Protein AF-A0AAD3RIW8-F1 (afdb_monomer_lite)

Sequence (424 aa):
MLYPNLSSLFLALKTMGEKVKLTCTDSLPAYLTTVVTMCFMIAVTFAIVFGVILYRISIKAALHMSDYPAARSNIRATVKTTAAIINLIIIIILDEIYAAIARWLTTLEVPKTDKSFEERLIFKTFILKFVNAFTPIVYLAFFRGRLVGRPGNYLYVVGSYRMEECAHAGCLMELCIQLCITMLGKQLIQNNLFEIGIPKLKKLLRRRKSEMDTKQEEELNKTLQRHEKDHFLGPFVGLSPEYMEMIIQFGMVTLFVASFPLAPLFALLNNIIEIRLDAKKFVMELRRPIAAKAKDIANTVKDYQVSNPWYWYNLLRGLSKVAVIVNAFVISFTSDFIPRLVYQYMYSPDGTMHGFINHTLSYFNVSDFQPGTEPLQPMHLGYHVEICRYKDYREPPWSSTPYELSKEFWAILAARLAFVIVFQ

Foldseek 3Di:
DDDDDDVVVVVVVVVDDDPPDDDPVNLVVLVVVLVVVLVVLLVVLVVVLVVLQVVLQVQLVVLCVDPDVVSVVCVVVVSLVVSLVVLLVVLVVQLVVQLVVLLVSLVSSVDPDPLVSVLSSLVSSLVSNLSNLCVNLCCLQFVAQPQQADFLDGDDDVVPTGGHHADPVASLVSSQVSLCCNLVVVLVCCLVCVLVNVVVVVVVVVCVVVVDDPVNVVVVVVPDDPVRVLVVADEDPDCSVVLSSLLSLVLSCLQCCLSPVCSVVVNVVSVVVVVVSVVCCQVPHYRPDDDDDAPDLADRDDDDDDHNNVSVVVSSVVSNVVSLLSSLCSCLRRDCVLLQVCCLPPPDPVSDSPCSVVQQKEKDALVSHDPPPHDPDPDPPVDDDGIDIDGAQADHCPDPDHGHHDPSNVVSVVSSVVSSVVSD

InterPro domains:
  IPR007632 Anoctamin [PTHR12308] (20-424)
  IPR049452 Anoctamin, transmembrane domain [PF04547] (23-424)

Organism: Lates japonicus (NCBI:txid270547)

pLDDT: mean 79.55, std 14.83, range [27.73, 96.31]

Secondary structure (DSSP, 8-state):
----SSHHHHHHGGGS-------HHHHHHHHHHHHHHHHHHHHHHHHHHHHHHHHHHHHHHHHHS-S-HHHHHHHHHHHHHHHHHHHHHHHHHHHHHHHHHHHHHHHHT--SSHHHHHHHHHHHHHHHHHHHHHHHHHIIIIITTTS-EETTEE-EETTTEEPPPPPTT-SHHHHHHHHHHHHHHHHHHIIIIIIIIHHHHHHHHHHHHHT--HHHHHHHHHHS-HHHHHHHSBPP--SHHHHHHHHHHHHHHHHSTTT-TTHHHHHHHHHHHHHHHHHHHHHHTBPPPP----S-SS-PPSSS----HHHHHHHHHHHHHHHHHHHHHIIIIISSHHHHHHIIIII-SSSS-TTHHHHHPEEEEGGGSPTT-S-SS----SS---EEEESS-B--TTSSSTTSBPHHHHHHHHHHHHHHHHH-

Radius of gyration: 28.29 Å; chains: 1; bounding box: 80×51×90 Å

Structure (mmCIF, N/CA/C/O backbone):
data_AF-A0AAD3RIW8-F1
#
_entry.id   AF-A0AAD3RIW8-F1
#
loop_
_atom_site.group_PDB
_atom_site.id
_atom_site.type_symbol
_atom_site.label_atom_id
_atom_site.label_alt_id
_atom_site.label_comp_id
_atom_site.label_asym_id
_atom_site.label_entity_id
_atom_site.label_seq_id
_atom_site.pdbx_PDB_ins_code
_atom_site.Cartn_x
_atom_site.Cartn_y
_atom_site.Cartn_z
_atom_site.occupancy
_atom_site.B_iso_or_equiv
_atom_site.auth_seq_id
_atom_site.auth_comp_id
_atom_site.auth_asym_id
_atom_site.auth_atom_id
_atom_site.pdbx_PDB_model_num
ATOM 1 N N . MET A 1 1 ? -18.757 27.825 25.669 1.00 29.56 1 MET A N 1
ATOM 2 C CA . MET A 1 1 ? -19.805 28.682 25.083 1.00 29.56 1 MET A CA 1
ATOM 3 C C . MET A 1 1 ? -20.106 28.174 23.683 1.00 29.56 1 MET A C 1
ATOM 5 O O . MET A 1 1 ? -19.165 27.888 22.960 1.00 29.56 1 MET A O 1
ATOM 9 N N . LEU A 1 2 ? -21.402 28.027 23.391 1.00 29.41 2 LEU A N 1
ATOM 10 C CA . LEU A 1 2 ? -22.052 27.714 22.108 1.00 29.41 2 LEU A CA 1
ATOM 11 C C . LEU A 1 2 ? -21.705 26.397 21.381 1.00 29.41 2 LEU A C 1
ATOM 13 O O . LEU A 1 2 ? -21.050 26.387 20.351 1.00 29.41 2 LEU A O 1
ATOM 17 N N . TYR A 1 3 ? -22.292 25.304 21.875 1.00 27.73 3 TYR A N 1
ATOM 18 C CA . TYR A 1 3 ? -22.972 24.301 21.039 1.00 27.73 3 TYR A CA 1
ATOM 19 C C . TYR A 1 3 ? -24.218 23.820 21.804 1.00 27.73 3 TYR A C 1
ATOM 21 O O . TYR A 1 3 ? -24.141 22.829 22.531 1.00 27.73 3 TYR A O 1
ATOM 29 N N . PRO A 1 4 ? -25.357 24.532 21.751 1.00 39.00 4 PRO A N 1
ATOM 30 C CA . PRO A 1 4 ? -26.610 24.000 22.253 1.00 39.00 4 PRO A CA 1
ATOM 31 C C . PRO A 1 4 ? -27.395 23.334 21.107 1.00 39.00 4 PRO A C 1
ATOM 33 O O . PRO A 1 4 ? -27.406 23.817 19.980 1.00 39.00 4 PRO A O 1
ATOM 36 N N . ASN A 1 5 ? -28.108 22.256 21.437 1.00 39.62 5 ASN A N 1
ATOM 37 C CA . ASN A 1 5 ? -29.337 21.821 20.758 1.00 39.62 5 ASN A CA 1
ATOM 38 C C . ASN A 1 5 ? -29.279 20.999 19.455 1.00 39.62 5 ASN A C 1
ATOM 40 O O . ASN A 1 5 ? -30.091 21.228 18.566 1.00 39.62 5 ASN A O 1
ATOM 44 N N . LEU A 1 6 ? -28.459 19.942 19.382 1.00 39.22 6 LEU A N 1
ATOM 45 C CA . LEU A 1 6 ? -28.809 18.784 18.526 1.00 39.22 6 LEU A CA 1
ATOM 46 C C . LEU A 1 6 ? -29.179 17.526 19.328 1.00 39.22 6 LEU A C 1
ATOM 48 O O . LEU A 1 6 ? -30.090 16.799 18.940 1.00 39.22 6 LEU A O 1
ATOM 52 N N . SER A 1 7 ? -28.546 17.285 20.483 1.00 42.25 7 SER A N 1
ATOM 53 C CA . SER A 1 7 ? -28.861 16.105 21.307 1.00 42.25 7 SER A CA 1
ATOM 54 C C . SER A 1 7 ? -30.190 16.232 22.062 1.00 42.25 7 SER A C 1
ATOM 56 O O . SER A 1 7 ? -30.888 15.236 22.233 1.00 42.25 7 SER A O 1
ATOM 58 N N . SER A 1 8 ? -30.578 17.445 22.467 1.00 38.44 8 SER A N 1
ATOM 59 C CA . SER A 1 8 ? -31.849 17.720 23.155 1.00 38.44 8 SER A CA 1
ATOM 60 C C . SER A 1 8 ? -33.056 17.641 22.216 1.00 38.44 8 SER A C 1
ATOM 62 O O . SER A 1 8 ? -34.109 17.163 22.632 1.00 38.44 8 SER A O 1
ATOM 64 N N . LEU A 1 9 ? -32.895 18.012 20.939 1.00 39.28 9 LEU A N 1
ATOM 65 C CA . LEU A 1 9 ? -33.943 17.878 19.921 1.00 39.28 9 LEU A CA 1
ATOM 66 C C . LEU A 1 9 ? -34.222 16.397 19.596 1.00 39.28 9 LEU A C 1
ATOM 68 O O . LEU A 1 9 ? -35.372 15.996 19.441 1.00 39.28 9 LEU A O 1
ATOM 72 N N . PHE A 1 10 ? -33.177 15.562 19.579 1.00 42.62 10 PHE A N 1
ATOM 73 C C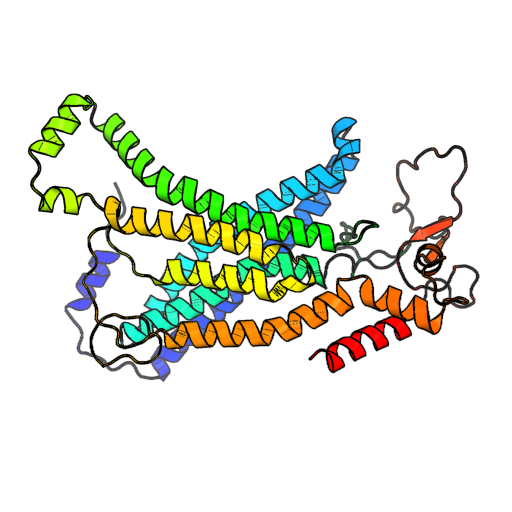A . PHE A 1 10 ? -33.307 14.114 19.382 1.00 42.62 10 PHE A CA 1
ATOM 74 C C . PHE A 1 10 ? -33.900 13.397 20.605 1.00 42.62 10 PHE A C 1
ATOM 76 O O . PHE A 1 10 ? -34.616 12.408 20.455 1.00 42.62 10 PHE A O 1
ATOM 83 N N . LEU A 1 11 ? -33.638 13.901 21.819 1.00 41.12 11 LEU A N 1
ATOM 84 C CA . LEU A 1 11 ? -34.252 13.371 23.040 1.00 41.12 11 LEU A CA 1
ATOM 85 C C . LEU A 1 11 ? -35.746 13.722 23.135 1.00 41.12 11 LEU A C 1
ATOM 87 O O . LEU A 1 11 ? -36.526 12.891 23.594 1.00 41.12 11 LEU A O 1
ATOM 91 N N . ALA A 1 12 ? -36.151 14.905 22.659 1.00 33.88 12 ALA A N 1
ATOM 92 C CA . ALA A 1 12 ? -37.552 15.336 22.623 1.00 33.88 12 ALA A CA 1
ATOM 93 C C . ALA A 1 12 ? -38.393 14.597 21.560 1.00 33.88 12 ALA A C 1
ATOM 95 O O . ALA A 1 12 ? -39.587 14.401 21.751 1.00 33.88 12 ALA A O 1
ATOM 96 N N . LEU A 1 13 ? -37.776 14.112 20.476 1.00 39.38 13 LEU A N 1
ATOM 97 C CA . LEU A 1 13 ? -38.435 13.245 19.485 1.00 39.38 13 LEU A CA 1
ATOM 98 C C . LEU A 1 13 ? -38.626 11.795 19.964 1.00 39.38 13 LEU A C 1
ATOM 100 O O . LEU A 1 13 ? -39.377 11.039 19.356 1.00 39.38 13 LEU A O 1
ATOM 104 N N . LYS A 1 14 ? -37.976 11.389 21.062 1.00 42.06 14 LYS A N 1
ATOM 105 C CA . LYS A 1 14 ? -38.078 10.024 21.603 1.00 42.06 14 LYS A CA 1
ATOM 106 C C . LYS A 1 14 ? -39.318 9.810 22.482 1.00 42.06 14 LYS A C 1
ATOM 108 O O . LYS A 1 14 ? -39.644 8.666 22.788 1.00 42.06 14 LYS A O 1
ATOM 113 N N . THR A 1 15 ? -40.005 10.878 22.895 1.00 38.34 15 THR A N 1
ATOM 114 C CA . THR A 1 15 ? -41.161 10.810 23.808 1.00 38.34 15 THR A CA 1
ATOM 115 C C . THR A 1 15 ? -42.523 10.806 23.109 1.00 38.34 15 THR A C 1
ATOM 117 O O . THR A 1 15 ? -43.535 10.656 23.785 1.00 38.34 15 THR A O 1
ATOM 120 N N . MET A 1 16 ? -42.575 10.896 21.778 1.00 40.75 16 MET A N 1
ATOM 121 C CA . MET A 1 16 ? -43.811 10.831 20.988 1.00 40.75 16 MET A CA 1
ATOM 122 C C . MET A 1 16 ? -43.561 9.984 19.735 1.00 40.75 16 MET A C 1
ATOM 124 O O . MET A 1 16 ? -43.042 10.479 18.740 1.00 40.75 16 MET A O 1
ATOM 128 N N . GLY A 1 17 ? -43.898 8.698 19.772 1.00 38.03 17 GLY A N 1
ATOM 129 C CA . GLY A 1 17 ? -43.815 7.863 18.578 1.00 38.03 17 GLY A CA 1
ATOM 130 C C . GLY A 1 17 ? -44.083 6.403 18.880 1.00 38.03 17 GLY A C 1
ATOM 131 O O . GLY A 1 17 ? -43.265 5.723 19.500 1.00 38.03 17 GLY A O 1
ATOM 132 N N . GLU A 1 18 ? -45.235 5.916 18.428 1.00 41.84 18 GLU A N 1
ATOM 133 C CA . GLU A 1 18 ? -45.495 4.490 18.270 1.00 41.84 18 GLU A CA 1
ATOM 134 C C . GLU A 1 18 ? -44.290 3.802 17.611 1.00 41.84 18 GLU A C 1
ATOM 136 O O . GLU A 1 18 ? -43.609 4.379 16.762 1.00 41.84 18 GLU A O 1
ATOM 141 N N . LYS A 1 19 ? -44.006 2.552 17.994 1.00 41.44 19 LYS A N 1
ATOM 142 C CA . LYS A 1 19 ? -42.962 1.738 17.356 1.00 41.44 19 LYS A CA 1
ATOM 143 C C . LYS A 1 19 ? -43.376 1.415 15.915 1.00 41.44 19 LYS A C 1
ATOM 145 O O . LYS A 1 19 ? -43.857 0.317 15.640 1.00 41.44 19 LYS A O 1
ATOM 150 N N . VAL A 1 20 ? -43.187 2.358 14.996 1.00 54.47 20 VAL A N 1
ATOM 151 C CA . VAL A 1 20 ? -43.376 2.147 13.561 1.00 54.47 20 VAL A CA 1
ATOM 152 C C . VAL A 1 20 ? -42.331 1.126 13.111 1.00 54.47 20 VAL A C 1
ATOM 154 O O . VAL A 1 20 ? -41.123 1.354 13.202 1.00 54.47 20 VAL A O 1
ATOM 157 N N . LYS A 1 21 ? -42.784 -0.052 12.671 1.00 49.56 21 LYS A N 1
ATOM 158 C CA . LYS A 1 21 ? -41.912 -1.038 12.024 1.00 49.56 21 LYS A CA 1
ATOM 159 C C . LYS A 1 21 ? -41.446 -0.435 10.699 1.00 49.56 21 LYS A C 1
ATOM 161 O O . LYS A 1 21 ? -42.236 -0.383 9.767 1.00 49.56 21 LYS A O 1
ATOM 166 N N . LEU A 1 22 ? -40.184 -0.005 10.613 1.00 57.56 22 LEU A N 1
ATOM 167 C CA . LEU A 1 22 ? -39.609 0.436 9.340 1.00 57.56 22 LEU A CA 1
ATOM 168 C C . LEU A 1 22 ? -39.690 -0.695 8.307 1.00 57.56 22 LEU A C 1
ATOM 170 O O . LEU A 1 22 ? -39.214 -1.813 8.544 1.00 57.56 22 LEU A O 1
ATOM 174 N N . THR A 1 23 ? -40.302 -0.390 7.168 1.00 57.78 23 THR A N 1
ATOM 175 C CA . THR A 1 23 ? -40.430 -1.283 6.018 1.00 57.78 23 THR A CA 1
ATOM 176 C C . THR A 1 23 ? -39.116 -1.321 5.227 1.00 57.78 23 THR A C 1
ATOM 178 O O . THR A 1 23 ? -38.299 -0.401 5.288 1.00 57.78 23 THR A O 1
ATOM 181 N N . CYS A 1 24 ? -38.869 -2.401 4.475 1.00 58.50 24 CYS A N 1
ATOM 182 C CA . CYS A 1 24 ? -37.627 -2.568 3.700 1.00 58.50 24 CYS A CA 1
ATOM 183 C C . CYS A 1 24 ? -37.440 -1.460 2.640 1.00 58.50 24 CYS A C 1
ATOM 185 O O . CYS A 1 24 ? -36.312 -1.049 2.372 1.00 58.50 24 CYS A O 1
ATOM 187 N N . THR A 1 25 ? -38.544 -0.916 2.122 1.00 62.88 25 THR A N 1
ATOM 188 C CA . THR A 1 25 ? -38.598 0.229 1.202 1.00 62.88 25 THR A CA 1
ATOM 189 C C . THR A 1 25 ? -38.131 1.542 1.833 1.00 62.88 25 THR A C 1
ATOM 191 O O . THR A 1 25 ? -37.489 2.328 1.149 1.00 62.88 25 THR A O 1
ATOM 194 N N . ASP A 1 26 ? -38.352 1.747 3.136 1.00 64.12 26 ASP A N 1
ATOM 195 C CA . ASP A 1 26 ? -37.941 2.968 3.851 1.00 64.12 26 ASP A CA 1
ATOM 196 C C . ASP A 1 26 ? -36.459 2.935 4.248 1.00 64.12 26 ASP A C 1
ATOM 198 O O . ASP A 1 26 ? -35.826 3.968 4.443 1.00 64.12 26 ASP A O 1
ATOM 202 N N . SER A 1 27 ? -35.884 1.732 4.353 1.00 66.81 27 SER A N 1
ATOM 203 C CA . SER A 1 27 ? -34.461 1.535 4.665 1.00 66.81 27 SER A CA 1
ATOM 204 C C . SER A 1 27 ? -33.570 1.537 3.416 1.00 66.81 27 SER A C 1
ATOM 206 O O . SER A 1 27 ? -32.366 1.768 3.520 1.00 66.81 27 SER A O 1
ATOM 208 N N . LEU A 1 28 ? -34.139 1.288 2.230 1.00 74.81 28 LEU A N 1
ATOM 209 C CA . LEU A 1 28 ? -33.417 1.239 0.953 1.00 74.81 28 LEU A CA 1
ATOM 210 C C . LEU A 1 28 ? -32.628 2.531 0.636 1.00 74.81 28 LEU A C 1
ATOM 212 O O . LEU A 1 28 ? -31.463 2.417 0.248 1.00 74.81 28 LEU A O 1
ATOM 216 N N . PRO A 1 29 ? -33.176 3.748 0.853 1.00 78.06 29 PRO A N 1
ATOM 217 C CA . PRO A 1 29 ? -32.438 4.992 0.646 1.00 78.06 29 PRO A CA 1
ATOM 218 C C . PRO A 1 29 ? -31.235 5.106 1.584 1.00 78.06 29 PRO A C 1
ATOM 220 O O . PRO A 1 29 ? -30.177 5.551 1.156 1.00 78.06 29 PRO A O 1
ATOM 223 N N . ALA A 1 30 ? -31.365 4.656 2.838 1.00 77.06 30 ALA A N 1
ATOM 224 C CA . ALA A 1 30 ? -30.282 4.687 3.822 1.00 77.06 30 ALA A CA 1
ATOM 225 C C . ALA A 1 30 ? -29.148 3.702 3.478 1.00 77.06 30 ALA A C 1
ATOM 227 O O . ALA A 1 30 ? -27.968 4.013 3.648 1.00 77.06 30 ALA A O 1
ATOM 228 N N . TYR A 1 31 ? -29.474 2.524 2.936 1.00 82.38 31 TYR A N 1
ATOM 229 C CA . TYR A 1 31 ? -28.456 1.608 2.414 1.00 82.38 31 TYR A CA 1
ATOM 230 C C . TYR A 1 31 ? -27.775 2.167 1.162 1.00 82.38 31 TYR A C 1
ATOM 232 O O . TYR A 1 31 ? -26.558 2.052 1.024 1.00 82.38 31 TYR A O 1
ATOM 240 N N . LEU A 1 32 ? -28.528 2.815 0.272 1.00 84.94 32 LEU A N 1
ATOM 241 C CA . LEU A 1 32 ? -27.969 3.428 -0.928 1.00 84.94 32 LEU A CA 1
ATOM 242 C C . LEU A 1 32 ? -27.029 4.590 -0.585 1.00 84.94 32 LEU A C 1
ATOM 244 O O . LEU A 1 32 ? -25.906 4.622 -1.083 1.00 84.94 32 LEU A O 1
ATOM 248 N N . THR A 1 33 ? -27.431 5.502 0.307 1.00 81.94 33 THR A N 1
ATOM 249 C CA . THR A 1 33 ? -26.553 6.585 0.779 1.00 81.94 33 THR A CA 1
ATOM 250 C C . THR A 1 33 ? -25.312 6.032 1.466 1.00 81.94 33 THR A C 1
ATOM 252 O O . THR A 1 33 ? -24.225 6.576 1.280 1.00 81.94 33 THR A O 1
ATOM 255 N N . THR A 1 34 ? -25.430 4.910 2.177 1.00 84.94 34 THR A N 1
ATOM 256 C CA . THR A 1 34 ? -24.285 4.218 2.771 1.00 84.94 34 THR A CA 1
ATOM 257 C C . THR A 1 34 ? -23.302 3.733 1.717 1.00 84.94 34 THR A C 1
ATOM 259 O O . THR A 1 34 ? -22.112 4.035 1.805 1.00 84.94 34 THR A O 1
ATOM 262 N N . VAL A 1 35 ? -23.779 3.003 0.710 1.00 87.62 35 VAL A N 1
ATOM 263 C CA . VAL A 1 35 ? -22.919 2.477 -0.354 1.00 87.62 35 VAL A CA 1
ATOM 264 C C . VAL A 1 35 ? -22.271 3.619 -1.133 1.00 87.62 35 VAL A C 1
ATOM 266 O O . VAL A 1 35 ? -21.057 3.612 -1.316 1.00 87.62 35 VAL A O 1
ATOM 269 N N . VAL A 1 36 ? -23.045 4.640 -1.512 1.00 88.62 36 VAL A N 1
ATOM 270 C CA . VAL A 1 36 ? -22.535 5.817 -2.232 1.00 88.62 36 VAL A CA 1
ATOM 271 C C . VAL A 1 36 ? -21.469 6.542 -1.413 1.00 88.62 36 VAL A C 1
ATOM 273 O O . VAL A 1 36 ? -20.396 6.839 -1.936 1.00 88.62 36 VAL A O 1
ATOM 276 N N . THR A 1 37 ? -21.717 6.771 -0.121 1.00 85.88 37 THR A N 1
ATOM 277 C CA . THR A 1 37 ? -20.739 7.416 0.764 1.00 85.88 37 THR A CA 1
ATOM 278 C C . THR A 1 37 ? -19.479 6.561 0.893 1.00 85.88 37 THR A C 1
ATOM 280 O O . THR A 1 37 ? -18.382 7.083 0.752 1.00 85.88 37 THR A O 1
ATOM 283 N N . MET A 1 38 ? -19.595 5.242 1.076 1.00 90.25 38 MET A N 1
ATOM 284 C CA . MET A 1 38 ? -18.434 4.342 1.142 1.00 90.25 38 MET A CA 1
ATOM 285 C C . MET A 1 38 ? -17.607 4.372 -0.151 1.00 90.25 38 MET A C 1
ATOM 287 O O . MET A 1 38 ? -16.383 4.484 -0.090 1.00 90.25 38 MET A O 1
ATOM 291 N N . CYS A 1 39 ? -18.255 4.326 -1.317 1.00 91.00 39 CYS A N 1
ATOM 292 C CA . CYS A 1 39 ? -17.584 4.444 -2.612 1.00 91.00 39 CYS A CA 1
ATOM 293 C C . CYS A 1 39 ? -16.888 5.800 -2.775 1.00 91.00 39 CYS A C 1
ATOM 295 O O . CYS A 1 39 ? -15.748 5.849 -3.233 1.00 91.00 39 CYS A O 1
ATOM 297 N N . PHE A 1 40 ? -17.536 6.889 -2.358 1.00 91.31 40 PHE A N 1
ATOM 298 C CA . PHE A 1 40 ? -16.938 8.221 -2.360 1.00 91.31 40 PHE A CA 1
ATOM 299 C C . PHE A 1 40 ? -15.690 8.282 -1.470 1.00 91.31 40 PHE A C 1
ATOM 301 O O . PHE A 1 40 ? -14.644 8.743 -1.917 1.00 91.31 40 PHE A O 1
ATOM 308 N N . MET A 1 41 ? -15.752 7.748 -0.247 1.00 88.88 41 MET A N 1
ATOM 309 C CA . MET A 1 41 ? -14.604 7.722 0.667 1.00 88.88 41 MET A CA 1
ATOM 310 C C . MET A 1 41 ? -13.439 6.896 0.110 1.00 88.88 41 MET A C 1
ATOM 312 O O . MET A 1 41 ? -12.281 7.292 0.231 1.00 88.88 41 MET A O 1
ATOM 316 N N . ILE A 1 42 ? -13.736 5.781 -0.560 1.00 91.31 42 ILE A N 1
ATOM 317 C CA . ILE A 1 42 ? -12.732 4.999 -1.285 1.00 91.31 42 ILE A CA 1
ATOM 318 C C . ILE A 1 42 ? -12.116 5.842 -2.411 1.00 91.31 42 ILE A C 1
ATOM 320 O O . ILE A 1 42 ? -10.896 5.920 -2.509 1.00 91.31 42 ILE A O 1
ATOM 324 N N . ALA A 1 43 ? -12.911 6.550 -3.214 1.00 92.62 43 ALA A N 1
ATOM 325 C CA . ALA A 1 43 ? -12.376 7.431 -4.255 1.00 92.62 43 ALA A CA 1
ATOM 326 C C . ALA A 1 43 ? -11.483 8.549 -3.677 1.00 92.62 43 ALA A C 1
ATOM 328 O O . ALA A 1 43 ? -10.434 8.855 -4.245 1.00 92.62 43 ALA A O 1
ATOM 329 N N . VAL A 1 44 ? -11.840 9.095 -2.508 1.00 91.62 44 VAL A N 1
ATOM 330 C CA . VAL A 1 44 ? -11.022 10.076 -1.779 1.00 91.62 44 VAL A CA 1
ATOM 331 C C . VAL A 1 44 ? -9.653 9.496 -1.413 1.00 91.62 44 VAL A C 1
ATOM 333 O O . VAL A 1 44 ? -8.651 10.181 -1.612 1.00 91.62 44 VAL A O 1
ATOM 336 N N . THR A 1 45 ? -9.561 8.242 -0.948 1.00 90.12 45 THR A N 1
ATOM 337 C CA . THR A 1 45 ? -8.244 7.623 -0.675 1.00 90.12 45 THR A CA 1
ATOM 338 C C . THR A 1 45 ? -7.361 7.581 -1.922 1.00 90.12 45 THR A C 1
ATOM 340 O O . THR A 1 45 ? -6.195 7.971 -1.863 1.00 90.12 45 THR A O 1
ATOM 343 N N . PHE A 1 46 ? -7.914 7.183 -3.073 1.00 90.56 46 PHE A N 1
ATOM 344 C CA . PHE A 1 46 ? -7.174 7.148 -4.334 1.00 90.56 46 PHE A CA 1
ATOM 345 C C . PHE A 1 46 ? -6.729 8.546 -4.770 1.00 90.56 46 PHE A C 1
ATOM 347 O O . PHE A 1 46 ? -5.581 8.719 -5.182 1.00 90.56 46 PHE A O 1
ATOM 354 N N . ALA A 1 47 ? -7.595 9.553 -4.623 1.00 91.31 47 ALA A N 1
ATOM 355 C CA . ALA A 1 47 ? -7.261 10.944 -4.921 1.00 91.31 47 ALA A CA 1
ATOM 356 C C . ALA A 1 47 ? -6.128 11.472 -4.026 1.00 91.31 47 ALA A C 1
ATOM 358 O O . ALA A 1 47 ? -5.233 12.165 -4.505 1.00 91.31 47 ALA A O 1
ATOM 359 N N . ILE A 1 48 ? -6.120 11.110 -2.742 1.00 90.38 48 ILE A N 1
ATOM 360 C CA . ILE A 1 48 ? -5.067 11.507 -1.803 1.00 90.38 48 ILE A CA 1
ATOM 361 C C . ILE A 1 48 ? -3.737 10.833 -2.146 1.00 90.38 48 ILE A C 1
ATOM 363 O O . ILE A 1 48 ? -2.708 11.507 -2.181 1.00 90.38 48 ILE A O 1
ATOM 367 N N . VAL A 1 49 ? -3.742 9.536 -2.468 1.00 87.88 49 VAL A N 1
ATOM 368 C CA . VAL A 1 49 ? -2.529 8.835 -2.923 1.00 87.88 49 VAL A CA 1
ATOM 369 C C . VAL A 1 49 ? -1.989 9.464 -4.205 1.00 87.88 49 VAL A C 1
ATOM 371 O O . VAL A 1 49 ? -0.790 9.726 -4.302 1.00 87.88 49 VAL A O 1
ATOM 374 N N . PHE A 1 50 ? -2.868 9.797 -5.150 1.00 87.69 50 PHE A N 1
ATOM 375 C CA . PHE A 1 50 ? -2.510 10.555 -6.345 1.00 87.69 50 PHE A CA 1
ATOM 376 C C . PHE A 1 50 ? -1.926 11.938 -6.013 1.00 87.69 50 PHE A C 1
ATOM 378 O O . PHE A 1 50 ? -0.902 12.324 -6.574 1.00 87.69 50 PHE A O 1
ATOM 385 N N . GLY A 1 51 ? -2.486 12.647 -5.033 1.00 89.00 51 GLY A N 1
ATOM 386 C CA . GLY A 1 51 ? -1.937 13.905 -4.523 1.00 89.00 51 GLY A CA 1
ATOM 387 C C . GLY A 1 51 ? -0.525 13.761 -3.941 1.00 89.00 51 GLY A C 1
ATOM 388 O O . GLY A 1 51 ? 0.350 14.572 -4.244 1.00 89.00 51 GLY A O 1
ATOM 389 N N . VAL A 1 52 ? -0.254 12.701 -3.170 1.00 87.00 52 VAL A N 1
ATOM 390 C CA . VAL A 1 52 ? 1.096 12.403 -2.648 1.00 87.00 52 VAL A CA 1
ATOM 391 C C . VAL A 1 52 ? 2.081 12.111 -3.786 1.00 87.00 52 VAL A C 1
ATOM 393 O O . VAL A 1 52 ? 3.249 12.494 -3.706 1.00 87.00 52 VAL A O 1
ATOM 396 N N . ILE A 1 53 ? 1.628 11.472 -4.866 1.00 84.94 53 ILE A N 1
ATOM 397 C CA . ILE A 1 53 ? 2.446 11.229 -6.063 1.00 84.94 53 ILE A CA 1
ATOM 398 C C . ILE A 1 53 ? 2.789 12.551 -6.755 1.00 84.94 53 ILE A C 1
ATOM 400 O O . ILE A 1 53 ? 3.959 12.800 -7.045 1.00 84.94 53 ILE A O 1
ATOM 404 N N . LEU A 1 54 ? 1.807 13.433 -6.960 1.00 85.75 54 LEU A N 1
ATOM 405 C CA . LEU A 1 54 ? 2.054 14.761 -7.527 1.00 85.75 54 LEU A CA 1
ATOM 406 C C . LEU A 1 54 ? 3.017 15.579 -6.658 1.00 85.75 54 LEU A C 1
ATOM 408 O O . LEU A 1 54 ? 3.924 16.214 -7.194 1.00 85.75 54 LEU A O 1
ATOM 412 N N . TYR A 1 55 ? 2.885 15.503 -5.328 1.00 88.44 55 TYR A N 1
ATOM 413 C CA . TYR A 1 55 ? 3.835 16.111 -4.394 1.00 88.44 55 TYR A CA 1
ATOM 414 C C . TYR A 1 55 ? 5.264 15.592 -4.605 1.00 88.44 55 TYR A C 1
ATOM 416 O O . TYR A 1 55 ? 6.202 16.385 -4.656 1.00 88.44 55 TYR A O 1
ATOM 424 N N . ARG A 1 56 ? 5.455 14.275 -4.763 1.00 84.75 56 ARG A N 1
ATOM 425 C CA . ARG A 1 56 ? 6.786 13.694 -5.016 1.00 84.75 56 ARG A CA 1
ATOM 426 C C . ARG A 1 56 ? 7.389 14.189 -6.326 1.00 84.75 56 ARG A C 1
ATOM 428 O O . ARG A 1 56 ? 8.584 14.481 -6.374 1.00 84.75 56 ARG A O 1
ATOM 435 N N . ILE A 1 57 ? 6.577 14.291 -7.376 1.00 82.25 57 ILE A N 1
ATOM 436 C CA . ILE A 1 57 ? 7.035 14.758 -8.686 1.00 82.25 57 ILE A CA 1
ATOM 437 C C . ILE A 1 57 ? 7.426 16.239 -8.613 1.00 82.25 57 ILE A C 1
ATOM 439 O O . ILE A 1 57 ? 8.513 16.604 -9.067 1.00 82.25 57 ILE A O 1
ATOM 443 N N . SER A 1 58 ? 6.597 17.077 -7.986 1.00 84.06 58 SER A N 1
ATOM 444 C CA . SER A 1 58 ? 6.857 18.514 -7.872 1.00 84.06 58 SER A CA 1
ATOM 445 C C . SER A 1 58 ? 8.081 18.818 -7.010 1.00 84.06 58 SER A C 1
ATOM 447 O O . SER A 1 58 ? 8.940 19.590 -7.431 1.00 84.06 58 SER A O 1
ATOM 449 N N . ILE A 1 59 ? 8.238 18.163 -5.853 1.00 84.50 59 ILE A N 1
ATOM 450 C CA . ILE A 1 59 ? 9.400 18.387 -4.983 1.00 84.50 59 ILE A CA 1
ATOM 451 C C . ILE A 1 59 ? 10.692 17.867 -5.623 1.00 84.50 59 ILE A C 1
ATOM 453 O O . ILE A 1 59 ? 11.742 18.489 -5.483 1.00 84.50 59 ILE A O 1
ATOM 457 N N . LYS A 1 60 ? 10.629 16.759 -6.377 1.00 80.38 60 LYS A N 1
ATOM 458 C CA . LYS A 1 60 ? 11.776 16.245 -7.134 1.00 80.38 60 LYS A CA 1
ATOM 459 C C . LYS A 1 60 ? 12.221 17.247 -8.199 1.00 80.38 60 LYS A C 1
ATOM 461 O O . LYS A 1 60 ? 13.421 17.466 -8.332 1.00 80.38 60 LYS A O 1
ATOM 466 N N . ALA A 1 61 ? 11.279 17.853 -8.921 1.00 79.44 61 ALA A N 1
ATOM 467 C CA . ALA A 1 61 ? 11.578 18.898 -9.897 1.00 79.44 61 ALA A CA 1
ATOM 468 C C . ALA A 1 61 ? 12.157 20.151 -9.217 1.00 79.44 61 ALA A C 1
ATOM 470 O O . ALA A 1 61 ? 13.221 20.621 -9.612 1.00 79.44 61 ALA A O 1
ATOM 471 N N . ALA A 1 62 ? 11.528 20.625 -8.138 1.00 81.62 62 ALA A N 1
ATOM 472 C CA . ALA A 1 62 ? 11.977 21.798 -7.389 1.00 81.62 62 ALA A CA 1
ATOM 473 C C . ALA A 1 62 ? 13.397 21.631 -6.823 1.00 81.62 62 ALA A C 1
ATOM 475 O O . ALA A 1 62 ? 14.223 22.532 -6.940 1.00 81.62 62 ALA A O 1
ATOM 476 N N . LEU A 1 63 ? 13.722 20.460 -6.265 1.00 80.56 63 LEU A N 1
ATOM 477 C CA . LEU A 1 63 ? 15.065 20.170 -5.754 1.00 80.56 63 LEU A CA 1
ATOM 478 C C . LEU A 1 63 ? 16.113 20.054 -6.866 1.00 80.56 63 LEU A C 1
ATOM 480 O O . LEU A 1 63 ? 17.286 20.318 -6.623 1.00 80.56 63 LEU A O 1
ATOM 484 N N . HIS A 1 64 ? 15.707 19.680 -8.081 1.00 74.62 64 HIS A N 1
ATOM 485 C CA . HIS A 1 64 ? 16.602 19.650 -9.237 1.00 74.62 64 HIS A CA 1
ATOM 486 C C . HIS A 1 64 ? 16.901 21.053 -9.790 1.00 74.62 64 HIS A C 1
ATOM 488 O O . HIS A 1 64 ? 17.921 21.242 -10.448 1.00 74.62 64 HIS A O 1
ATOM 494 N N . MET A 1 65 ? 16.019 22.018 -9.510 1.00 76.25 65 MET A N 1
ATOM 495 C CA . MET A 1 65 ? 16.184 23.441 -9.822 1.00 76.25 65 MET A CA 1
ATOM 496 C C . MET A 1 65 ? 16.810 24.241 -8.668 1.00 76.25 65 MET A C 1
ATOM 498 O O . MET A 1 65 ? 17.035 25.435 -8.814 1.00 76.25 65 MET A O 1
ATOM 502 N N . SER A 1 66 ? 17.059 23.619 -7.511 1.00 78.31 66 SER A N 1
ATOM 503 C CA . SER A 1 66 ? 17.613 24.308 -6.344 1.00 78.31 66 SER A CA 1
ATOM 504 C C . SER A 1 66 ? 19.114 24.558 -6.501 1.00 78.31 66 SER A C 1
ATOM 506 O O . SER A 1 66 ? 19.868 23.639 -6.823 1.00 78.31 66 SER A O 1
ATOM 508 N N . ASP A 1 67 ? 19.553 25.775 -6.175 1.00 74.25 67 ASP A N 1
ATOM 509 C CA . ASP A 1 67 ? 20.968 26.174 -6.196 1.00 74.25 67 ASP A CA 1
ATOM 510 C C . ASP A 1 67 ? 21.809 25.549 -5.066 1.00 74.25 67 ASP A C 1
ATOM 512 O O . ASP A 1 67 ? 23.035 25.650 -5.072 1.00 74.25 67 ASP A O 1
ATOM 516 N N . TYR A 1 68 ? 21.189 24.886 -4.080 1.00 79.25 68 TYR A N 1
ATOM 517 C CA . TYR A 1 68 ? 21.910 24.317 -2.941 1.00 79.25 68 TYR A CA 1
ATOM 518 C C . TYR A 1 68 ? 22.528 22.939 -3.282 1.00 79.25 68 TYR A C 1
ATOM 520 O O . TYR A 1 68 ? 21.802 21.951 -3.450 1.00 79.25 68 TYR A O 1
ATOM 528 N N . PRO A 1 69 ? 23.870 22.799 -3.326 1.00 75.25 69 PRO A N 1
ATOM 529 C CA . PRO A 1 69 ? 24.530 21.602 -3.860 1.00 75.25 69 PRO A CA 1
ATOM 530 C C . PRO A 1 69 ? 24.300 20.337 -3.018 1.00 75.25 69 PRO A C 1
ATOM 532 O O . PRO A 1 69 ? 24.182 19.242 -3.570 1.00 75.25 69 PRO A O 1
ATOM 535 N N . ALA A 1 70 ? 24.163 20.461 -1.692 1.00 71.88 70 ALA A N 1
ATOM 536 C CA . ALA A 1 70 ? 23.878 19.312 -0.827 1.00 71.88 70 ALA A CA 1
ATOM 537 C C . ALA A 1 70 ? 22.415 18.831 -0.912 1.00 71.88 70 ALA A C 1
ATOM 539 O O . ALA A 1 70 ? 22.136 17.660 -0.640 1.00 71.88 70 ALA A O 1
ATOM 540 N N . ALA A 1 71 ? 21.483 19.689 -1.348 1.00 69.62 71 ALA A N 1
ATOM 541 C CA . ALA A 1 71 ? 20.134 19.251 -1.705 1.00 69.62 71 ALA A CA 1
ATOM 542 C C . ALA A 1 71 ? 20.165 18.446 -3.009 1.00 69.62 71 ALA A C 1
ATOM 544 O O . ALA A 1 71 ? 19.481 17.427 -3.105 1.00 69.62 71 ALA A O 1
ATOM 545 N N . ARG A 1 72 ? 21.016 18.843 -3.967 1.00 72.25 72 ARG A N 1
ATOM 546 C CA . ARG A 1 72 ? 21.166 18.185 -5.272 1.00 72.25 72 ARG A CA 1
ATOM 547 C C . ARG A 1 72 ? 21.802 16.793 -5.194 1.00 72.25 72 ARG A C 1
ATOM 549 O O . ARG A 1 72 ? 21.403 15.899 -5.939 1.00 72.25 72 ARG A O 1
ATOM 556 N N . SER A 1 73 ? 22.742 16.571 -4.275 1.00 75.50 73 SER A N 1
ATOM 557 C CA . SER A 1 73 ? 23.366 15.251 -4.088 1.00 75.50 73 SER A CA 1
ATOM 558 C C . SER A 1 73 ? 22.433 14.233 -3.418 1.00 75.50 73 SER A C 1
ATOM 560 O O . SER A 1 73 ? 22.488 13.045 -3.733 1.00 75.50 73 SER A O 1
ATOM 562 N N . ASN A 1 74 ? 21.522 14.690 -2.550 1.00 78.50 74 ASN A N 1
ATOM 563 C CA . ASN A 1 74 ? 20.653 13.825 -1.745 1.00 78.50 74 ASN A CA 1
ATOM 564 C C . ASN A 1 74 ? 19.171 13.832 -2.161 1.00 78.50 74 ASN A C 1
ATOM 566 O O . ASN A 1 74 ? 18.349 13.259 -1.444 1.00 78.50 74 ASN A O 1
ATOM 570 N N . ILE A 1 75 ? 18.810 14.404 -3.322 1.00 79.94 75 ILE A N 1
ATOM 571 C CA . ILE A 1 75 ? 17.409 14.559 -3.783 1.00 79.94 75 ILE A CA 1
ATOM 572 C C . ILE A 1 75 ? 16.609 13.271 -3.586 1.00 79.94 75 ILE A C 1
ATOM 574 O O . ILE A 1 75 ? 15.533 13.274 -2.993 1.00 79.94 75 ILE A O 1
ATOM 578 N N . ARG A 1 76 ? 17.143 12.138 -4.059 1.00 78.38 76 ARG A N 1
ATOM 579 C CA . ARG A 1 76 ? 16.426 10.858 -4.026 1.00 78.38 76 ARG A CA 1
ATOM 580 C C . ARG A 1 76 ? 16.104 10.417 -2.598 1.00 78.38 76 ARG A C 1
ATOM 582 O O . ARG A 1 76 ? 15.014 9.899 -2.379 1.00 78.38 76 ARG A O 1
ATOM 589 N N . ALA A 1 77 ? 17.026 10.593 -1.656 1.00 81.25 77 ALA A N 1
ATOM 590 C CA . ALA A 1 77 ? 16.808 10.229 -0.260 1.00 81.25 77 ALA A CA 1
ATOM 591 C C . ALA A 1 77 ? 15.819 11.194 0.403 1.00 81.25 77 ALA A C 1
ATOM 593 O O . ALA A 1 77 ? 14.844 10.745 1.001 1.00 81.25 77 ALA A O 1
ATOM 594 N N . THR A 1 78 ? 16.006 12.503 0.213 1.00 84.25 78 THR A N 1
ATOM 595 C CA . THR A 1 78 ? 15.140 13.540 0.786 1.00 84.25 78 THR A CA 1
ATOM 596 C C . THR A 1 78 ? 13.692 13.369 0.342 1.00 84.25 78 THR A C 1
ATOM 598 O O . THR A 1 78 ? 12.822 13.240 1.194 1.00 84.25 78 THR A O 1
ATOM 601 N N . VAL A 1 79 ? 13.426 13.271 -0.968 1.00 85.00 79 VAL A N 1
ATOM 602 C CA . VAL A 1 79 ? 12.058 13.122 -1.501 1.00 85.00 79 VAL A CA 1
ATOM 603 C C . VAL A 1 79 ? 11.385 11.850 -0.992 1.00 85.00 79 VAL A C 1
ATOM 605 O O . VAL A 1 79 ? 10.205 11.867 -0.649 1.00 85.00 79 VAL A O 1
ATOM 608 N N . LYS A 1 80 ? 12.124 10.737 -0.924 1.00 82.88 80 LYS A N 1
ATOM 609 C CA . LYS A 1 80 ? 11.583 9.469 -0.417 1.00 82.88 80 LYS A CA 1
ATOM 610 C C . LYS A 1 80 ? 11.191 9.581 1.049 1.00 82.88 80 LYS A C 1
ATOM 612 O O . LYS A 1 80 ? 10.074 9.212 1.401 1.00 82.88 80 LYS A O 1
ATOM 617 N N . THR A 1 81 ? 12.089 10.098 1.883 1.00 82.81 81 THR A N 1
ATOM 618 C CA . THR A 1 81 ? 11.867 10.208 3.326 1.00 82.81 81 THR A CA 1
ATOM 619 C C . THR A 1 81 ? 10.754 11.202 3.641 1.00 82.81 81 THR A C 1
ATOM 621 O O . THR A 1 81 ? 9.840 10.864 4.390 1.00 82.81 81 THR A O 1
ATOM 624 N N . THR A 1 82 ? 10.759 12.395 3.032 1.00 87.44 82 THR A N 1
ATOM 625 C CA . THR A 1 82 ? 9.711 13.401 3.276 1.00 87.44 82 THR A CA 1
ATOM 626 C C . THR A 1 82 ? 8.347 12.906 2.818 1.00 87.44 82 THR A C 1
ATOM 628 O O . THR A 1 82 ? 7.372 13.027 3.557 1.00 87.44 82 THR A O 1
ATOM 631 N N . ALA A 1 83 ? 8.265 12.274 1.646 1.00 86.31 83 ALA A N 1
ATOM 632 C CA . ALA A 1 83 ? 7.000 11.757 1.153 1.00 86.31 83 ALA A CA 1
ATOM 633 C C . ALA A 1 83 ? 6.490 10.559 1.964 1.00 86.31 83 ALA A C 1
ATOM 635 O O . ALA A 1 83 ? 5.280 10.404 2.107 1.00 86.31 83 ALA A O 1
ATOM 636 N N . ALA A 1 84 ? 7.377 9.717 2.503 1.00 83.88 84 ALA A N 1
ATOM 637 C CA . ALA A 1 84 ? 6.977 8.638 3.402 1.00 83.88 84 ALA A CA 1
ATOM 638 C C . ALA A 1 84 ? 6.388 9.184 4.715 1.00 83.88 84 ALA A C 1
ATOM 640 O O . ALA A 1 84 ? 5.350 8.692 5.157 1.00 83.88 84 ALA A O 1
ATOM 641 N N . ILE A 1 85 ? 6.995 10.229 5.294 1.00 85.56 85 ILE A N 1
ATOM 642 C CA . ILE A 1 85 ? 6.502 10.895 6.513 1.00 85.56 85 ILE A CA 1
ATOM 643 C C . ILE A 1 85 ? 5.156 11.583 6.261 1.00 85.56 85 ILE A C 1
ATOM 645 O O . ILE A 1 85 ? 4.221 11.394 7.034 1.00 85.56 85 ILE A O 1
ATOM 649 N N . ILE A 1 86 ? 5.029 12.342 5.168 1.00 89.31 86 ILE A N 1
ATOM 650 C CA . ILE A 1 86 ? 3.767 13.004 4.802 1.00 89.31 86 ILE A CA 1
ATOM 651 C C . ILE A 1 86 ? 2.662 11.965 4.605 1.00 89.31 86 ILE A C 1
ATOM 653 O O . ILE A 1 86 ? 1.572 12.121 5.150 1.00 89.31 86 ILE A O 1
ATOM 657 N N . ASN A 1 87 ? 2.956 10.875 3.890 1.00 87.62 87 ASN A N 1
ATOM 658 C CA . ASN A 1 87 ? 1.996 9.794 3.695 1.00 87.62 87 ASN A CA 1
ATOM 659 C C . ASN A 1 87 ? 1.574 9.155 5.030 1.00 87.62 87 ASN A C 1
ATOM 661 O O . ASN A 1 87 ? 0.393 8.906 5.240 1.00 87.62 87 ASN A O 1
ATOM 665 N N . LEU A 1 88 ? 2.512 8.941 5.960 1.00 86.00 88 LEU A N 1
ATOM 666 C CA . LEU A 1 88 ? 2.205 8.418 7.294 1.00 86.00 88 LEU A CA 1
ATOM 667 C C . LEU A 1 88 ? 1.266 9.351 8.079 1.00 86.00 88 LEU A C 1
ATOM 669 O O . LEU A 1 88 ? 0.280 8.884 8.642 1.00 86.00 88 LEU A O 1
ATOM 673 N N . ILE A 1 89 ? 1.539 10.660 8.089 1.00 87.31 89 ILE A N 1
ATOM 674 C CA . ILE A 1 89 ? 0.693 11.655 8.770 1.00 87.31 89 ILE A CA 1
ATOM 675 C C . ILE A 1 89 ? -0.721 11.658 8.178 1.00 87.31 89 ILE A C 1
ATOM 677 O O . ILE A 1 89 ? -1.703 11.656 8.919 1.00 87.31 89 ILE A O 1
ATOM 681 N N . ILE A 1 90 ? -0.825 11.623 6.848 1.00 89.69 90 ILE A N 1
ATOM 682 C CA . ILE A 1 90 ? -2.106 11.564 6.138 1.00 89.69 90 ILE A CA 1
ATOM 683 C C . ILE A 1 90 ? -2.889 10.307 6.529 1.00 89.69 90 ILE A C 1
ATOM 685 O O . ILE A 1 90 ? -4.069 10.417 6.858 1.00 89.69 90 ILE A O 1
ATOM 689 N N . ILE A 1 91 ? -2.243 9.135 6.544 1.00 88.19 91 ILE A N 1
ATOM 690 C CA . ILE A 1 91 ? -2.884 7.872 6.940 1.00 88.19 91 ILE A CA 1
ATOM 691 C C . ILE A 1 91 ? -3.455 7.982 8.360 1.00 88.19 91 ILE A C 1
ATOM 693 O O . ILE A 1 91 ? -4.613 7.627 8.566 1.00 88.19 91 ILE A O 1
ATOM 697 N N . ILE A 1 92 ? -2.686 8.523 9.313 1.00 86.06 92 ILE A N 1
ATOM 698 C CA . ILE A 1 92 ? -3.121 8.691 10.710 1.00 86.06 92 ILE A CA 1
ATOM 699 C C . ILE A 1 92 ? -4.356 9.601 10.803 1.00 86.06 92 ILE A C 1
ATOM 701 O O . ILE A 1 92 ? -5.320 9.263 11.486 1.00 86.06 92 ILE A O 1
ATOM 705 N N . ILE A 1 93 ? -4.352 10.741 10.106 1.00 88.56 93 ILE A N 1
ATOM 706 C CA . ILE A 1 93 ? -5.478 11.690 10.129 1.00 88.56 93 ILE A CA 1
ATOM 707 C C . ILE A 1 93 ? -6.729 11.070 9.490 1.00 88.56 93 ILE A C 1
ATOM 709 O O . ILE A 1 93 ? -7.830 11.187 10.033 1.00 88.56 93 ILE A O 1
ATOM 713 N N . LEU A 1 94 ? -6.575 10.402 8.345 1.00 89.62 94 LEU A N 1
ATOM 714 C CA . LEU A 1 94 ? -7.692 9.778 7.638 1.00 89.62 94 LEU A CA 1
ATOM 715 C C . LEU A 1 94 ? -8.309 8.622 8.422 1.00 89.62 94 LEU A C 1
ATOM 717 O O . LEU A 1 94 ? -9.530 8.492 8.410 1.00 89.62 94 LEU A O 1
ATOM 721 N N . ASP A 1 95 ? -7.512 7.822 9.132 1.00 87.69 95 ASP A N 1
ATOM 722 C CA . ASP A 1 95 ? -8.021 6.707 9.936 1.00 87.69 95 ASP A CA 1
ATOM 723 C C . ASP A 1 95 ? -9.022 7.177 11.009 1.00 87.69 95 ASP A C 1
ATOM 725 O O . ASP A 1 95 ? -10.047 6.520 11.225 1.00 87.69 95 ASP A O 1
ATOM 729 N N . GLU A 1 96 ? -8.776 8.333 11.635 1.00 86.56 96 GLU A N 1
ATOM 730 C CA . GLU A 1 96 ? -9.690 8.941 12.614 1.00 86.56 96 GLU A CA 1
ATOM 731 C C . GLU A 1 96 ? -10.960 9.497 11.958 1.00 86.56 96 GLU A C 1
ATOM 733 O O . GLU A 1 96 ? -12.077 9.263 12.435 1.00 86.56 96 GLU A O 1
ATOM 738 N N . ILE A 1 97 ? -10.811 10.186 10.821 1.00 90.81 97 ILE A N 1
ATOM 739 C CA . ILE A 1 97 ? -11.946 10.701 10.042 1.00 90.81 97 ILE A CA 1
ATOM 740 C C . ILE A 1 97 ? -12.838 9.541 9.579 1.00 90.81 97 ILE A C 1
ATOM 742 O O . ILE A 1 97 ? -14.062 9.603 9.708 1.00 90.81 97 ILE A O 1
ATOM 746 N N . TYR A 1 98 ? -12.245 8.449 9.096 1.00 90.88 98 TYR A N 1
ATOM 747 C CA . TYR A 1 98 ? -12.971 7.272 8.622 1.00 90.88 98 TYR A CA 1
ATOM 748 C C . TYR A 1 98 ? -13.680 6.545 9.757 1.00 90.88 98 TYR A C 1
ATOM 750 O O . TYR A 1 98 ? -14.821 6.125 9.578 1.00 90.88 98 TYR A O 1
ATOM 758 N N . ALA A 1 99 ? -13.074 6.462 10.944 1.00 87.88 99 ALA A N 1
ATOM 759 C CA . ALA A 1 99 ? -13.746 5.921 12.122 1.00 87.88 99 ALA A CA 1
ATOM 760 C C . ALA A 1 99 ? -14.956 6.777 12.544 1.00 87.88 99 ALA A C 1
ATOM 762 O O . ALA A 1 99 ? -15.996 6.234 12.927 1.00 87.88 99 ALA A O 1
ATOM 763 N N . ALA A 1 100 ? -14.852 8.108 12.465 1.00 90.00 100 ALA A N 1
ATOM 764 C CA . ALA A 1 100 ? -15.960 9.010 12.774 1.00 90.00 100 ALA A CA 1
ATOM 765 C C . ALA A 1 100 ? -17.108 8.890 11.761 1.00 90.00 100 ALA A C 1
ATOM 767 O O . ALA A 1 100 ? -18.268 8.756 12.157 1.00 90.00 100 ALA A O 1
ATOM 768 N N . ILE A 1 101 ? -16.782 8.874 10.466 1.00 90.69 101 ILE A N 1
ATOM 769 C CA . ILE A 1 101 ? -17.764 8.736 9.385 1.00 90.69 101 ILE A CA 1
ATOM 770 C C . ILE A 1 101 ? -18.428 7.361 9.430 1.00 90.69 101 ILE A C 1
ATOM 772 O O . ILE A 1 101 ? -19.645 7.283 9.303 1.00 90.69 101 ILE A O 1
ATOM 776 N N . ALA A 1 102 ? -17.675 6.284 9.670 1.00 89.88 102 ALA A N 1
ATOM 777 C CA . ALA A 1 102 ? -18.240 4.942 9.780 1.00 89.88 102 ALA A CA 1
ATOM 778 C C . ALA A 1 102 ? -19.275 4.851 10.912 1.00 89.88 102 ALA A C 1
ATOM 780 O O . ALA A 1 102 ? -20.348 4.291 10.696 1.00 89.88 102 ALA A O 1
ATOM 781 N N . ARG A 1 103 ? -18.998 5.463 12.076 1.00 89.06 103 ARG A N 1
ATOM 782 C CA . ARG A 1 103 ? -19.955 5.563 13.195 1.00 89.06 103 ARG A CA 1
ATOM 783 C C . ARG A 1 103 ? -21.203 6.358 12.824 1.00 89.06 103 ARG A C 1
ATOM 785 O O . ARG A 1 103 ? -22.311 5.933 13.134 1.00 89.06 103 ARG A O 1
ATOM 792 N N . TRP A 1 104 ? -21.035 7.496 12.154 1.00 89.25 104 TRP A N 1
ATOM 793 C CA . TRP A 1 104 ? -22.169 8.295 11.686 1.00 89.25 104 TRP A CA 1
ATOM 794 C C . TRP A 1 104 ? -23.032 7.510 10.688 1.00 89.25 104 TRP A C 1
ATOM 796 O O . TRP A 1 104 ? -24.253 7.439 10.826 1.00 89.25 104 TRP A O 1
ATOM 806 N N . LEU A 1 105 ? -22.399 6.819 9.744 1.00 87.06 105 LEU A N 1
ATOM 807 C CA . LEU A 1 105 ? -23.087 6.033 8.730 1.00 87.06 105 LEU A CA 1
ATOM 808 C C . LEU A 1 105 ? -23.865 4.860 9.334 1.00 87.06 105 LEU A C 1
ATOM 810 O O . LEU A 1 105 ? -25.011 4.624 8.967 1.00 87.06 105 LEU A O 1
ATOM 814 N N . THR A 1 106 ? -23.296 4.154 10.315 1.00 86.75 106 THR A N 1
ATOM 815 C CA . THR A 1 106 ? -24.027 3.084 11.009 1.00 86.75 106 THR A CA 1
ATOM 816 C C . THR A 1 106 ? -25.176 3.598 11.860 1.00 86.75 106 THR A C 1
ATOM 818 O O . THR A 1 106 ? -26.173 2.891 11.992 1.00 86.75 106 THR A O 1
ATOM 821 N N . THR A 1 107 ? -25.088 4.814 12.413 1.00 87.50 107 THR A N 1
ATOM 822 C CA . THR A 1 107 ? -26.237 5.422 13.104 1.00 87.50 107 THR A CA 1
ATOM 823 C C . THR A 1 107 ? -27.375 5.772 12.147 1.00 87.50 107 THR A C 1
ATOM 825 O O . THR A 1 107 ? -28.534 5.622 12.527 1.00 87.50 107 THR A O 1
ATOM 828 N N . LEU A 1 108 ? -27.070 6.151 10.900 1.00 85.81 108 LEU A N 1
ATOM 829 C CA . LEU A 1 108 ? -28.083 6.411 9.871 1.00 85.81 108 LEU A CA 1
ATOM 830 C C . LEU A 1 108 ? -28.789 5.140 9.381 1.00 85.81 108 LEU A C 1
ATOM 832 O O . LEU A 1 108 ? -29.955 5.197 9.010 1.00 85.81 108 LEU A O 1
ATOM 836 N N . GLU A 1 109 ? -28.114 3.990 9.393 1.00 82.12 109 GLU A N 1
ATOM 837 C CA . GLU A 1 109 ? -28.705 2.710 8.976 1.00 82.12 109 GLU A CA 1
ATOM 838 C C . GLU A 1 109 ? -29.718 2.125 9.974 1.00 82.12 109 GLU A C 1
ATOM 840 O O . GLU A 1 109 ? -30.383 1.143 9.641 1.00 82.12 109 GLU A O 1
ATOM 845 N N . VAL A 1 110 ? -29.797 2.677 11.192 1.00 85.62 110 VAL A N 1
ATOM 846 C CA . VAL A 1 110 ? -30.695 2.257 12.286 1.00 85.62 110 VAL A CA 1
ATOM 847 C C . VAL A 1 110 ? -30.827 0.719 12.391 1.00 85.62 110 VAL A C 1
ATOM 849 O O . VAL A 1 110 ? -31.897 0.147 12.153 1.00 85.62 110 VAL A O 1
ATOM 852 N N . PRO A 1 111 ? -29.738 -0.007 12.707 1.00 81.81 111 PRO A N 1
ATOM 853 C CA . PRO A 1 111 ? -29.783 -1.461 12.829 1.00 81.81 111 PRO A CA 1
ATOM 854 C C . PRO A 1 111 ? -30.663 -1.908 14.006 1.00 81.81 111 PRO A C 1
ATOM 856 O O . PRO A 1 111 ? -30.743 -1.256 15.042 1.00 81.81 111 PRO A O 1
ATOM 859 N N . LYS A 1 112 ? -31.311 -3.071 13.853 1.00 79.25 112 LYS A N 1
ATOM 860 C CA . LYS A 1 112 ? -32.308 -3.588 14.812 1.00 79.25 112 LYS A CA 1
ATOM 861 C C . LYS A 1 112 ? -31.727 -4.036 16.158 1.00 79.25 112 LYS A C 1
ATOM 863 O O . LYS A 1 112 ? -32.470 -4.131 17.128 1.00 79.25 112 LYS A O 1
ATOM 868 N N . THR A 1 113 ? -30.447 -4.396 16.199 1.00 81.31 113 THR A N 1
ATOM 869 C CA . THR A 1 113 ? -29.773 -4.941 17.385 1.00 81.31 113 THR A CA 1
ATOM 870 C C . THR A 1 113 ? -28.381 -4.342 17.520 1.00 81.31 113 THR A C 1
ATOM 872 O O . THR A 1 113 ? -27.718 -4.105 16.509 1.00 81.31 113 THR A O 1
ATOM 875 N N . ASP A 1 114 ? -27.899 -4.185 18.754 1.00 77.50 114 ASP A N 1
ATOM 876 C CA . ASP A 1 114 ? -26.535 -3.703 19.028 1.00 77.50 114 ASP A CA 1
ATOM 877 C C . ASP A 1 114 ? -25.480 -4.622 18.403 1.00 77.50 114 ASP A C 1
ATOM 879 O O . ASP A 1 114 ? -24.482 -4.178 17.846 1.00 77.50 114 ASP A O 1
ATOM 883 N N . LYS A 1 115 ? -25.766 -5.927 18.372 1.00 75.50 115 LYS A N 1
ATOM 884 C CA . LYS A 1 115 ? -24.967 -6.920 17.651 1.00 75.50 115 LYS A CA 1
ATOM 885 C C . LYS A 1 115 ? -24.820 -6.571 16.164 1.00 75.50 115 LYS A C 1
ATOM 887 O O . LYS A 1 115 ? -23.712 -6.564 15.636 1.00 75.50 115 LYS A O 1
ATOM 892 N N . SER A 1 116 ? -25.933 -6.270 15.492 1.00 79.75 116 SER A N 1
ATOM 893 C CA . SER A 1 116 ? -25.914 -5.883 14.081 1.00 79.75 116 SER A CA 1
ATOM 894 C C . SER A 1 116 ? -25.295 -4.500 13.871 1.00 79.75 116 SER A C 1
ATOM 896 O O . SER A 1 116 ? -24.789 -4.250 12.779 1.00 79.75 116 SER A O 1
ATOM 898 N N . PHE A 1 117 ? -25.358 -3.604 14.859 1.00 84.69 117 PHE A N 1
ATOM 899 C CA . PHE A 1 117 ? -24.673 -2.314 14.811 1.00 84.69 117 PHE A CA 1
ATOM 900 C C . PHE A 1 117 ? -23.156 -2.509 14.794 1.00 84.69 117 PHE A C 1
ATOM 902 O O . PHE A 1 117 ? -22.493 -2.036 13.872 1.00 84.69 117 PHE A O 1
ATOM 909 N N . GLU A 1 118 ? -22.629 -3.281 15.746 1.00 82.06 118 GLU A N 1
ATOM 910 C CA . GLU A 1 118 ? -21.196 -3.562 15.857 1.00 82.06 118 GLU A CA 1
ATOM 911 C C . GLU A 1 118 ? -20.650 -4.284 14.620 1.00 82.06 118 GLU A C 1
ATOM 913 O O . GLU A 1 118 ? -19.647 -3.859 14.056 1.00 82.06 118 GLU A O 1
ATOM 918 N N . GLU A 1 119 ? -21.327 -5.325 14.123 1.00 82.31 119 GLU A N 1
ATOM 919 C CA . GLU A 1 119 ? -20.894 -6.046 12.913 1.00 82.31 119 GLU A CA 1
ATOM 920 C C . GLU A 1 119 ? -20.766 -5.115 11.694 1.00 82.31 119 GLU A C 1
ATOM 922 O O . GLU A 1 119 ? -19.764 -5.136 10.971 1.00 82.31 119 GLU A O 1
ATOM 927 N N . ARG A 1 120 ? -21.767 -4.255 11.477 1.00 84.88 120 ARG A N 1
ATOM 928 C CA . ARG A 1 120 ? -21.784 -3.307 10.356 1.00 84.88 120 ARG A CA 1
ATOM 929 C C . ARG A 1 120 ? -20.745 -2.205 10.521 1.00 84.88 120 ARG A C 1
ATOM 931 O O . ARG A 1 120 ? -20.156 -1.787 9.523 1.00 84.88 120 ARG A O 1
ATOM 938 N N . LEU A 1 121 ? -20.520 -1.740 11.750 1.00 86.81 121 LEU A N 1
ATOM 939 C CA . LEU A 1 121 ? -19.502 -0.740 12.061 1.00 86.81 121 LEU A CA 1
ATOM 940 C C . LEU A 1 121 ? -18.104 -1.299 11.819 1.00 86.81 121 LEU A C 1
ATOM 942 O O . LEU A 1 121 ? -17.283 -0.639 11.175 1.00 86.81 121 LEU A O 1
ATOM 946 N N . ILE A 1 122 ? -17.855 -2.530 12.272 1.00 86.06 122 ILE A N 1
ATOM 947 C CA . ILE A 1 122 ? -16.582 -3.217 12.073 1.00 86.06 122 ILE A CA 1
ATOM 948 C C . ILE A 1 122 ? -16.308 -3.386 10.580 1.00 86.06 122 ILE A C 1
ATOM 950 O O . ILE A 1 122 ? -15.223 -3.030 10.131 1.00 86.06 122 ILE A O 1
ATOM 954 N N . PHE A 1 123 ? -17.284 -3.851 9.794 1.00 85.81 123 PHE A N 1
ATOM 955 C CA . PHE A 1 123 ? -17.111 -4.020 8.348 1.00 85.81 123 PHE A CA 1
ATOM 956 C C . PHE A 1 123 ? -16.737 -2.723 7.630 1.00 85.81 123 PHE A C 1
ATOM 958 O O . PHE A 1 123 ? -15.769 -2.688 6.871 1.00 85.81 123 PHE A O 1
ATOM 965 N N . LYS A 1 124 ? -17.497 -1.650 7.878 1.00 89.44 124 LYS A N 1
ATOM 966 C CA . LYS A 1 124 ? -17.289 -0.358 7.217 1.00 89.44 124 LYS A CA 1
ATOM 967 C C . LYS A 1 124 ? -15.941 0.240 7.590 1.00 89.44 124 LYS A C 1
ATOM 969 O O . LYS A 1 124 ? -15.180 0.645 6.715 1.00 89.44 124 LYS A O 1
ATOM 974 N N . THR A 1 125 ? -15.630 0.240 8.884 1.00 89.50 125 THR A N 1
ATOM 975 C CA . THR A 1 125 ? -14.358 0.764 9.385 1.00 89.50 125 THR A CA 1
ATOM 976 C C . THR A 1 125 ? -13.188 -0.058 8.850 1.00 89.50 125 THR A C 1
ATOM 978 O O . THR A 1 125 ? -12.190 0.518 8.429 1.00 89.50 125 THR A O 1
ATOM 981 N N . PHE A 1 126 ? -13.323 -1.388 8.796 1.00 90.19 126 PHE A N 1
ATOM 982 C CA . PHE A 1 126 ? -12.306 -2.270 8.231 1.00 90.19 126 PHE A CA 1
ATOM 983 C C . PHE A 1 126 ? -12.041 -1.960 6.758 1.00 90.19 126 PHE A C 1
ATOM 985 O O . PHE A 1 126 ? -10.886 -1.759 6.408 1.00 90.19 126 PHE A O 1
ATOM 992 N N . ILE A 1 127 ? -13.071 -1.863 5.907 1.00 90.69 127 ILE A N 1
ATOM 993 C CA . ILE A 1 127 ? -12.881 -1.560 4.477 1.00 90.69 127 ILE A CA 1
ATOM 994 C C . ILE A 1 127 ? -12.169 -0.220 4.294 1.00 90.69 127 ILE A C 1
ATOM 996 O O . ILE A 1 127 ? -11.195 -0.146 3.549 1.00 90.69 127 ILE A O 1
ATOM 1000 N N . LEU A 1 128 ? -12.623 0.830 4.984 1.00 91.38 128 LEU A N 1
ATOM 1001 C CA . LEU A 1 128 ? -12.035 2.162 4.840 1.00 91.38 128 LEU A CA 1
ATOM 1002 C C . LEU A 1 128 ? -10.577 2.194 5.313 1.00 91.38 128 LEU A C 1
ATOM 1004 O O . LEU A 1 128 ? -9.716 2.697 4.593 1.00 91.38 128 LEU A O 1
ATOM 1008 N N . LYS A 1 129 ? -10.279 1.602 6.477 1.00 90.44 129 LYS A N 1
ATOM 1009 C CA . LYS A 1 129 ? -8.905 1.503 6.993 1.00 90.44 129 LYS A CA 1
ATOM 1010 C C . LYS A 1 129 ? -8.023 0.608 6.119 1.00 90.44 129 LYS A C 1
ATOM 1012 O O . LYS A 1 129 ? -6.861 0.933 5.904 1.00 90.44 129 LYS A O 1
ATOM 1017 N N . PHE A 1 130 ? -8.564 -0.487 5.584 1.00 90.75 130 PHE A N 1
ATOM 1018 C CA . PHE A 1 130 ? -7.855 -1.386 4.673 1.00 90.75 130 PHE A CA 1
ATOM 1019 C C . PHE A 1 130 ? -7.455 -0.644 3.396 1.00 90.75 130 PHE A C 1
ATOM 1021 O O . PHE A 1 130 ? -6.278 -0.601 3.047 1.00 90.75 130 PHE A O 1
ATOM 1028 N N . VAL A 1 131 ? -8.402 0.015 2.727 1.00 92.19 131 VAL A N 1
ATOM 1029 C CA . VAL A 1 131 ? -8.103 0.783 1.513 1.00 92.19 131 VAL A CA 1
ATOM 1030 C C . VAL A 1 131 ? -7.103 1.903 1.818 1.00 92.19 131 VAL A C 1
ATOM 1032 O O . VAL A 1 131 ? -6.122 2.037 1.091 1.00 92.19 131 VAL A O 1
ATOM 1035 N N . ASN A 1 132 ? -7.269 2.647 2.915 1.00 91.19 132 ASN A N 1
ATOM 1036 C CA . ASN A 1 132 ? -6.331 3.706 3.303 1.00 91.19 132 ASN A CA 1
ATOM 1037 C C . ASN A 1 132 ? -4.900 3.184 3.516 1.00 91.19 132 ASN A C 1
ATOM 1039 O O . ASN A 1 132 ? -3.937 3.738 2.990 1.00 91.19 132 ASN A O 1
ATOM 1043 N N . ALA A 1 133 ? -4.761 2.086 4.261 1.00 88.94 133 ALA A N 1
ATOM 1044 C CA . ALA A 1 133 ? -3.464 1.528 4.617 1.00 88.94 133 ALA A CA 1
ATOM 1045 C C . ALA A 1 133 ? -2.758 0.867 3.422 1.00 88.94 133 ALA A C 1
ATOM 1047 O O . ALA A 1 133 ? -1.547 1.018 3.259 1.00 88.94 133 ALA A O 1
ATOM 1048 N N . PHE A 1 134 ? -3.502 0.147 2.575 1.00 90.38 134 PHE A N 1
ATOM 1049 C CA . PHE A 1 134 ? -2.925 -0.665 1.504 1.00 90.38 134 PHE A CA 1
ATOM 1050 C C . PHE A 1 134 ? -2.817 0.054 0.157 1.00 90.38 134 PHE A C 1
ATOM 1052 O O . PHE A 1 134 ? -1.934 -0.300 -0.619 1.00 90.38 134 PHE A O 1
ATOM 1059 N N . THR A 1 135 ? -3.624 1.079 -0.136 1.00 91.12 135 THR A N 1
ATOM 1060 C CA . THR A 1 135 ? -3.577 1.773 -1.444 1.00 91.12 135 THR A CA 1
ATOM 1061 C C . THR A 1 135 ? -2.196 2.354 -1.778 1.00 91.12 135 THR A C 1
ATOM 1063 O O . THR A 1 135 ? -1.709 2.088 -2.881 1.00 91.12 135 THR A O 1
ATOM 1066 N N . PRO A 1 136 ? -1.496 3.069 -0.868 1.00 88.38 136 PRO A N 1
ATOM 1067 C CA . PRO A 1 136 ? -0.144 3.550 -1.153 1.00 88.38 136 PRO A CA 1
ATOM 1068 C C . PRO A 1 136 ? 0.833 2.406 -1.456 1.00 88.38 136 PRO A C 1
ATOM 1070 O O . PRO A 1 136 ? 1.684 2.526 -2.333 1.00 88.38 136 PRO A O 1
ATOM 1073 N N . ILE A 1 137 ? 0.703 1.279 -0.754 1.00 89.19 137 ILE A N 1
ATOM 1074 C CA . ILE A 1 137 ? 1.593 0.116 -0.875 1.00 89.19 137 ILE A CA 1
ATOM 1075 C C . ILE A 1 137 ? 1.335 -0.618 -2.197 1.00 89.19 137 ILE A C 1
ATOM 1077 O O . ILE A 1 137 ? 2.271 -0.900 -2.942 1.00 89.19 137 ILE A O 1
ATOM 1081 N N . VAL A 1 138 ? 0.066 -0.864 -2.530 1.00 90.50 138 VAL A N 1
ATOM 1082 C CA . VAL A 1 138 ? -0.372 -1.469 -3.798 1.00 90.50 138 VAL A CA 1
ATOM 1083 C C . VAL A 1 138 ? 0.078 -0.616 -4.985 1.00 90.50 138 VAL A C 1
ATOM 1085 O O . VAL A 1 138 ? 0.604 -1.154 -5.960 1.00 90.50 138 VAL A O 1
ATOM 1088 N N . TYR A 1 139 ? -0.044 0.712 -4.893 1.00 88.69 139 TYR A N 1
ATOM 1089 C CA . TYR A 1 139 ? 0.478 1.622 -5.914 1.00 88.69 139 TYR A CA 1
ATOM 1090 C C . TYR A 1 139 ? 1.989 1.443 -6.120 1.00 88.69 139 TYR A C 1
ATOM 1092 O O . TYR A 1 139 ? 2.450 1.261 -7.251 1.00 88.69 139 TYR A O 1
ATOM 1100 N N . LEU A 1 140 ? 2.757 1.454 -5.026 1.00 85.69 140 LEU A N 1
ATOM 1101 C CA . LEU A 1 140 ? 4.210 1.286 -5.069 1.00 85.69 140 LEU A CA 1
ATOM 1102 C C . LEU A 1 140 ? 4.638 -0.079 -5.623 1.00 85.69 140 LEU A C 1
ATOM 1104 O O . LEU A 1 140 ? 5.666 -0.150 -6.295 1.00 85.69 140 LEU A O 1
ATOM 1108 N N . ALA A 1 141 ? 3.873 -1.136 -5.350 1.00 87.94 141 ALA A N 1
ATOM 1109 C CA . ALA A 1 141 ? 4.183 -2.494 -5.782 1.00 87.94 141 ALA A CA 1
ATOM 1110 C C . ALA A 1 141 ? 3.863 -2.742 -7.266 1.00 87.94 141 ALA A C 1
ATOM 1112 O O . ALA A 1 141 ? 4.670 -3.360 -7.964 1.00 87.94 141 ALA A O 1
ATOM 1113 N N . PHE A 1 142 ? 2.706 -2.274 -7.751 1.00 87.44 142 PHE A N 1
ATOM 1114 C CA . PHE A 1 142 ? 2.174 -2.687 -9.058 1.00 87.44 142 PHE A CA 1
ATOM 1115 C C . PHE A 1 142 ? 2.156 -1.597 -10.125 1.00 87.44 142 PHE A C 1
ATOM 1117 O O . PHE A 1 142 ? 2.348 -1.899 -11.300 1.00 87.44 142 PHE A O 1
ATOM 1124 N N . PHE A 1 143 ? 1.931 -0.338 -9.750 1.00 86.81 143 PHE A N 1
ATOM 1125 C CA . PHE A 1 143 ? 1.709 0.741 -10.720 1.00 86.81 143 PHE A CA 1
ATOM 1126 C C . PHE A 1 143 ? 2.956 1.598 -10.947 1.00 86.81 143 PHE A C 1
ATOM 1128 O O . PHE A 1 143 ? 3.156 2.154 -12.031 1.00 86.81 143 PHE A O 1
ATOM 1135 N N . ARG A 1 144 ? 3.835 1.684 -9.945 1.00 84.12 144 ARG A N 1
ATOM 1136 C CA . ARG A 1 144 ? 5.038 2.509 -10.023 1.00 84.12 144 ARG A CA 1
ATOM 1137 C C . ARG A 1 144 ? 6.023 2.019 -11.087 1.00 84.12 144 ARG A C 1
ATOM 1139 O O . ARG A 1 144 ? 6.369 0.843 -11.133 1.00 84.12 144 ARG A O 1
ATOM 1146 N N . GLY A 1 145 ? 6.507 2.941 -11.924 1.00 78.50 145 GLY A N 1
ATOM 1147 C CA . GLY A 1 145 ? 7.511 2.660 -12.955 1.00 78.50 145 GLY A CA 1
ATOM 1148 C C . GLY A 1 145 ? 7.019 1.803 -14.127 1.00 78.50 145 GLY A C 1
ATOM 1149 O O . GLY A 1 145 ? 7.812 1.491 -15.008 1.00 78.50 145 GLY A O 1
ATOM 1150 N N . ARG A 1 146 ? 5.734 1.421 -14.159 1.00 82.31 146 ARG A N 1
ATOM 1151 C CA . ARG A 1 146 ? 5.145 0.589 -15.222 1.00 82.31 146 ARG A CA 1
ATOM 1152 C C . ARG A 1 146 ? 4.502 1.403 -16.344 1.00 82.31 146 ARG A C 1
ATOM 1154 O O . ARG A 1 146 ? 4.490 0.952 -17.481 1.00 82.31 146 ARG A O 1
ATOM 1161 N N . LEU A 1 147 ? 4.004 2.601 -16.035 1.00 78.44 147 LEU A N 1
ATOM 1162 C CA . LEU A 1 147 ? 3.249 3.462 -16.958 1.00 78.44 147 LEU A CA 1
ATOM 1163 C C . LEU A 1 147 ? 4.038 4.710 -17.399 1.00 78.44 147 LEU A C 1
ATOM 1165 O O . LEU A 1 147 ? 3.465 5.781 -17.559 1.00 78.44 147 LEU A O 1
ATOM 1169 N N . VAL A 1 148 ? 5.363 4.610 -17.547 1.00 77.94 148 VAL A N 1
ATOM 1170 C CA . VAL A 1 148 ? 6.221 5.780 -17.839 1.00 77.94 148 VAL A CA 1
ATOM 1171 C C . VAL A 1 148 ? 6.325 6.075 -19.344 1.00 77.94 148 VAL A C 1
ATOM 1173 O O . VAL A 1 148 ? 6.504 7.227 -19.740 1.00 77.94 148 VAL A O 1
ATOM 1176 N N . GLY A 1 149 ? 6.151 5.056 -20.190 1.00 82.62 149 GLY A N 1
ATOM 1177 C CA . GLY A 1 149 ? 6.394 5.153 -21.631 1.00 82.62 149 GLY A CA 1
ATOM 1178 C C . GLY A 1 149 ? 7.865 4.915 -21.975 1.00 82.62 149 GLY A C 1
ATOM 1179 O O . GLY A 1 149 ? 8.559 4.200 -21.254 1.00 82.62 149 GLY A O 1
ATOM 1180 N N . ARG A 1 150 ? 8.333 5.501 -23.082 1.00 85.12 150 ARG A N 1
ATOM 1181 C CA . ARG A 1 150 ? 9.727 5.398 -23.546 1.00 85.12 150 ARG A CA 1
ATOM 1182 C C . ARG A 1 150 ? 10.391 6.775 -23.613 1.00 85.12 150 ARG A C 1
ATOM 1184 O O . ARG A 1 150 ? 9.682 7.767 -23.801 1.00 85.12 150 ARG A O 1
ATOM 1191 N N . PRO A 1 151 ? 11.731 6.858 -23.538 1.00 83.19 151 PRO A N 1
ATOM 1192 C CA . PRO A 1 151 ? 12.433 8.068 -23.947 1.00 83.19 151 PRO A CA 1
ATOM 1193 C C . PRO A 1 151 ? 11.988 8.493 -25.359 1.00 83.19 151 PRO A C 1
ATOM 1195 O O . PRO A 1 151 ? 11.810 7.646 -26.234 1.00 83.19 151 PRO A O 1
ATOM 1198 N N . GLY A 1 152 ? 11.683 9.781 -25.539 1.00 79.56 152 GLY A N 1
ATOM 1199 C CA . GLY A 1 152 ? 11.104 10.336 -26.774 1.00 79.56 152 GLY A CA 1
ATOM 1200 C C . GLY A 1 152 ? 9.567 10.356 -26.833 1.00 79.56 152 GLY A C 1
ATOM 1201 O O . GLY A 1 152 ? 9.007 11.121 -27.607 1.00 79.56 152 GLY A O 1
ATOM 1202 N N . ASN A 1 153 ? 8.854 9.583 -26.006 1.00 82.12 153 ASN A N 1
ATOM 1203 C CA . ASN A 1 153 ? 7.403 9.725 -25.825 1.00 82.12 153 ASN A CA 1
ATOM 1204 C C . ASN A 1 153 ? 6.998 9.283 -24.409 1.00 82.12 153 ASN A C 1
ATOM 1206 O O . ASN A 1 153 ? 6.653 8.119 -24.169 1.00 82.12 153 ASN A O 1
ATOM 1210 N N . TYR A 1 154 ? 7.102 10.218 -23.464 1.00 81.62 154 TYR A N 1
ATOM 1211 C CA . TYR A 1 154 ? 6.739 9.991 -22.069 1.00 81.62 154 TYR A CA 1
ATOM 1212 C C . TYR A 1 154 ? 5.239 10.173 -21.855 1.00 81.62 154 TYR A C 1
ATOM 1214 O O . TYR A 1 154 ? 4.612 11.054 -22.442 1.00 81.62 154 TYR A O 1
ATOM 1222 N N . LEU A 1 155 ? 4.668 9.385 -20.943 1.00 80.56 155 LEU A N 1
ATOM 1223 C CA . LEU A 1 155 ? 3.309 9.633 -20.480 1.00 80.56 155 LEU A CA 1
ATOM 1224 C C . LEU A 1 155 ? 3.321 10.784 -19.465 1.00 80.56 155 LEU A C 1
ATOM 1226 O O . LEU A 1 155 ? 3.860 10.654 -18.359 1.00 80.56 155 LEU A O 1
ATOM 1230 N N . TYR A 1 156 ? 2.717 11.907 -19.848 1.00 77.25 156 TYR A N 1
ATOM 1231 C CA . TYR A 1 156 ? 2.548 13.066 -18.980 1.00 77.25 156 TYR A CA 1
ATOM 1232 C C . TYR A 1 156 ? 1.211 12.999 -18.251 1.00 77.25 156 TYR A C 1
ATOM 1234 O O . TYR A 1 156 ? 0.149 12.859 -18.858 1.00 77.25 156 TYR A O 1
ATOM 1242 N N . VAL A 1 157 ? 1.260 13.144 -16.933 1.00 70.62 157 VAL A N 1
ATOM 1243 C CA . VAL A 1 157 ? 0.069 13.303 -16.105 1.00 70.62 157 VAL A CA 1
ATOM 1244 C C . VAL A 1 157 ? -0.309 14.775 -16.066 1.00 70.62 157 VAL A C 1
ATOM 1246 O O . VAL A 1 157 ? 0.516 15.629 -15.744 1.00 70.62 157 VAL A O 1
ATOM 1249 N N . VAL A 1 158 ? -1.567 15.066 -16.419 1.00 65.81 158 VAL A N 1
ATOM 1250 C CA . VAL A 1 158 ? -2.115 16.435 -16.489 1.00 65.81 158 VAL A CA 1
ATOM 1251 C C . VAL A 1 158 ? -1.271 17.337 -17.415 1.00 65.81 158 VAL A C 1
ATOM 1253 O O . VAL A 1 158 ? -1.085 18.522 -17.170 1.00 65.81 158 VAL A O 1
ATOM 1256 N N . GLY A 1 159 ? -0.712 16.759 -18.487 1.00 66.25 159 GLY A N 1
ATOM 1257 C CA . GLY A 1 159 ? -0.019 17.476 -19.568 1.00 66.25 159 GLY A CA 1
ATOM 1258 C C . GLY A 1 159 ? 1.343 18.099 -19.232 1.00 66.25 159 GLY A C 1
ATOM 1259 O O . GLY A 1 159 ? 2.023 18.545 -20.148 1.00 66.25 159 GLY A O 1
ATOM 1260 N N . SER A 1 160 ? 1.767 18.124 -17.965 1.00 66.25 160 SER A N 1
ATOM 1261 C CA . SER A 1 160 ? 2.959 18.877 -17.532 1.00 66.25 160 SER A CA 1
ATOM 1262 C C . SER A 1 160 ? 3.965 18.077 -16.700 1.00 66.25 160 SER A C 1
ATOM 1264 O O . SER A 1 160 ? 5.139 18.443 -16.652 1.00 66.25 160 SER A O 1
ATOM 1266 N N . TYR A 1 161 ? 3.563 16.962 -16.081 1.00 68.50 161 TYR A N 1
ATOM 1267 C CA . TYR A 1 161 ? 4.422 16.210 -15.160 1.00 68.50 161 TYR A CA 1
ATOM 1268 C C . TYR A 1 161 ? 4.722 14.791 -15.665 1.00 68.50 161 TYR A C 1
ATOM 1270 O O . TYR A 1 161 ? 3.810 14.016 -15.950 1.00 68.50 161 TYR A O 1
ATOM 1278 N N . ARG A 1 162 ? 6.013 14.428 -15.750 1.00 75.69 162 ARG A N 1
ATOM 1279 C CA . ARG A 1 162 ? 6.469 13.069 -16.105 1.00 75.69 162 ARG A CA 1
ATOM 1280 C C . ARG A 1 162 ? 6.190 12.087 -14.966 1.00 75.69 162 ARG A C 1
ATOM 1282 O O . ARG A 1 162 ? 6.488 12.377 -13.805 1.00 75.69 162 ARG A O 1
ATOM 1289 N N . MET A 1 163 ? 5.674 10.911 -15.320 1.00 74.62 163 MET A N 1
ATOM 1290 C CA . MET A 1 163 ? 5.424 9.818 -14.377 1.00 74.62 163 MET A CA 1
ATOM 1291 C C . MET A 1 163 ? 6.692 9.335 -13.662 1.00 74.62 163 MET A C 1
ATOM 1293 O O . MET A 1 163 ? 7.802 9.395 -14.192 1.00 74.62 163 MET A O 1
ATOM 1297 N N . GLU A 1 164 ? 6.523 8.843 -12.432 1.00 72.81 164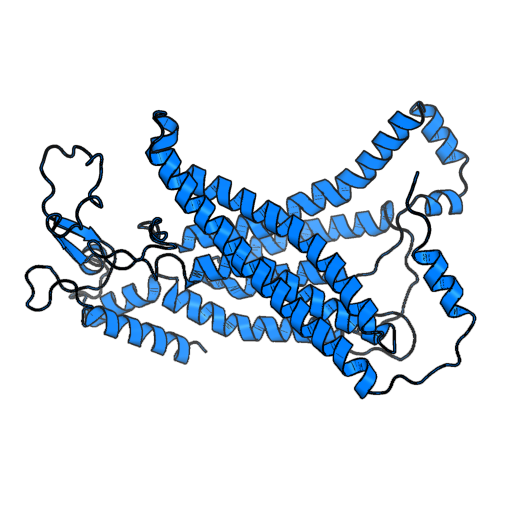 GLU A N 1
ATOM 1298 C CA . GLU A 1 164 ? 7.644 8.393 -11.607 1.00 72.81 164 GLU A CA 1
ATOM 1299 C C . GLU A 1 164 ? 8.317 7.119 -12.133 1.00 72.81 164 GLU A C 1
ATOM 1301 O O . GLU A 1 164 ? 7.672 6.107 -12.411 1.00 72.81 164 GLU A O 1
ATOM 1306 N N . GLU A 1 165 ? 9.648 7.141 -12.118 1.00 75.75 165 GLU A N 1
ATOM 1307 C CA . GLU A 1 165 ? 10.507 6.008 -12.455 1.00 75.75 165 GLU A CA 1
ATOM 1308 C C . GLU A 1 165 ? 11.057 5.304 -11.217 1.00 75.75 165 GLU A C 1
ATOM 1310 O O . GLU A 1 165 ? 11.381 5.938 -10.206 1.00 75.75 165 GLU A O 1
ATOM 1315 N N . CYS A 1 166 ? 11.232 3.986 -11.327 1.00 76.06 166 CYS A N 1
ATOM 1316 C CA . CYS A 1 166 ? 11.959 3.202 -10.335 1.00 76.06 166 CYS A CA 1
ATOM 1317 C C . CYS A 1 166 ? 13.465 3.507 -10.372 1.00 76.06 166 CYS A C 1
ATOM 1319 O O . CYS A 1 166 ? 14.029 3.889 -11.397 1.00 76.06 166 CYS A O 1
ATOM 1321 N N . ALA A 1 167 ? 14.148 3.297 -9.245 1.00 71.44 167 ALA A N 1
ATOM 1322 C CA . ALA A 1 167 ? 15.609 3.269 -9.221 1.00 71.44 167 ALA A CA 1
ATOM 1323 C C . ALA A 1 167 ? 16.162 2.055 -9.998 1.00 71.44 167 ALA A C 1
ATOM 1325 O O . ALA A 1 167 ? 15.468 1.055 -10.173 1.00 71.44 167 ALA A O 1
ATOM 1326 N N . HIS A 1 168 ? 17.439 2.107 -10.398 1.00 67.88 168 HIS A N 1
ATOM 1327 C CA . HIS A 1 168 ? 18.103 1.008 -11.121 1.00 67.88 168 HIS A CA 1
ATOM 1328 C C . HIS A 1 168 ? 18.122 -0.314 -10.331 1.00 67.88 168 HIS A C 1
ATOM 1330 O O . HIS A 1 168 ? 18.014 -1.381 -10.925 1.00 67.88 168 HIS A O 1
ATOM 1336 N N . ALA A 1 169 ? 18.175 -0.243 -8.994 1.00 65.38 169 ALA A N 1
ATOM 1337 C CA . ALA A 1 169 ? 18.077 -1.398 -8.093 1.00 65.38 169 ALA A CA 1
ATOM 1338 C C . ALA A 1 169 ? 16.636 -1.935 -7.909 1.00 65.38 169 ALA A C 1
ATOM 1340 O O . ALA A 1 169 ? 16.419 -2.863 -7.135 1.00 65.38 169 ALA A O 1
ATOM 1341 N N . GLY A 1 170 ? 15.646 -1.354 -8.598 1.00 72.88 170 GLY A N 1
ATOM 1342 C CA . GLY A 1 170 ? 14.232 -1.720 -8.514 1.00 72.88 170 GLY A CA 1
ATOM 1343 C C . GLY A 1 170 ? 13.417 -0.871 -7.531 1.00 72.88 170 GLY A C 1
ATOM 1344 O O . GLY A 1 170 ? 13.943 -0.042 -6.788 1.00 72.88 170 GLY A O 1
ATOM 1345 N N . CYS A 1 171 ? 12.097 -1.079 -7.544 1.00 79.88 171 CYS A N 1
ATOM 1346 C CA . CYS A 1 171 ? 11.142 -0.409 -6.650 1.00 79.88 171 CYS A CA 1
ATOM 1347 C C . CYS A 1 171 ? 10.903 -1.160 -5.325 1.00 79.88 171 CYS A C 1
ATOM 1349 O O . CYS A 1 171 ? 10.319 -0.601 -4.398 1.00 79.88 171 CYS A O 1
ATOM 1351 N N . LEU A 1 172 ? 11.390 -2.399 -5.208 1.00 77.44 172 LEU A N 1
ATOM 1352 C CA . LEU A 1 172 ? 11.136 -3.278 -4.064 1.00 77.44 172 LEU A CA 1
ATOM 1353 C C . LEU A 1 172 ? 11.724 -2.719 -2.756 1.00 77.44 172 LEU A C 1
ATOM 1355 O O . LEU A 1 172 ? 11.049 -2.712 -1.734 1.00 77.44 172 LEU A O 1
ATOM 1359 N N . MET A 1 173 ? 12.923 -2.129 -2.793 1.00 77.81 173 MET A N 1
ATOM 1360 C CA . MET A 1 173 ? 13.513 -1.474 -1.613 1.00 77.81 173 MET A CA 1
ATOM 1361 C C . MET A 1 173 ? 12.667 -0.302 -1.099 1.00 77.81 173 MET A C 1
ATOM 1363 O O . MET A 1 173 ? 12.586 -0.071 0.105 1.00 77.81 173 MET A O 1
ATOM 1367 N N . GLU A 1 174 ? 12.022 0.439 -2.000 1.00 76.88 174 GLU A N 1
ATOM 1368 C CA . GLU A 1 174 ? 11.160 1.563 -1.623 1.00 76.88 174 GLU A CA 1
ATOM 1369 C C . GLU A 1 174 ? 9.856 1.077 -0.991 1.00 76.88 174 GLU A C 1
ATOM 1371 O O . GLU A 1 174 ? 9.382 1.677 -0.028 1.00 76.88 174 GLU A O 1
ATOM 1376 N N . LEU A 1 175 ? 9.322 -0.040 -1.491 1.00 81.38 175 LEU A N 1
ATOM 1377 C CA . LEU A 1 175 ? 8.185 -0.733 -0.896 1.00 81.38 175 LEU A CA 1
ATOM 1378 C C . LEU A 1 175 ? 8.509 -1.210 0.527 1.00 81.38 175 LEU A C 1
ATOM 1380 O O . LEU A 1 175 ? 7.734 -0.948 1.442 1.00 81.38 175 LEU A O 1
ATOM 1384 N N . CYS A 1 176 ? 9.671 -1.839 0.734 1.00 83.00 176 CYS A N 1
ATOM 1385 C CA . CYS A 1 176 ? 10.111 -2.303 2.053 1.00 83.00 176 CYS A CA 1
ATOM 1386 C C . CYS A 1 176 ? 10.235 -1.150 3.054 1.00 83.00 176 CYS A C 1
ATOM 1388 O O . CYS A 1 176 ? 9.724 -1.240 4.166 1.00 83.00 176 CYS A O 1
ATOM 1390 N N . ILE A 1 177 ? 10.869 -0.043 2.654 1.00 82.38 177 ILE A N 1
ATOM 1391 C CA . ILE A 1 177 ? 10.994 1.143 3.511 1.00 82.38 177 ILE A CA 1
ATOM 1392 C C . ILE A 1 177 ? 9.611 1.704 3.855 1.00 82.38 177 ILE A C 1
ATOM 1394 O O . ILE A 1 177 ? 9.360 2.020 5.016 1.00 82.38 177 ILE A O 1
ATOM 1398 N N . GLN A 1 178 ? 8.702 1.789 2.878 1.00 82.62 178 GLN A N 1
ATOM 1399 C CA . GLN A 1 178 ? 7.341 2.259 3.126 1.00 82.62 178 GLN A CA 1
ATOM 1400 C C . GLN A 1 178 ? 6.615 1.352 4.124 1.00 82.62 178 GLN A C 1
ATOM 1402 O O . GLN A 1 178 ? 6.040 1.874 5.072 1.00 82.62 178 GLN A O 1
ATOM 1407 N N . LEU A 1 179 ? 6.686 0.027 3.950 1.00 83.38 179 LEU A N 1
ATOM 1408 C CA . LEU A 1 179 ? 6.087 -0.959 4.855 1.00 83.38 179 LEU A CA 1
ATOM 1409 C C . LEU A 1 179 ? 6.629 -0.824 6.280 1.00 83.38 179 LEU A C 1
ATOM 1411 O O . LEU A 1 179 ? 5.847 -0.763 7.229 1.00 83.38 179 LEU A O 1
ATOM 1415 N N . CYS A 1 180 ? 7.952 -0.715 6.432 1.00 81.69 180 CYS A N 1
ATOM 1416 C CA . CYS A 1 180 ? 8.594 -0.492 7.725 1.00 81.69 180 CYS A CA 1
ATOM 1417 C C . CYS A 1 180 ? 8.101 0.803 8.375 1.00 81.69 180 CYS A C 1
ATOM 1419 O O . CYS A 1 180 ? 7.722 0.789 9.541 1.00 81.69 180 CYS A O 1
ATOM 1421 N N . ILE A 1 181 ? 8.053 1.909 7.629 1.00 80.56 181 ILE A N 1
ATOM 1422 C CA . ILE A 1 181 ? 7.592 3.203 8.148 1.00 80.56 181 ILE A CA 1
ATOM 1423 C C . ILE A 1 181 ? 6.108 3.151 8.516 1.00 80.56 181 ILE A C 1
ATOM 1425 O O . ILE A 1 181 ? 5.732 3.680 9.554 1.00 80.56 181 ILE A O 1
ATOM 1429 N N . THR A 1 182 ? 5.251 2.508 7.721 1.00 78.44 182 THR A N 1
ATOM 1430 C CA . THR A 1 182 ? 3.816 2.426 8.029 1.00 78.44 182 THR A CA 1
ATOM 1431 C C . THR A 1 182 ? 3.523 1.497 9.203 1.00 78.44 182 THR A C 1
ATOM 1433 O O . THR A 1 182 ? 2.676 1.824 10.025 1.00 78.44 182 THR A O 1
ATOM 1436 N N . MET A 1 183 ? 4.235 0.371 9.319 1.00 78.75 183 MET A N 1
ATOM 1437 C CA . MET A 1 183 ? 4.034 -0.608 10.392 1.00 78.75 183 MET A CA 1
ATOM 1438 C C . MET A 1 183 ? 4.665 -0.157 11.714 1.00 78.75 183 MET A C 1
ATOM 1440 O O . MET A 1 183 ? 4.040 -0.275 12.760 1.00 78.75 183 MET A O 1
ATOM 1444 N N . LEU A 1 184 ? 5.889 0.379 11.687 1.00 75.12 184 LEU A N 1
ATOM 1445 C CA . LEU A 1 184 ? 6.565 0.876 12.889 1.00 75.12 184 LEU A CA 1
ATOM 1446 C C . LEU A 1 184 ? 6.077 2.272 13.267 1.00 75.12 184 LEU A C 1
ATOM 1448 O O . LEU A 1 184 ? 5.916 2.565 14.443 1.00 75.12 184 LEU A O 1
ATOM 1452 N N . GLY A 1 185 ? 5.843 3.144 12.287 1.00 74.12 185 GLY A N 1
ATOM 1453 C CA . GLY A 1 185 ? 5.456 4.531 12.529 1.00 74.12 185 GLY A CA 1
ATOM 1454 C C . GLY A 1 185 ? 4.073 4.647 13.149 1.00 74.12 185 GLY A C 1
ATOM 1455 O O . GLY A 1 185 ? 3.906 5.416 14.090 1.00 74.12 185 GLY A O 1
ATOM 1456 N N . LYS A 1 186 ? 3.102 3.852 12.686 1.00 68.81 186 LYS A N 1
ATOM 1457 C CA . LYS A 1 186 ? 1.763 3.835 13.279 1.00 68.81 186 LYS A CA 1
ATOM 1458 C C . LYS A 1 186 ? 1.808 3.356 14.736 1.00 68.81 186 LYS A C 1
ATOM 1460 O O . LYS A 1 186 ? 1.353 4.095 15.604 1.00 68.81 186 LYS A O 1
ATOM 1465 N N . GLN A 1 187 ? 2.492 2.238 15.003 1.00 67.06 187 GLN A N 1
ATOM 1466 C CA . GLN A 1 187 ? 2.663 1.700 16.358 1.00 67.06 187 GLN A CA 1
ATOM 1467 C C . GLN A 1 187 ? 3.406 2.674 17.278 1.00 67.06 187 GLN A C 1
ATOM 1469 O O . GLN A 1 187 ? 2.944 2.997 18.363 1.00 67.06 187 GLN A O 1
ATOM 1474 N N . LEU A 1 188 ? 4.555 3.202 16.844 1.00 67.94 188 LEU A N 1
ATOM 1475 C CA . LEU A 1 188 ? 5.380 4.090 17.667 1.00 67.94 188 LEU A CA 1
ATOM 1476 C C . LEU A 1 188 ? 4.681 5.417 17.970 1.00 67.94 188 LEU A C 1
ATOM 1478 O O . LEU A 1 188 ? 4.813 5.924 19.085 1.00 67.94 188 LEU A O 1
ATOM 1482 N N . ILE A 1 189 ? 3.967 5.991 16.996 1.00 68.31 189 ILE A N 1
ATOM 1483 C CA . ILE A 1 189 ? 3.282 7.277 17.161 1.00 68.31 189 ILE A CA 1
ATOM 1484 C C . ILE A 1 189 ? 2.002 7.097 17.976 1.00 68.31 189 ILE A C 1
ATOM 1486 O O . ILE A 1 189 ? 1.795 7.857 18.919 1.00 68.31 189 ILE A O 1
ATOM 1490 N N . GLN A 1 190 ? 1.154 6.111 17.675 1.00 62.91 190 GLN A N 1
ATOM 1491 C CA . GLN A 1 190 ? -0.080 5.911 18.441 1.00 62.91 190 GLN A CA 1
ATOM 1492 C C . GLN A 1 190 ? 0.218 5.473 19.882 1.00 62.91 190 GLN A C 1
ATOM 1494 O O . GLN A 1 190 ? -0.280 6.108 20.814 1.00 62.91 190 GLN A O 1
ATOM 1499 N N . ASN A 1 191 ? 1.145 4.537 20.094 1.00 63.38 191 ASN A N 1
ATOM 1500 C CA . ASN A 1 191 ? 1.451 4.041 21.438 1.00 63.38 191 ASN A CA 1
ATOM 1501 C C . ASN A 1 191 ? 2.142 5.079 22.326 1.00 63.38 191 ASN A C 1
ATOM 1503 O O . ASN A 1 191 ? 1.731 5.325 23.462 1.00 63.38 191 ASN A O 1
ATOM 1507 N N . ASN A 1 192 ? 3.202 5.732 21.838 1.00 60.81 192 ASN A N 1
ATOM 1508 C CA . ASN A 1 192 ? 3.931 6.682 22.683 1.00 60.81 192 ASN A CA 1
ATOM 1509 C C . ASN A 1 192 ? 3.205 8.028 22.815 1.00 60.81 192 ASN A C 1
ATOM 1511 O O . ASN A 1 192 ? 3.277 8.652 23.877 1.00 60.81 192 ASN A O 1
ATOM 1515 N N . LEU A 1 193 ? 2.521 8.499 21.765 1.00 62.94 193 LEU A N 1
ATOM 1516 C CA . LEU A 1 193 ? 1.922 9.836 21.749 1.00 62.94 193 LEU A CA 1
ATOM 1517 C C . LEU A 1 193 ? 0.476 9.841 22.260 1.00 62.94 193 LEU A C 1
ATOM 1519 O O . LEU A 1 193 ? 0.125 10.708 23.062 1.00 62.94 193 LEU A O 1
ATOM 1523 N N . PHE A 1 194 ? -0.361 8.896 21.821 1.00 62.91 194 PHE A N 1
ATOM 1524 C CA . PHE A 1 194 ? -1.783 8.886 22.174 1.00 62.91 194 PHE A CA 1
ATOM 1525 C C . PHE A 1 194 ? -2.046 8.138 23.480 1.00 62.91 194 PHE A C 1
ATOM 1527 O O . PHE A 1 194 ? -2.757 8.677 24.326 1.00 62.91 194 PHE A O 1
ATOM 1534 N N . GLU A 1 195 ? -1.427 6.978 23.706 1.00 61.00 195 GLU A N 1
ATOM 1535 C CA . GLU A 1 195 ? -1.667 6.217 24.942 1.00 61.00 195 GLU A CA 1
ATOM 1536 C C . GLU A 1 195 ? -0.862 6.739 26.128 1.00 61.00 195 GLU A C 1
ATOM 1538 O O . GLU A 1 195 ? -1.424 7.015 27.175 1.00 61.00 195 GLU A O 1
ATOM 1543 N N . ILE A 1 196 ? 0.446 6.972 25.988 1.00 63.62 196 ILE A N 1
ATOM 1544 C CA . ILE A 1 196 ? 1.247 7.503 27.108 1.00 63.62 196 ILE A CA 1
ATOM 1545 C C . ILE A 1 196 ? 1.143 9.035 27.194 1.00 63.62 196 ILE A C 1
ATOM 1547 O O . ILE A 1 196 ? 1.135 9.614 28.290 1.00 63.62 196 ILE A O 1
ATOM 1551 N N . GLY A 1 197 ? 1.101 9.710 26.042 1.00 65.00 197 GLY A N 1
ATOM 1552 C CA . GLY A 1 197 ? 1.197 11.165 25.947 1.00 65.00 197 GLY A CA 1
ATOM 1553 C C . GLY A 1 197 ? -0.085 11.903 26.331 1.00 65.00 197 GLY A C 1
ATOM 1554 O O . GLY A 1 197 ? -0.015 12.822 27.146 1.00 65.00 197 GLY A O 1
ATOM 1555 N N . ILE A 1 198 ? -1.261 11.507 25.826 1.00 69.12 198 ILE A N 1
ATOM 1556 C CA . ILE A 1 198 ? -2.529 12.206 26.120 1.00 69.12 198 ILE A CA 1
ATOM 1557 C C . ILE A 1 198 ? -2.913 12.179 27.603 1.00 69.12 198 ILE A C 1
ATOM 1559 O O . ILE A 1 198 ? -3.224 13.253 28.128 1.00 69.12 198 ILE A O 1
ATOM 1563 N N . PRO A 1 199 ? -2.906 11.044 28.329 1.00 67.31 199 PRO A N 1
ATOM 1564 C CA . PRO A 1 199 ? -3.276 11.053 29.742 1.00 67.31 199 PRO A CA 1
ATOM 1565 C C . PRO A 1 199 ? -2.279 11.857 30.584 1.00 67.31 199 PRO A C 1
ATOM 1567 O O . PRO A 1 199 ? -2.700 12.636 31.446 1.00 67.31 199 PRO A O 1
ATOM 1570 N N . LYS A 1 200 ? -0.971 11.782 30.291 1.00 70.00 200 LYS A N 1
ATOM 1571 C CA . LYS A 1 200 ? 0.040 12.626 30.952 1.00 70.00 200 LYS A CA 1
ATOM 1572 C C . LYS A 1 200 ? -0.119 14.108 30.619 1.00 70.00 200 LYS A C 1
ATOM 1574 O O . LYS A 1 200 ? -0.012 14.933 31.523 1.00 70.00 200 LYS A O 1
ATOM 1579 N N . LEU A 1 201 ? -0.416 14.457 29.368 1.00 70.94 201 LEU A N 1
ATOM 1580 C CA . LEU A 1 201 ? -0.630 15.839 28.938 1.00 70.94 201 LEU A CA 1
ATOM 1581 C C . LEU A 1 201 ? -1.916 16.412 29.534 1.00 70.94 201 LEU A C 1
ATOM 1583 O O . LEU A 1 201 ? -1.914 17.534 30.026 1.00 70.94 201 LEU A O 1
ATOM 1587 N N .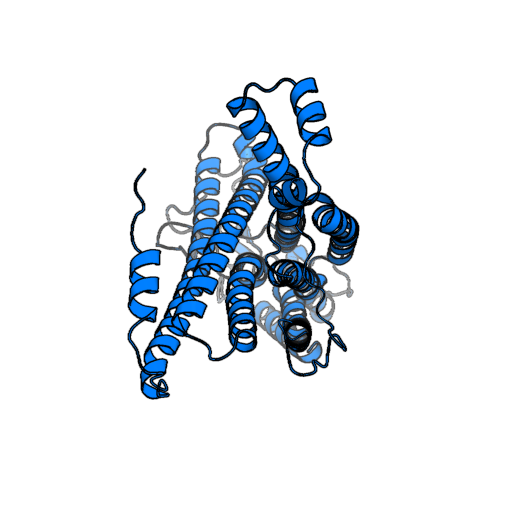 LYS A 1 202 ? -3.002 15.636 29.575 1.00 71.31 202 LYS A N 1
ATOM 1588 C CA . LYS A 1 202 ? -4.265 16.025 30.217 1.00 71.31 202 LYS A CA 1
ATOM 1589 C C . LYS A 1 202 ? -4.085 16.206 31.725 1.00 71.31 202 LYS A C 1
ATOM 1591 O O . LYS A 1 202 ? -4.641 17.149 32.286 1.00 71.31 202 LYS A O 1
ATOM 1596 N N . LYS A 1 203 ? -3.263 15.368 32.369 1.00 69.25 203 LYS A N 1
ATOM 1597 C CA . LYS A 1 203 ? -2.848 15.542 33.769 1.00 69.25 203 LYS A CA 1
ATOM 1598 C C . LYS A 1 203 ? -2.002 16.805 33.955 1.00 69.25 203 LYS A C 1
ATOM 1600 O O . LYS A 1 203 ? -2.271 17.575 34.868 1.00 69.25 203 LYS A O 1
ATOM 1605 N N . LEU A 1 204 ? -1.042 17.070 33.068 1.00 72.81 204 LEU A N 1
ATOM 1606 C CA . LEU A 1 204 ? -0.199 18.270 33.114 1.00 72.81 204 LEU A CA 1
ATOM 1607 C C . LEU A 1 204 ? -1.001 19.562 32.876 1.00 72.81 204 LEU A C 1
ATOM 1609 O O . LEU A 1 204 ? -0.796 20.548 33.575 1.00 72.81 204 LEU A O 1
ATOM 1613 N N . LEU A 1 205 ? -1.941 19.555 31.928 1.00 77.44 205 LEU A N 1
ATOM 1614 C CA . LEU A 1 205 ? -2.840 20.679 31.654 1.00 77.44 205 LEU A CA 1
ATOM 1615 C C . LEU A 1 205 ? -3.805 20.924 32.816 1.00 77.44 205 LEU A C 1
ATOM 1617 O O . LEU A 1 205 ? -4.055 22.077 33.158 1.00 77.44 205 LEU A O 1
ATOM 1621 N N . ARG A 1 206 ? -4.311 19.863 33.461 1.00 68.12 206 ARG A N 1
ATOM 1622 C CA . ARG A 1 206 ? -5.086 19.995 34.704 1.00 68.12 206 ARG A CA 1
ATOM 1623 C C . ARG A 1 206 ? -4.239 20.586 35.829 1.00 68.12 206 ARG A C 1
ATOM 1625 O O . ARG A 1 206 ? -4.698 21.540 36.435 1.00 68.12 206 ARG A O 1
ATOM 1632 N N . ARG A 1 207 ? -3.000 20.114 36.022 1.00 65.88 207 ARG A N 1
ATOM 1633 C CA . ARG A 1 207 ? -2.045 20.670 37.002 1.00 65.88 207 ARG A CA 1
ATOM 1634 C C . ARG A 1 207 ? -1.762 22.154 36.772 1.00 65.88 207 ARG A C 1
ATOM 1636 O O . ARG A 1 207 ? -1.820 22.931 37.713 1.00 65.88 207 ARG A O 1
ATOM 1643 N N . ARG A 1 208 ? -1.513 22.564 35.521 1.00 71.12 208 ARG A N 1
ATOM 1644 C CA . ARG A 1 208 ? -1.324 23.986 35.176 1.00 71.12 208 ARG A CA 1
ATOM 1645 C C . ARG A 1 208 ? -2.581 24.822 35.397 1.00 71.12 208 ARG A C 1
ATOM 1647 O O . ARG A 1 208 ? -2.462 25.997 35.703 1.00 71.12 208 ARG A O 1
ATOM 1654 N N . LYS A 1 209 ? -3.771 24.241 35.222 1.00 70.38 209 LYS A N 1
ATOM 1655 C CA . LYS A 1 209 ? -5.044 24.942 35.423 1.00 70.38 209 LYS A CA 1
ATOM 1656 C C . LYS A 1 209 ? -5.460 25.021 36.897 1.00 70.38 209 LYS A C 1
ATOM 1658 O O . LYS A 1 209 ? -6.245 25.897 37.234 1.00 70.38 209 LYS A O 1
ATOM 1663 N N . SER A 1 210 ? -4.987 24.106 37.744 1.00 61.78 210 SER A N 1
ATOM 1664 C CA . SER A 1 210 ? -5.370 24.035 39.157 1.00 61.78 210 SER A CA 1
ATOM 1665 C C . SER A 1 210 ? -4.363 24.661 40.123 1.00 61.78 210 SER A C 1
ATOM 1667 O O . SER A 1 210 ? -4.666 24.672 41.308 1.00 61.78 210 SER A O 1
ATOM 1669 N N . GLU A 1 211 ? -3.186 25.115 39.659 1.00 61.75 211 GLU A N 1
ATOM 1670 C CA . GLU A 1 211 ? -2.076 25.627 40.500 1.00 61.75 211 GLU A CA 1
ATOM 1671 C C . GLU A 1 211 ? -1.784 24.751 41.739 1.00 61.75 211 GLU A C 1
ATOM 1673 O O . GLU A 1 211 ? -1.301 25.221 42.763 1.00 61.75 211 GLU A O 1
ATOM 1678 N N . MET A 1 212 ? -2.095 23.452 41.662 1.00 57.41 212 MET A N 1
ATOM 1679 C CA . MET A 1 212 ? -1.963 22.543 42.797 1.00 57.41 212 MET A CA 1
ATOM 1680 C C . MET A 1 212 ? -0.530 22.047 42.897 1.00 57.41 212 MET A C 1
ATOM 1682 O O . MET A 1 212 ? 0.009 21.466 41.950 1.00 57.41 212 MET A O 1
ATOM 1686 N N . ASP A 1 213 ? 0.046 22.221 44.079 1.00 62.19 213 ASP A N 1
ATOM 1687 C CA . ASP A 1 213 ? 1.386 21.754 44.387 1.00 62.19 213 ASP A CA 1
ATOM 1688 C C . ASP A 1 213 ? 1.421 20.217 44.498 1.00 62.19 213 ASP A C 1
ATOM 1690 O O . ASP A 1 213 ? 0.432 19.579 44.878 1.00 62.19 213 ASP A O 1
ATOM 1694 N N . THR A 1 214 ? 2.562 19.587 44.195 1.00 63.12 214 THR A N 1
ATOM 1695 C CA . THR A 1 214 ? 2.677 18.107 44.108 1.00 63.12 214 THR A CA 1
ATOM 1696 C C . THR A 1 214 ? 2.224 17.395 45.394 1.00 63.12 214 THR A C 1
ATOM 1698 O O . THR A 1 214 ? 1.685 16.291 45.337 1.00 63.12 214 THR A O 1
ATOM 1701 N N . LYS A 1 215 ? 2.390 18.059 46.547 1.00 60.59 215 LYS A N 1
ATOM 1702 C CA . LYS A 1 215 ? 1.964 17.585 47.873 1.00 60.59 215 LYS A CA 1
ATOM 1703 C C . LYS A 1 215 ? 0.444 17.645 48.078 1.00 60.59 215 LYS A C 1
ATOM 1705 O O . LYS A 1 215 ? -0.126 16.718 48.643 1.00 60.59 215 LYS A O 1
ATOM 1710 N N . GLN A 1 216 ? -0.228 18.685 47.577 1.00 61.88 216 GLN A N 1
ATOM 1711 C CA . GLN A 1 216 ? -1.690 18.819 47.672 1.00 61.88 216 GLN A CA 1
ATOM 1712 C C . GLN A 1 216 ? -2.417 17.791 46.795 1.00 61.88 216 GLN A C 1
ATOM 1714 O O . GLN A 1 216 ? -3.476 17.295 47.168 1.00 61.88 216 GLN A O 1
ATOM 1719 N N . GLU A 1 217 ? -1.849 17.428 45.642 1.00 65.50 217 GLU A N 1
ATOM 1720 C CA . GLU A 1 217 ? -2.408 16.378 44.775 1.00 65.50 217 GLU A CA 1
ATOM 1721 C C . GLU A 1 217 ? -2.294 14.985 45.417 1.00 65.50 217 GLU A C 1
ATOM 1723 O O . GLU A 1 217 ? -3.148 14.120 45.210 1.00 65.50 217 GLU A O 1
ATOM 1728 N N . GLU A 1 218 ? -1.249 14.759 46.211 1.00 67.19 218 GLU A N 1
ATOM 1729 C CA . GLU A 1 218 ? -1.039 13.506 46.932 1.00 67.19 218 GLU A CA 1
ATOM 1730 C C . GLU A 1 218 ? -1.979 13.381 48.141 1.00 67.19 218 GLU A C 1
ATOM 1732 O O . GLU A 1 218 ? -2.544 12.309 48.365 1.00 67.19 218 GLU A O 1
ATOM 1737 N N . GLU A 1 219 ? -2.232 14.478 48.862 1.00 67.31 219 GLU A N 1
ATOM 1738 C CA . GLU A 1 219 ? -3.250 14.515 49.919 1.00 67.31 219 GLU A CA 1
ATOM 1739 C C . GLU A 1 219 ? -4.672 14.376 49.372 1.00 67.31 219 GLU A C 1
ATOM 1741 O O . GLU A 1 219 ? -5.439 13.566 49.892 1.00 67.31 219 GLU A O 1
ATOM 1746 N N . LEU A 1 220 ? -5.008 15.062 48.273 1.00 69.06 220 LEU A N 1
ATOM 1747 C CA . LEU A 1 220 ? -6.308 14.915 47.614 1.00 69.06 220 LEU A CA 1
ATOM 1748 C C . LEU A 1 220 ? -6.526 13.472 47.130 1.00 69.06 220 LEU A C 1
ATOM 1750 O O . LEU A 1 220 ? -7.591 12.892 47.310 1.00 69.06 220 LEU A O 1
ATOM 1754 N N . ASN A 1 221 ? -5.500 12.831 46.567 1.00 73.62 221 ASN A N 1
ATOM 1755 C CA . ASN A 1 221 ? -5.597 11.421 46.190 1.00 73.62 221 ASN A CA 1
ATOM 1756 C C . ASN A 1 221 ? -5.728 10.481 47.395 1.00 73.62 221 ASN A C 1
ATOM 1758 O O . ASN A 1 221 ? -6.268 9.387 47.238 1.00 73.62 221 ASN A O 1
ATOM 1762 N N . LYS A 1 222 ? -5.254 10.851 48.588 1.00 75.81 222 LYS A N 1
ATOM 1763 C CA . LYS A 1 222 ? -5.477 10.059 49.808 1.00 75.81 222 LYS A CA 1
ATOM 1764 C C . LYS A 1 222 ? -6.887 10.244 50.368 1.00 75.81 222 LYS A C 1
ATOM 1766 O O . LYS A 1 222 ? -7.435 9.273 50.882 1.00 75.81 222 LYS A O 1
ATOM 1771 N N . THR A 1 223 ? -7.475 11.432 50.233 1.00 80.31 223 THR A N 1
ATOM 1772 C CA . THR A 1 223 ? -8.833 11.731 50.717 1.00 80.31 223 THR A CA 1
ATOM 1773 C C . THR A 1 223 ? -9.937 11.235 49.784 1.00 80.31 223 THR A C 1
ATOM 1775 O O . THR A 1 223 ? -11.014 10.888 50.264 1.00 80.31 223 THR A O 1
ATOM 1778 N N . LEU A 1 224 ? -9.674 11.134 48.476 1.00 82.88 224 LEU A N 1
ATOM 1779 C CA . LEU A 1 224 ? -10.650 10.649 47.496 1.00 82.88 224 LEU A CA 1
ATOM 1780 C C . LEU A 1 224 ? -11.043 9.183 47.729 1.00 82.88 224 LEU A C 1
ATOM 1782 O O . LEU A 1 224 ? -10.196 8.279 47.818 1.00 82.88 224 LEU A O 1
ATOM 1786 N N . GLN A 1 225 ? -12.352 8.934 47.723 1.00 86.06 225 GLN A N 1
ATOM 1787 C CA . GLN A 1 225 ? -12.912 7.591 47.774 1.00 86.06 225 GLN A CA 1
ATOM 1788 C C . GLN A 1 225 ? -12.621 6.815 46.483 1.00 86.06 225 GLN A C 1
ATOM 1790 O O . GLN A 1 225 ? -12.382 7.375 45.411 1.00 86.06 225 GLN A O 1
ATOM 1795 N N . ARG A 1 226 ? -12.663 5.476 46.564 1.00 85.88 226 ARG A N 1
ATOM 1796 C CA . ARG A 1 226 ? -12.344 4.595 45.421 1.00 85.88 226 ARG A CA 1
ATOM 1797 C C . ARG A 1 226 ? -13.213 4.878 44.190 1.00 85.88 226 ARG A C 1
ATOM 1799 O O . ARG A 1 226 ? -12.693 4.931 43.085 1.00 85.88 226 ARG A O 1
ATOM 1806 N N . HIS A 1 227 ? -14.508 5.118 44.382 1.00 85.81 227 HIS A N 1
ATOM 1807 C CA . HIS A 1 227 ? -15.428 5.384 43.275 1.00 85.81 227 HIS A CA 1
ATOM 1808 C C . HIS A 1 227 ? -15.158 6.737 42.586 1.00 85.81 227 HIS A C 1
ATOM 1810 O O . HIS A 1 227 ? -15.354 6.866 41.379 1.00 85.81 227 HIS A O 1
ATOM 1816 N N . GLU A 1 228 ? -14.666 7.733 43.328 1.00 85.00 228 GLU A N 1
ATOM 1817 C CA . GLU A 1 228 ? -14.293 9.043 42.783 1.00 85.00 228 GLU A CA 1
ATOM 1818 C C . GLU A 1 228 ? -13.030 8.928 41.927 1.00 85.00 228 GLU A C 1
ATOM 1820 O O . GLU A 1 228 ? -12.969 9.486 40.832 1.00 85.00 228 GLU A O 1
ATOM 1825 N N . LYS A 1 229 ? -12.057 8.122 42.374 1.00 82.31 229 LYS A N 1
ATOM 1826 C CA . LYS A 1 229 ? -10.861 7.778 41.587 1.00 82.31 229 LYS A CA 1
ATOM 1827 C C . LYS A 1 229 ? -11.237 7.100 40.273 1.00 82.31 229 LYS A C 1
ATOM 1829 O O . LYS A 1 229 ? -10.761 7.517 39.216 1.00 82.31 229 LYS A O 1
ATOM 1834 N N . ASP A 1 230 ? -12.155 6.138 40.325 1.00 84.94 230 ASP A N 1
ATOM 1835 C CA . ASP A 1 230 ? -12.649 5.448 39.132 1.00 84.94 230 ASP A CA 1
ATOM 1836 C C . ASP A 1 230 ? -13.409 6.387 38.188 1.00 84.94 230 ASP A C 1
ATOM 1838 O O . ASP A 1 230 ? -13.320 6.258 36.965 1.00 84.94 230 ASP A O 1
ATOM 1842 N N . HIS A 1 231 ? -14.099 7.402 38.714 1.00 83.06 231 HIS A N 1
ATOM 1843 C CA . HIS A 1 231 ? -14.758 8.406 37.886 1.00 83.06 231 HIS A CA 1
ATOM 1844 C C . HIS A 1 231 ? -13.766 9.272 37.084 1.00 83.06 231 HIS A C 1
ATOM 1846 O O . HIS A 1 231 ? -14.108 9.766 36.009 1.00 83.06 231 HIS A O 1
ATOM 1852 N N . PHE A 1 232 ? -12.519 9.435 37.526 1.00 80.62 232 PHE A N 1
ATOM 1853 C CA . PHE A 1 232 ? -11.523 10.177 36.747 1.00 80.62 232 PHE A CA 1
ATOM 1854 C C . PHE A 1 232 ? -10.910 9.372 35.588 1.00 80.62 232 PHE A C 1
ATOM 1856 O O . PHE A 1 232 ? -10.373 9.987 34.662 1.00 80.62 232 PHE A O 1
ATOM 1863 N N . LEU A 1 233 ? -11.024 8.037 35.608 1.00 81.81 233 LEU A N 1
ATOM 1864 C CA . LEU A 1 233 ? -10.558 7.140 34.543 1.00 81.81 233 LEU A CA 1
ATOM 1865 C C . LEU A 1 233 ? -11.452 7.214 33.290 1.00 81.81 233 LEU A C 1
ATOM 1867 O O . LEU A 1 233 ? -12.634 7.571 33.365 1.00 81.81 233 LEU A O 1
ATOM 1871 N N . GLY A 1 234 ? -10.883 6.873 32.128 1.00 77.50 234 GLY A N 1
ATOM 1872 C CA . GLY A 1 234 ? -11.599 6.869 30.849 1.00 77.50 234 GLY A CA 1
ATOM 1873 C C . GLY A 1 234 ? -12.625 5.729 30.753 1.00 77.50 234 GLY A C 1
ATOM 1874 O O . GLY A 1 234 ? -12.392 4.649 31.303 1.00 77.50 234 GLY A O 1
ATOM 1875 N N . PRO A 1 235 ? -13.774 5.928 30.076 1.00 80.31 235 PRO A N 1
ATOM 1876 C CA . PRO A 1 235 ? -14.712 4.840 29.824 1.00 80.31 235 PRO A CA 1
ATOM 1877 C C . PRO A 1 235 ? -14.119 3.832 28.833 1.00 80.31 235 PRO A C 1
ATOM 1879 O O . PRO A 1 235 ? -13.404 4.203 27.905 1.00 80.31 235 PRO A O 1
ATOM 1882 N N . PHE A 1 236 ? -14.454 2.558 29.012 1.00 80.62 236 PHE A N 1
ATOM 1883 C CA . PHE A 1 236 ? -14.102 1.502 28.069 1.00 80.62 236 PHE A CA 1
ATOM 1884 C C . PHE A 1 236 ? -14.984 1.594 26.811 1.00 80.62 236 PHE A C 1
ATOM 1886 O O . PHE A 1 236 ? -16.210 1.570 26.920 1.00 80.62 236 PHE A O 1
ATOM 1893 N N . VAL A 1 237 ? -14.365 1.713 25.630 1.00 72.00 237 VAL A N 1
ATOM 1894 C CA . VAL A 1 237 ? -15.050 1.974 24.341 1.00 72.00 237 VAL A CA 1
ATOM 1895 C C . VAL A 1 237 ? -15.236 0.692 23.503 1.00 72.00 237 VAL A C 1
ATOM 1897 O O . VAL A 1 237 ? -15.790 0.738 22.410 1.00 72.00 237 VAL A O 1
ATOM 1900 N N . GLY A 1 238 ? -14.844 -0.473 24.028 1.00 77.25 238 GLY A N 1
ATOM 1901 C CA . GLY A 1 238 ? -14.895 -1.762 23.329 1.00 77.25 238 GLY A CA 1
ATOM 1902 C C . GLY A 1 238 ? -13.501 -2.297 22.990 1.00 77.25 238 GLY A C 1
ATOM 1903 O O . GLY A 1 238 ? -12.511 -1.678 23.351 1.00 77.25 238 GLY A O 1
ATOM 1904 N N . LEU A 1 239 ? -13.450 -3.467 22.336 1.00 81.06 239 LEU A N 1
ATOM 1905 C CA . LEU A 1 239 ? -12.212 -4.106 21.837 1.00 81.06 239 LEU A CA 1
ATOM 1906 C C . LEU A 1 239 ? -12.056 -3.996 20.312 1.00 81.06 239 LEU A C 1
ATOM 1908 O O . LEU A 1 239 ? -11.111 -4.532 19.733 1.00 81.06 239 LEU A O 1
ATOM 1912 N N . SER A 1 240 ? -13.049 -3.436 19.615 1.00 80.00 240 SER A N 1
ATOM 1913 C CA . SER A 1 240 ? -13.063 -3.457 18.153 1.00 80.00 240 SER A CA 1
ATOM 1914 C C . SER A 1 240 ? -11.927 -2.638 17.527 1.00 80.00 240 SER A C 1
ATOM 1916 O O . SER A 1 240 ? -11.339 -3.156 16.578 1.00 80.00 240 SER A O 1
ATOM 1918 N N . PRO A 1 241 ? -11.548 -1.440 18.023 1.00 80.25 241 PRO A N 1
ATOM 1919 C CA . PRO A 1 241 ? -10.384 -0.717 17.508 1.00 80.25 241 PRO A CA 1
ATOM 1920 C C . PRO A 1 241 ? -9.069 -1.492 17.667 1.00 80.25 241 PRO A C 1
ATOM 1922 O O . PRO A 1 241 ? -8.287 -1.532 16.719 1.00 80.25 241 PRO A O 1
ATOM 1925 N N . GLU A 1 242 ? -8.874 -2.155 18.808 1.00 82.06 242 GLU A N 1
ATOM 1926 C CA . GLU A 1 242 ? -7.681 -2.941 19.139 1.00 82.06 242 GLU A CA 1
ATOM 1927 C C . GLU A 1 242 ? -7.548 -4.151 18.196 1.00 82.06 242 GLU A C 1
ATOM 1929 O O . GLU A 1 242 ? -6.501 -4.384 17.591 1.00 82.06 242 GLU A O 1
ATOM 1934 N N . TYR A 1 243 ? -8.643 -4.884 17.956 1.00 85.06 243 TYR A N 1
ATOM 1935 C CA . TYR A 1 243 ? -8.638 -5.982 16.980 1.00 85.06 243 TYR A CA 1
ATOM 1936 C C . TYR A 1 243 ? -8.422 -5.506 15.535 1.00 85.06 243 TYR A C 1
ATOM 1938 O O . TYR A 1 243 ? -7.776 -6.210 14.754 1.00 85.06 243 TYR A O 1
ATOM 1946 N N . MET A 1 244 ? -8.941 -4.331 15.148 1.00 84.94 244 MET A N 1
ATOM 1947 C CA . MET A 1 244 ? -8.712 -3.787 13.801 1.00 84.94 244 MET A CA 1
ATOM 1948 C C . MET A 1 244 ? -7.232 -3.538 13.542 1.00 84.94 244 MET A C 1
ATOM 1950 O O . MET A 1 244 ? -6.751 -3.839 12.452 1.00 84.94 244 MET A O 1
ATOM 1954 N N . GLU A 1 245 ? -6.523 -2.985 14.520 1.00 83.75 245 GLU A N 1
ATOM 1955 C CA . GLU A 1 245 ? -5.098 -2.696 14.406 1.00 83.75 245 GLU A CA 1
ATOM 1956 C C . GLU A 1 245 ? -4.289 -3.974 14.172 1.00 83.75 245 GLU A C 1
ATOM 1958 O O . GLU A 1 245 ? -3.575 -4.080 13.169 1.00 83.75 245 GLU A O 1
ATOM 1963 N N . MET A 1 246 ? -4.538 -4.999 14.990 1.00 86.56 246 MET A N 1
ATOM 1964 C CA . MET A 1 246 ? -3.891 -6.308 14.868 1.00 86.56 246 MET A CA 1
ATOM 1965 C C . MET A 1 246 ? -4.172 -6.989 13.521 1.00 86.56 246 MET A C 1
ATOM 1967 O O . MET A 1 246 ? -3.285 -7.605 12.926 1.00 86.56 246 MET A O 1
ATOM 1971 N N . ILE A 1 247 ? -5.393 -6.876 12.992 1.00 89.00 247 ILE A N 1
ATOM 1972 C CA . ILE A 1 247 ? -5.753 -7.487 11.702 1.00 89.00 247 ILE A CA 1
ATOM 1973 C C . ILE A 1 247 ? -5.126 -6.741 10.527 1.00 89.00 247 ILE A C 1
ATOM 1975 O O . ILE A 1 247 ? -4.696 -7.373 9.560 1.00 89.00 247 ILE A O 1
ATOM 1979 N N . ILE A 1 248 ? -5.039 -5.412 10.594 1.00 89.06 248 ILE A N 1
ATOM 1980 C CA . ILE A 1 248 ? -4.350 -4.629 9.565 1.00 89.06 248 ILE A CA 1
ATOM 1981 C C . ILE A 1 248 ? -2.855 -4.962 9.576 1.00 89.06 248 ILE A C 1
ATOM 1983 O O . ILE A 1 248 ? -2.285 -5.190 8.510 1.00 89.06 248 ILE A O 1
ATOM 1987 N N . GLN A 1 249 ? -2.238 -5.102 10.754 1.00 89.12 249 GLN A N 1
ATOM 1988 C CA . GLN A 1 249 ? -0.855 -5.568 10.889 1.00 89.12 249 GLN A CA 1
ATOM 1989 C C . GLN A 1 249 ? -0.667 -6.980 10.312 1.00 89.12 249 GLN A C 1
ATOM 1991 O O . GLN A 1 249 ? 0.270 -7.211 9.548 1.00 89.12 249 GLN A O 1
ATOM 1996 N N . PHE A 1 250 ? -1.581 -7.913 10.595 1.00 90.50 250 PHE A N 1
ATOM 1997 C CA . PHE A 1 250 ? -1.570 -9.244 9.980 1.00 90.50 250 PHE A CA 1
ATOM 1998 C C . PHE A 1 250 ? -1.649 -9.174 8.447 1.00 90.50 250 PHE A C 1
ATOM 2000 O O . PHE A 1 250 ? -0.918 -9.886 7.753 1.00 90.50 250 PHE A O 1
ATOM 2007 N N . GLY A 1 251 ? -2.491 -8.291 7.904 1.00 91.44 251 GLY A N 1
ATOM 2008 C CA . GLY A 1 251 ? -2.571 -8.032 6.468 1.00 91.44 251 GLY A CA 1
ATOM 2009 C C . GLY A 1 251 ? -1.253 -7.506 5.893 1.00 91.44 251 GLY A C 1
ATOM 2010 O O . GLY A 1 251 ? -0.794 -8.016 4.876 1.00 91.44 251 GLY A O 1
ATOM 2011 N N . MET A 1 252 ? -0.599 -6.550 6.563 1.00 88.25 252 MET A N 1
ATOM 2012 C CA . MET A 1 252 ? 0.706 -6.013 6.145 1.00 88.25 252 MET A CA 1
ATOM 2013 C C . MET A 1 252 ? 1.777 -7.100 6.067 1.00 88.25 252 MET A C 1
ATOM 2015 O O . MET A 1 252 ? 2.555 -7.133 5.115 1.00 88.25 252 MET A O 1
ATOM 2019 N N . VAL A 1 253 ? 1.792 -8.010 7.045 1.00 90.75 253 VAL A N 1
ATOM 2020 C CA . VAL A 1 253 ? 2.739 -9.127 7.080 1.00 90.75 253 VAL A CA 1
ATOM 2021 C C . VAL A 1 253 ? 2.432 -10.132 5.974 1.00 90.75 253 VAL A C 1
ATOM 2023 O O . VAL A 1 253 ? 3.331 -10.507 5.234 1.00 90.75 253 VAL A O 1
ATOM 2026 N N . THR A 1 254 ? 1.181 -10.570 5.834 1.00 93.19 254 THR A N 1
ATOM 2027 C CA . THR A 1 254 ? 0.832 -11.680 4.931 1.00 93.19 254 THR A CA 1
ATOM 2028 C C . THR A 1 254 ? 0.762 -11.284 3.459 1.00 93.19 254 THR A C 1
ATOM 2030 O O . THR A 1 254 ? 1.216 -12.052 2.615 1.00 93.19 254 THR A O 1
ATOM 2033 N N . LEU A 1 255 ? 0.245 -10.096 3.127 1.00 91.31 255 LEU A N 1
ATOM 2034 C CA . LEU A 1 255 ? 0.066 -9.653 1.736 1.00 91.31 255 LEU A CA 1
ATOM 2035 C C . LEU A 1 255 ? 1.389 -9.305 1.038 1.00 91.31 255 LEU A C 1
ATOM 2037 O O . LEU A 1 255 ? 1.461 -9.395 -0.183 1.00 91.31 255 LEU A O 1
ATOM 2041 N N . PHE A 1 256 ? 2.421 -8.908 1.792 1.00 89.00 256 PHE A N 1
ATOM 2042 C CA . PHE A 1 256 ? 3.682 -8.395 1.236 1.00 89.00 256 PHE A CA 1
ATOM 2043 C C . PHE A 1 256 ? 4.935 -9.139 1.724 1.00 89.00 256 PHE A C 1
ATOM 2045 O O . PHE A 1 256 ? 6.055 -8.662 1.513 1.00 89.00 256 PHE A O 1
ATOM 2052 N N . VAL A 1 257 ? 4.780 -10.325 2.326 1.00 90.44 257 VAL A N 1
ATOM 2053 C CA . VAL A 1 257 ? 5.909 -11.136 2.825 1.00 90.44 257 VAL A CA 1
ATOM 2054 C C . VAL A 1 257 ? 6.922 -11.468 1.728 1.00 90.44 257 VAL A C 1
ATOM 2056 O O . VAL A 1 257 ? 8.123 -11.456 1.983 1.00 90.44 257 VAL A O 1
ATOM 2059 N N . ALA A 1 258 ? 6.461 -11.692 0.491 1.00 88.81 258 ALA A N 1
ATOM 2060 C CA . ALA A 1 258 ? 7.337 -12.019 -0.632 1.00 88.81 258 ALA A CA 1
ATOM 2061 C C . ALA A 1 258 ? 8.292 -10.872 -1.013 1.00 88.81 258 ALA A C 1
ATOM 2063 O O . ALA A 1 258 ? 9.347 -11.114 -1.594 1.00 88.81 258 ALA A O 1
ATOM 2064 N N . SER A 1 259 ? 7.929 -9.626 -0.689 1.00 84.94 259 SER A N 1
ATOM 2065 C CA . SER A 1 259 ? 8.812 -8.467 -0.865 1.00 84.94 259 SER A CA 1
ATOM 2066 C C . SER A 1 259 ? 9.696 -8.235 0.354 1.00 84.94 259 SER A C 1
ATOM 2068 O O . SER A 1 259 ? 10.864 -7.886 0.207 1.00 84.94 259 SER A O 1
ATOM 2070 N N . PHE A 1 260 ? 9.147 -8.400 1.561 1.00 83.62 260 PHE A N 1
ATOM 2071 C CA . PHE A 1 260 ? 9.842 -8.055 2.794 1.00 83.62 260 PHE A CA 1
ATOM 2072 C C . PHE A 1 260 ? 9.832 -9.215 3.810 1.00 83.62 260 PHE A C 1
ATOM 2074 O O . PHE A 1 260 ? 8.944 -9.290 4.662 1.00 83.62 260 PHE A O 1
ATOM 2081 N N . PRO A 1 261 ? 10.848 -10.101 3.782 1.00 87.44 261 PRO A N 1
ATOM 2082 C CA . PRO A 1 261 ? 10.869 -11.309 4.610 1.00 87.44 261 PRO A CA 1
ATOM 2083 C C . PRO A 1 261 ? 11.061 -11.033 6.110 1.00 87.44 261 PRO A C 1
ATOM 2085 O O . PRO A 1 261 ? 10.743 -11.885 6.932 1.00 87.44 261 PRO A O 1
ATOM 2088 N N . LEU A 1 262 ? 11.552 -9.848 6.490 1.00 86.81 262 LEU A N 1
ATOM 2089 C CA . LEU A 1 262 ? 11.720 -9.445 7.894 1.00 86.81 262 LEU A CA 1
ATOM 2090 C C . LEU A 1 262 ? 10.437 -8.843 8.508 1.00 86.81 262 LEU A C 1
ATOM 2092 O O . LEU A 1 262 ? 10.433 -8.527 9.698 1.00 86.81 262 LEU A O 1
ATOM 2096 N N . ALA A 1 263 ? 9.337 -8.714 7.751 1.00 87.12 263 ALA A N 1
ATOM 2097 C CA . ALA A 1 263 ? 8.055 -8.219 8.273 1.00 87.12 263 ALA A CA 1
ATOM 2098 C C . ALA A 1 263 ? 7.568 -8.971 9.529 1.00 87.12 263 ALA A C 1
ATOM 2100 O O . ALA A 1 263 ? 7.211 -8.302 10.503 1.00 87.12 263 ALA A O 1
ATOM 2101 N N . PRO A 1 264 ? 7.590 -10.322 9.578 1.00 90.88 264 PRO A N 1
ATOM 2102 C CA . PRO A 1 264 ? 7.162 -11.064 10.763 1.00 90.88 264 PRO A CA 1
ATOM 2103 C C . PRO A 1 264 ? 7.982 -10.744 12.018 1.00 90.88 264 PRO A C 1
ATOM 2105 O O . PRO A 1 264 ? 7.428 -10.718 13.113 1.00 90.88 264 PRO A O 1
ATOM 2108 N N . LEU A 1 265 ? 9.284 -10.466 11.876 1.00 89.94 265 LEU A N 1
ATOM 2109 C CA . LEU A 1 265 ? 10.152 -10.132 13.008 1.00 89.94 265 LEU A CA 1
ATOM 2110 C C . LEU A 1 265 ? 9.735 -8.805 13.650 1.00 89.94 265 LEU A C 1
ATOM 2112 O O . LEU A 1 265 ? 9.600 -8.718 14.868 1.00 89.94 265 LEU A O 1
ATOM 2116 N N . PHE A 1 266 ? 9.490 -7.776 12.840 1.00 85.75 266 PHE A N 1
ATOM 2117 C CA . PHE A 1 266 ? 9.014 -6.494 13.357 1.00 85.75 266 PHE A CA 1
ATOM 2118 C C . PHE A 1 266 ? 7.598 -6.587 13.921 1.00 85.75 266 PHE A C 1
ATOM 2120 O O . PHE A 1 266 ? 7.319 -5.986 14.954 1.00 85.75 266 PHE A O 1
ATOM 2127 N N . ALA A 1 267 ? 6.726 -7.388 13.306 1.00 87.88 267 ALA A N 1
ATOM 2128 C CA . ALA A 1 267 ? 5.406 -7.648 13.861 1.00 87.88 267 ALA A CA 1
ATOM 2129 C C . ALA A 1 267 ? 5.482 -8.346 15.230 1.00 87.88 267 ALA A C 1
ATOM 2131 O O . ALA A 1 267 ? 4.734 -7.992 16.135 1.00 87.88 267 ALA A O 1
ATOM 2132 N N . LEU A 1 268 ? 6.410 -9.290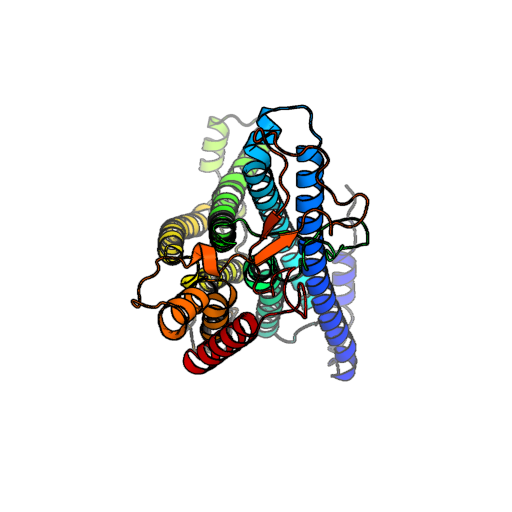 15.413 1.00 90.69 268 LEU A N 1
ATOM 2133 C CA . LEU A 1 268 ? 6.641 -9.944 16.701 1.00 90.69 268 LEU A CA 1
ATOM 2134 C C . LEU A 1 268 ? 7.096 -8.944 17.771 1.00 90.69 268 LEU A C 1
ATOM 2136 O O . LEU A 1 268 ? 6.554 -8.943 18.873 1.00 90.69 268 LEU A O 1
ATOM 2140 N N . LEU A 1 269 ? 8.068 -8.085 17.447 1.00 87.69 269 LEU A N 1
ATOM 2141 C CA . LEU A 1 269 ? 8.556 -7.054 18.369 1.00 87.69 269 LEU A CA 1
ATOM 2142 C C . LEU A 1 269 ? 7.445 -6.074 18.760 1.00 87.69 269 LEU A C 1
ATOM 2144 O O . LEU A 1 269 ? 7.292 -5.775 19.944 1.00 87.69 269 LEU A O 1
ATOM 2148 N N . ASN A 1 270 ? 6.639 -5.641 17.786 1.00 85.19 270 ASN A N 1
ATOM 2149 C CA . ASN A 1 270 ? 5.472 -4.803 18.038 1.00 85.19 270 ASN A CA 1
ATOM 2150 C C . ASN A 1 270 ? 4.491 -5.509 18.978 1.00 85.19 270 ASN A C 1
ATOM 2152 O O . ASN A 1 270 ? 4.157 -4.951 20.015 1.00 85.19 270 ASN A O 1
ATOM 2156 N N . ASN A 1 271 ? 4.126 -6.764 18.701 1.00 88.50 271 ASN A N 1
ATOM 2157 C CA . ASN A 1 271 ? 3.182 -7.521 19.529 1.00 88.50 271 ASN A CA 1
ATOM 2158 C C . ASN A 1 271 ? 3.678 -7.719 20.974 1.00 88.50 271 ASN A C 1
ATOM 2160 O O . ASN A 1 271 ? 2.879 -7.686 21.906 1.00 88.50 271 ASN A O 1
ATOM 2164 N N . ILE A 1 272 ? 4.987 -7.917 21.187 1.00 90.06 272 ILE A N 1
ATOM 2165 C CA . ILE A 1 272 ? 5.567 -8.041 22.537 1.00 90.06 272 ILE A CA 1
ATOM 2166 C C . ILE A 1 272 ? 5.379 -6.745 23.335 1.00 90.06 272 ILE A C 1
ATOM 2168 O O . ILE A 1 272 ? 5.040 -6.797 24.520 1.00 90.06 272 ILE A O 1
ATOM 2172 N N . ILE A 1 273 ? 5.615 -5.595 22.700 1.00 84.94 273 ILE A N 1
ATOM 2173 C CA . ILE A 1 273 ? 5.426 -4.280 23.321 1.00 84.94 273 ILE A CA 1
ATOM 2174 C C . ILE A 1 273 ? 3.931 -4.026 23.548 1.00 84.94 273 ILE A C 1
ATOM 2176 O O . ILE A 1 273 ? 3.543 -3.624 24.645 1.00 84.94 273 ILE A O 1
ATOM 2180 N N . GLU A 1 274 ? 3.103 -4.342 22.556 1.00 84.94 274 GLU A N 1
ATOM 2181 C CA . GLU A 1 274 ? 1.660 -4.103 22.556 1.00 84.94 274 GLU A CA 1
ATOM 2182 C C . GLU A 1 274 ? 0.955 -4.805 23.709 1.00 84.94 274 GLU A C 1
ATOM 2184 O O . GLU A 1 274 ? 0.271 -4.163 24.498 1.00 84.94 274 GLU A O 1
ATOM 2189 N N . ILE A 1 275 ? 1.233 -6.097 23.914 1.00 88.62 275 ILE A N 1
ATOM 2190 C CA . ILE A 1 275 ? 0.647 -6.870 25.019 1.00 88.62 275 ILE A CA 1
ATOM 2191 C C . ILE A 1 275 ? 0.896 -6.186 26.372 1.00 88.62 275 ILE A C 1
ATOM 2193 O O . ILE A 1 275 ? 0.049 -6.222 27.268 1.00 88.62 275 ILE A O 1
ATOM 2197 N N . ARG A 1 276 ? 2.072 -5.571 26.556 1.00 88.94 276 ARG A N 1
ATOM 2198 C CA . ARG A 1 276 ? 2.422 -4.880 27.804 1.00 88.94 276 ARG A CA 1
ATOM 2199 C C . ARG A 1 276 ? 1.749 -3.515 27.913 1.00 88.94 276 ARG A C 1
ATOM 2201 O O . ARG A 1 276 ? 1.365 -3.139 29.021 1.00 88.94 276 ARG A O 1
ATOM 2208 N N . LEU A 1 277 ? 1.626 -2.786 26.807 1.00 83.19 277 LEU A N 1
ATOM 2209 C CA . LEU A 1 277 ? 0.970 -1.480 26.769 1.00 83.19 277 LEU A CA 1
ATOM 2210 C C . LEU A 1 277 ? -0.540 -1.602 26.968 1.00 83.19 277 LEU A C 1
ATOM 2212 O O . LEU A 1 277 ? -1.065 -0.962 27.878 1.00 83.19 277 LEU A O 1
ATOM 2216 N N . ASP A 1 278 ? -1.195 -2.519 26.261 1.00 84.38 278 ASP A N 1
ATOM 2217 C CA . ASP A 1 278 ? -2.614 -2.819 26.446 1.00 84.38 278 ASP A CA 1
ATOM 2218 C C . ASP A 1 278 ? -2.907 -3.246 27.885 1.00 84.38 278 ASP A C 1
ATOM 2220 O O . ASP A 1 278 ? -3.812 -2.715 28.532 1.00 84.38 278 ASP A O 1
ATOM 2224 N N . ALA A 1 279 ? -2.098 -4.149 28.453 1.00 88.69 279 ALA A N 1
ATOM 2225 C CA . ALA A 1 279 ? -2.256 -4.553 29.849 1.00 88.69 279 ALA A CA 1
ATOM 2226 C C . ALA A 1 279 ? -2.146 -3.355 30.808 1.00 88.69 279 ALA A C 1
ATOM 2228 O O . ALA A 1 279 ? -2.930 -3.230 31.750 1.00 88.69 279 ALA A O 1
ATOM 2229 N N . LYS A 1 280 ? -1.201 -2.443 30.561 1.00 85.00 280 LYS A N 1
ATOM 2230 C CA . LYS A 1 280 ? -1.024 -1.231 31.367 1.00 85.00 280 LYS A CA 1
ATOM 2231 C C . LYS A 1 280 ? -2.214 -0.277 31.234 1.00 85.00 280 LYS A C 1
ATOM 2233 O O . LYS A 1 280 ? -2.674 0.242 32.249 1.00 85.00 280 LYS A O 1
ATOM 2238 N N . LYS A 1 281 ? -2.732 -0.084 30.022 1.00 83.12 281 LYS A N 1
ATOM 2239 C CA . LYS A 1 281 ? -3.918 0.726 29.720 1.00 83.12 281 LYS A CA 1
ATOM 2240 C C . LYS A 1 281 ? -5.160 0.188 30.433 1.00 83.12 281 LYS A C 1
ATOM 2242 O O . LYS A 1 281 ? -5.853 0.945 31.115 1.00 83.12 281 LYS A O 1
ATOM 2247 N N . PHE A 1 282 ? -5.391 -1.125 30.371 1.00 84.25 282 PHE A N 1
ATOM 2248 C CA . PHE A 1 282 ? -6.503 -1.779 31.068 1.00 84.25 282 PHE A CA 1
ATOM 2249 C C . PHE A 1 282 ? -6.407 -1.690 32.592 1.00 84.25 282 PHE A C 1
ATOM 2251 O O . PHE A 1 282 ? -7.435 -1.579 33.255 1.00 84.25 282 PHE A O 1
ATOM 2258 N N . VAL A 1 283 ? -5.197 -1.744 33.156 1.00 87.44 283 VAL A N 1
ATOM 2259 C CA . VAL A 1 283 ? -5.000 -1.718 34.613 1.00 87.44 283 VAL A CA 1
ATOM 2260 C C . VAL A 1 283 ? -4.978 -0.295 35.178 1.00 87.44 283 VAL A C 1
ATOM 2262 O O . VAL A 1 283 ? -5.430 -0.094 36.303 1.00 87.44 283 VAL A O 1
ATOM 2265 N N . MET A 1 284 ? -4.445 0.689 34.443 1.00 80.81 284 MET A N 1
ATOM 2266 C CA . MET A 1 284 ? -4.159 2.022 34.992 1.00 80.81 284 MET A CA 1
ATOM 2267 C C . MET A 1 284 ? -4.973 3.177 34.404 1.00 80.81 284 MET A C 1
ATOM 2269 O O . MET A 1 284 ? -5.030 4.226 35.042 1.00 80.81 284 MET A O 1
ATOM 2273 N N . GLU A 1 285 ? -5.564 3.042 33.214 1.00 78.31 285 GLU A N 1
ATOM 2274 C CA . GLU A 1 285 ? -6.129 4.194 32.483 1.00 78.31 285 GLU A CA 1
ATOM 2275 C C . GLU A 1 285 ? -7.628 4.071 32.187 1.00 78.31 285 GLU A C 1
ATOM 2277 O O . GLU A 1 285 ? -8.334 5.082 32.074 1.00 78.31 285 GLU A O 1
ATOM 2282 N N . LEU A 1 286 ? -8.130 2.839 32.112 1.00 82.75 286 LEU A N 1
ATOM 2283 C CA . LEU A 1 286 ? -9.526 2.543 31.823 1.00 82.75 286 LEU A CA 1
ATOM 2284 C C . LEU A 1 286 ? -10.297 2.148 33.081 1.00 82.75 286 LEU A C 1
ATOM 2286 O O . LEU A 1 286 ? -9.787 1.488 33.984 1.00 82.75 286 LEU A O 1
ATOM 2290 N N . ARG A 1 287 ? -11.581 2.514 33.109 1.00 85.50 287 ARG A N 1
ATOM 2291 C CA . ARG A 1 287 ? -12.527 1.955 34.077 1.00 85.50 287 ARG A CA 1
ATOM 2292 C C . ARG A 1 287 ? -12.733 0.471 33.803 1.00 85.50 287 ARG A C 1
ATOM 2294 O O . ARG A 1 287 ? -12.792 0.049 32.647 1.00 85.50 287 ARG A O 1
ATOM 2301 N N . ARG A 1 288 ? -12.925 -0.301 34.876 1.00 86.56 288 ARG A N 1
ATOM 2302 C CA . ARG A 1 288 ? -13.160 -1.744 34.792 1.00 86.56 288 ARG A CA 1
ATOM 2303 C C . ARG A 1 288 ? -14.356 -2.042 33.868 1.00 86.56 288 ARG A C 1
ATOM 2305 O O . ARG A 1 288 ? -15.463 -1.586 34.164 1.00 86.56 288 ARG A O 1
ATOM 2312 N N . PRO A 1 289 ? -14.167 -2.815 32.784 1.00 84.81 289 PRO A N 1
ATOM 2313 C CA . PRO A 1 289 ? -15.269 -3.217 31.923 1.00 84.81 289 PRO A CA 1
ATOM 2314 C C . PRO A 1 289 ? -16.180 -4.225 32.636 1.00 84.81 289 PRO A C 1
ATOM 2316 O O . PRO A 1 289 ? -15.752 -4.969 33.525 1.00 84.81 289 PRO A O 1
ATOM 2319 N N . ILE A 1 290 ? -17.446 -4.271 32.224 1.00 82.44 290 ILE A N 1
ATOM 2320 C CA . ILE A 1 290 ? -18.394 -5.285 32.693 1.00 82.44 290 ILE A CA 1
ATOM 2321 C C . ILE A 1 290 ? -17.991 -6.623 32.069 1.00 82.44 290 ILE A C 1
ATOM 2323 O O . ILE A 1 290 ? -17.870 -6.734 30.850 1.00 82.44 290 ILE A O 1
ATOM 2327 N N . ALA A 1 291 ? -17.765 -7.635 32.906 1.00 79.31 291 ALA A N 1
ATOM 2328 C CA . ALA A 1 291 ? -17.379 -8.959 32.440 1.00 79.31 291 ALA A CA 1
ATOM 2329 C C . ALA A 1 291 ? -18.539 -9.609 31.671 1.00 79.31 291 ALA A C 1
ATOM 2331 O O . ALA A 1 291 ? -19.548 -9.993 32.262 1.00 79.31 291 ALA A O 1
ATOM 2332 N N . ALA A 1 292 ? -18.378 -9.750 30.358 1.00 68.31 292 ALA A N 1
ATOM 2333 C CA . ALA A 1 292 ? -19.273 -10.525 29.511 1.00 68.31 292 ALA A CA 1
ATOM 2334 C C . ALA A 1 292 ? -18.670 -11.917 29.273 1.00 68.31 292 ALA A C 1
ATOM 2336 O O . ALA A 1 292 ? -17.476 -12.049 29.002 1.00 68.31 292 ALA A O 1
ATOM 2337 N N . LYS A 1 293 ? -19.481 -12.974 29.396 1.00 64.88 293 LYS A N 1
ATOM 2338 C CA . LYS A 1 293 ? -19.036 -14.348 29.127 1.00 64.88 293 LYS A CA 1
ATOM 2339 C C . LYS A 1 293 ? -19.173 -14.642 27.633 1.00 64.88 293 LYS A C 1
ATOM 2341 O O . LYS A 1 293 ? -20.285 -14.686 27.121 1.00 64.88 293 LYS A O 1
ATOM 2346 N N . ALA A 1 294 ? -18.056 -14.904 26.961 1.00 56.50 294 ALA A N 1
ATOM 2347 C CA . ALA A 1 294 ? -18.022 -15.449 25.605 1.00 56.50 294 ALA A CA 1
ATOM 2348 C C . ALA A 1 294 ? -17.516 -16.897 25.669 1.00 56.50 294 ALA A C 1
ATOM 2350 O O . ALA A 1 294 ? -16.521 -17.165 26.338 1.00 56.50 294 ALA A O 1
ATOM 2351 N N . LYS A 1 295 ? -18.241 -17.835 25.046 1.00 44.50 295 LYS A N 1
ATOM 2352 C CA . LYS A 1 295 ? -17.999 -19.280 25.201 1.00 44.50 295 LYS A CA 1
ATOM 2353 C C . LYS A 1 295 ? -16.848 -19.793 24.323 1.00 44.50 295 LYS A C 1
ATOM 2355 O O . LYS A 1 295 ? -16.217 -20.757 24.715 1.00 44.50 295 LYS A O 1
ATOM 2360 N N . ASP A 1 296 ? -16.565 -19.117 23.207 1.00 43.03 296 ASP A N 1
ATOM 2361 C CA . ASP A 1 296 ? -15.434 -19.347 22.297 1.00 43.03 296 ASP A CA 1
ATOM 2362 C C . ASP A 1 296 ? -15.168 -18.075 21.463 1.00 43.03 296 ASP A C 1
ATOM 2364 O O . ASP A 1 296 ? -16.053 -17.225 21.334 1.00 43.03 296 ASP A O 1
ATOM 2368 N N . ILE A 1 297 ? -14.015 -17.997 20.775 1.00 47.88 297 ILE A N 1
ATOM 2369 C CA . ILE A 1 297 ? -13.837 -17.112 19.597 1.00 47.88 297 ILE A CA 1
ATOM 2370 C C . ILE A 1 297 ? -14.930 -17.418 18.532 1.00 47.88 297 ILE A C 1
ATOM 2372 O O . ILE A 1 297 ? -15.297 -16.571 17.722 1.00 47.88 297 ILE A O 1
ATOM 2376 N N . ALA A 1 298 ? -15.515 -18.619 18.538 1.00 37.41 298 ALA A N 1
ATOM 2377 C CA . ALA A 1 298 ? -16.406 -19.089 17.481 1.00 37.41 298 ALA A CA 1
ATOM 2378 C C . ALA A 1 298 ? -17.910 -19.125 17.816 1.00 37.41 298 ALA A C 1
ATOM 2380 O O . ALA A 1 298 ? -18.698 -19.010 16.885 1.00 37.41 298 ALA A O 1
ATOM 2381 N N . ASN A 1 299 ? -18.353 -19.250 19.075 1.00 33.44 299 ASN A N 1
ATOM 2382 C CA . ASN A 1 299 ? -19.766 -19.546 19.368 1.00 33.44 299 ASN A CA 1
ATOM 2383 C C . ASN A 1 299 ? -20.321 -18.753 20.564 1.00 33.44 299 ASN A C 1
ATOM 2385 O O . ASN A 1 299 ? -20.001 -19.021 21.724 1.00 33.44 299 ASN A O 1
ATOM 2389 N N . THR A 1 300 ? -21.208 -17.793 20.282 1.00 41.59 300 THR A N 1
ATOM 2390 C CA . THR A 1 300 ? -21.858 -16.944 21.293 1.00 41.59 300 THR A CA 1
ATOM 2391 C C . THR A 1 300 ? -23.271 -17.444 21.601 1.00 41.59 300 THR A C 1
ATOM 2393 O O . THR A 1 300 ? -24.138 -17.491 20.727 1.00 41.59 300 THR A O 1
ATOM 2396 N N . VAL A 1 301 ? -23.498 -17.792 22.872 1.00 34.09 301 VAL A N 1
ATOM 2397 C CA . VAL A 1 301 ? -24.824 -17.933 23.491 1.00 34.09 301 VAL A CA 1
ATOM 2398 C C . VAL A 1 301 ? -25.496 -16.561 23.525 1.00 34.09 301 VAL A C 1
ATOM 2400 O O . VAL A 1 301 ? -24.836 -15.549 23.737 1.00 34.09 301 VAL A O 1
ATOM 2403 N N . LYS A 1 302 ? -26.805 -16.550 23.264 1.00 42.88 302 LYS A N 1
ATOM 2404 C CA . LYS A 1 302 ? -27.674 -15.373 23.284 1.00 42.88 302 LYS A CA 1
ATOM 2405 C C . LYS A 1 302 ? -27.499 -14.587 24.588 1.00 42.88 302 LYS A C 1
ATOM 2407 O O . LYS A 1 302 ? -27.378 -15.177 25.652 1.00 42.88 302 LYS A O 1
ATOM 2412 N N . ASP A 1 303 ? -27.571 -13.274 24.440 1.00 40.12 303 ASP A N 1
ATOM 2413 C CA . ASP A 1 303 ? -27.698 -12.268 25.491 1.00 40.12 303 ASP A CA 1
ATOM 2414 C C . ASP A 1 303 ? -26.375 -11.667 25.997 1.00 40.12 303 ASP A C 1
ATOM 2416 O O . ASP A 1 303 ? -25.624 -12.241 26.780 1.00 40.12 303 ASP A O 1
ATOM 2420 N N . TYR A 1 304 ? -26.187 -10.418 25.552 1.00 39.84 304 TYR A N 1
ATOM 2421 C CA . TYR A 1 304 ? -25.270 -9.375 26.020 1.00 39.84 304 TYR A CA 1
ATOM 2422 C C . TYR A 1 304 ? -23.956 -9.141 25.243 1.00 39.84 304 TYR A C 1
ATOM 2424 O O . TYR A 1 304 ? -23.046 -9.960 25.228 1.00 39.84 304 TYR A O 1
ATOM 2432 N N . GLN A 1 305 ? -23.898 -7.954 24.617 1.00 40.66 305 GLN A N 1
ATOM 2433 C CA . GLN A 1 305 ? -22.744 -7.125 24.223 1.00 40.66 305 GLN A CA 1
ATOM 2434 C C . GLN A 1 305 ? -21.382 -7.817 23.999 1.00 40.66 305 GLN A C 1
ATOM 2436 O O . GLN A 1 305 ? -20.379 -7.409 24.581 1.00 40.66 305 GLN A O 1
ATOM 2441 N N . VAL A 1 306 ? -21.297 -8.822 23.124 1.00 44.59 306 VAL A N 1
ATOM 2442 C CA . VAL A 1 306 ? -19.996 -9.300 22.634 1.00 44.59 306 VAL A CA 1
ATOM 2443 C C . VAL A 1 306 ? -20.032 -9.391 21.115 1.00 44.59 306 VAL A C 1
ATOM 2445 O O . VAL A 1 306 ? -20.810 -10.153 20.541 1.00 44.59 306 VAL A O 1
ATOM 2448 N N . SER A 1 307 ? -19.182 -8.597 20.460 1.00 46.69 307 SER A N 1
ATOM 2449 C CA . SER A 1 307 ? -18.864 -8.721 19.036 1.00 46.69 307 SER A CA 1
ATOM 2450 C C . SER A 1 307 ? -18.609 -10.191 18.681 1.00 46.69 307 SER A C 1
ATOM 2452 O O . SER A 1 307 ? -17.728 -10.800 19.286 1.00 46.69 307 SER A O 1
ATOM 2454 N N . ASN A 1 308 ? -19.347 -10.783 17.730 1.00 51.62 308 ASN A N 1
ATOM 2455 C CA . ASN A 1 308 ? -19.098 -12.177 17.326 1.00 51.62 308 ASN A CA 1
ATOM 2456 C C . ASN A 1 308 ? -17.670 -12.310 16.810 1.00 51.62 308 ASN A C 1
ATOM 2458 O O . ASN A 1 308 ? -17.345 -11.721 15.773 1.00 51.62 308 ASN A O 1
ATOM 2462 N N . PRO A 1 309 ? -16.839 -13.137 17.444 1.00 53.09 309 PRO A N 1
ATOM 2463 C CA . PRO A 1 309 ? -15.475 -13.295 16.984 1.00 53.09 309 PRO A CA 1
ATOM 2464 C C . PRO A 1 309 ? -15.381 -14.164 15.703 1.00 53.09 309 PRO A C 1
ATOM 2466 O O . PRO A 1 309 ? -14.362 -14.129 15.013 1.00 53.09 309 PRO A O 1
ATOM 2469 N N . TRP A 1 310 ? -16.497 -14.781 15.260 1.00 58.62 310 TRP A N 1
ATOM 2470 C CA . TRP A 1 310 ? -16.682 -15.338 13.903 1.00 58.62 310 TRP A CA 1
ATOM 2471 C C . TRP A 1 310 ? -16.391 -14.319 12.794 1.00 58.62 310 TRP A C 1
ATOM 2473 O O . TRP A 1 310 ? -15.879 -14.666 11.729 1.00 58.62 310 TRP A O 1
ATOM 2483 N N . TYR A 1 311 ? -16.697 -13.044 13.041 1.00 72.31 311 TYR A N 1
ATOM 2484 C CA . TYR A 1 311 ? -16.496 -11.992 12.056 1.00 72.31 311 TYR A CA 1
ATOM 2485 C C . TYR A 1 311 ? -15.005 -11.761 11.770 1.00 72.31 311 TYR A C 1
ATOM 2487 O O . TYR A 1 311 ? -14.580 -11.735 10.614 1.00 72.31 311 TYR A O 1
ATOM 2495 N N . TRP A 1 312 ? -14.195 -11.692 12.827 1.00 81.19 312 TRP A N 1
ATOM 2496 C CA . TRP A 1 312 ? -12.744 -11.542 12.730 1.00 81.19 312 TRP A CA 1
ATOM 2497 C C . TRP A 1 312 ? -12.075 -12.763 12.097 1.00 81.19 312 TRP A C 1
ATOM 2499 O O . TRP A 1 312 ? -11.200 -12.607 11.248 1.00 81.19 312 TRP A O 1
ATOM 2509 N N . TYR A 1 313 ? -12.531 -13.973 12.435 1.00 84.25 313 TYR A N 1
ATOM 2510 C CA . TYR A 1 313 ? -12.047 -15.199 11.796 1.00 84.25 313 TYR A CA 1
ATOM 2511 C C . TYR A 1 313 ? -12.295 -15.198 10.280 1.00 84.25 313 TYR A C 1
ATOM 2513 O O . TYR A 1 313 ? -11.393 -15.513 9.502 1.00 84.25 313 TYR A O 1
ATOM 2521 N N . ASN A 1 314 ? -13.488 -14.789 9.838 1.00 85.56 314 ASN A N 1
ATOM 2522 C CA . ASN A 1 314 ? -13.794 -14.691 8.411 1.00 85.56 314 ASN A CA 1
ATOM 2523 C C . ASN A 1 314 ? -12.944 -13.638 7.700 1.00 85.56 314 ASN A C 1
ATOM 2525 O O . ASN A 1 314 ? -12.507 -13.883 6.576 1.00 85.56 314 ASN A O 1
ATOM 2529 N N . LEU A 1 315 ? -12.684 -12.498 8.349 1.00 86.38 315 LEU A N 1
ATOM 2530 C CA . LEU A 1 315 ? -11.783 -11.475 7.819 1.00 86.38 315 LEU A CA 1
ATOM 2531 C C . LEU A 1 315 ? -10.359 -12.014 7.655 1.00 86.38 315 LEU A C 1
ATOM 2533 O O . LEU A 1 315 ? -9.790 -11.889 6.574 1.00 86.38 315 LEU A O 1
ATOM 2537 N N . LEU A 1 316 ? -9.811 -12.673 8.679 1.00 89.50 316 LEU A N 1
ATOM 2538 C CA . LEU A 1 316 ? -8.482 -13.290 8.622 1.00 89.50 316 LEU A CA 1
ATOM 2539 C C . LEU A 1 316 ? -8.403 -14.356 7.525 1.00 89.50 316 LEU A C 1
ATOM 2541 O O . LEU A 1 316 ? -7.494 -14.326 6.701 1.00 89.50 316 LEU A O 1
ATOM 2545 N N . ARG A 1 317 ? -9.399 -15.247 7.445 1.00 90.62 317 ARG A N 1
ATOM 2546 C CA . ARG A 1 317 ? -9.495 -16.259 6.384 1.00 90.62 317 ARG A CA 1
ATOM 2547 C C . ARG A 1 317 ? -9.573 -15.624 4.993 1.00 90.62 317 ARG A C 1
ATOM 2549 O O . ARG A 1 317 ? -8.978 -16.148 4.053 1.00 90.62 317 ARG A O 1
ATOM 2556 N N . GLY A 1 318 ? -10.311 -14.523 4.850 1.00 90.38 318 GLY A N 1
ATOM 2557 C CA . GLY A 1 318 ? -10.389 -13.748 3.612 1.00 90.38 318 GLY A CA 1
ATOM 2558 C C . GLY A 1 318 ? -9.033 -13.161 3.224 1.00 90.38 318 GLY A C 1
ATOM 2559 O O . GLY A 1 318 ? -8.568 -13.388 2.109 1.00 90.38 318 GLY A O 1
ATOM 2560 N N . LEU A 1 319 ? -8.366 -12.488 4.165 1.00 91.81 319 LEU A N 1
ATOM 2561 C CA . LEU A 1 319 ? -7.033 -11.912 3.972 1.00 91.81 319 LEU A CA 1
ATOM 2562 C C . LEU A 1 319 ? -6.000 -12.969 3.584 1.00 91.81 319 LEU A C 1
ATOM 2564 O O . LEU A 1 319 ? -5.256 -12.751 2.635 1.00 91.81 319 LEU A O 1
ATOM 2568 N N . SER A 1 320 ? -5.987 -14.133 4.238 1.00 93.19 320 SER A N 1
ATOM 2569 C CA . SER A 1 320 ? -5.055 -15.215 3.900 1.00 93.19 320 SER A CA 1
ATOM 2570 C C . SER A 1 320 ? -5.256 -15.752 2.482 1.00 93.19 320 SER A C 1
ATOM 2572 O O . SER A 1 320 ? -4.279 -16.046 1.802 1.00 93.19 320 SER A O 1
ATOM 2574 N N . LYS A 1 321 ? -6.501 -15.843 1.997 1.00 93.38 321 LYS A N 1
ATOM 2575 C CA . LYS A 1 321 ? -6.773 -16.243 0.605 1.00 93.38 321 LYS A CA 1
ATOM 2576 C C . LYS A 1 321 ? -6.294 -15.191 -0.393 1.00 93.38 321 LYS A C 1
ATOM 2578 O O . LYS A 1 321 ? -5.666 -15.534 -1.389 1.00 93.38 321 LYS A O 1
ATOM 2583 N N . VAL A 1 322 ? -6.561 -13.915 -0.113 1.00 93.38 322 VAL A N 1
ATOM 2584 C CA . VAL A 1 322 ? -6.094 -12.798 -0.951 1.00 93.38 322 VAL A CA 1
ATOM 2585 C C . VAL A 1 322 ? -4.564 -12.716 -0.947 1.00 93.38 322 VAL A C 1
ATOM 2587 O O . VAL A 1 322 ? -3.968 -12.434 -1.983 1.00 93.38 322 VAL A O 1
ATOM 2590 N N . ALA A 1 323 ? -3.917 -13.029 0.177 1.00 94.62 323 ALA A N 1
ATOM 2591 C CA . ALA A 1 323 ? -2.465 -13.008 0.314 1.00 94.62 323 ALA A CA 1
ATOM 2592 C C . ALA A 1 323 ? -1.744 -13.945 -0.659 1.00 94.62 323 ALA A C 1
ATOM 2594 O O . ALA A 1 323 ? -0.696 -13.565 -1.173 1.00 94.62 323 ALA A O 1
ATOM 2595 N N . VAL A 1 324 ? -2.294 -15.123 -0.966 1.00 94.94 324 VAL A N 1
ATOM 2596 C CA . VAL A 1 324 ? -1.691 -16.033 -1.959 1.00 94.94 324 VAL A CA 1
ATOM 2597 C C . VAL A 1 324 ? -1.625 -15.359 -3.330 1.00 94.94 324 VAL A C 1
ATOM 2599 O O . VAL A 1 324 ? -0.557 -15.280 -3.933 1.00 94.94 324 VAL A O 1
ATOM 2602 N N . ILE A 1 325 ? -2.746 -14.782 -3.769 1.00 94.19 325 ILE A N 1
ATOM 2603 C CA . ILE A 1 325 ? -2.852 -14.101 -5.064 1.00 94.19 325 ILE A CA 1
ATOM 2604 C C . ILE A 1 325 ? -1.915 -12.889 -5.103 1.00 94.19 325 ILE A C 1
ATOM 2606 O O . ILE A 1 325 ? -1.117 -12.749 -6.027 1.00 94.19 325 ILE A O 1
ATOM 2610 N N . VAL A 1 326 ? -1.958 -12.024 -4.084 1.00 93.69 326 VAL A N 1
ATOM 2611 C CA . VAL A 1 326 ? -1.124 -10.811 -4.046 1.00 93.69 326 VAL A CA 1
ATOM 2612 C C . VAL A 1 326 ? 0.363 -11.161 -4.060 1.00 93.69 326 VAL A C 1
ATOM 2614 O O . VAL A 1 326 ? 1.103 -10.563 -4.839 1.00 93.69 326 VAL A O 1
ATOM 2617 N N . ASN A 1 327 ? 0.810 -12.154 -3.285 1.00 93.50 327 ASN A N 1
ATOM 2618 C CA . ASN A 1 327 ? 2.214 -12.570 -3.300 1.00 93.50 327 ASN A CA 1
ATOM 2619 C C . ASN A 1 327 ? 2.639 -13.136 -4.667 1.00 93.50 327 ASN A C 1
ATOM 2621 O O . ASN A 1 327 ? 3.744 -12.835 -5.117 1.00 93.50 327 ASN A O 1
ATOM 2625 N N . ALA A 1 328 ? 1.767 -13.869 -5.370 1.00 94.38 328 ALA A N 1
ATOM 2626 C CA . ALA A 1 328 ? 2.038 -14.339 -6.733 1.00 94.38 328 ALA A CA 1
ATOM 2627 C C . ALA A 1 328 ? 2.305 -13.167 -7.695 1.00 94.38 328 ALA A C 1
ATOM 2629 O O . ALA A 1 328 ? 3.287 -13.159 -8.448 1.00 94.38 328 ALA A O 1
ATOM 2630 N N . PHE A 1 329 ? 1.458 -12.134 -7.636 1.00 93.06 329 PHE A N 1
ATOM 2631 C CA . PHE A 1 329 ? 1.624 -10.918 -8.433 1.00 93.06 329 PHE A CA 1
ATOM 2632 C C . PHE A 1 329 ? 2.870 -10.124 -8.023 1.00 93.06 329 PHE A C 1
ATOM 2634 O O . PHE A 1 329 ? 3.586 -9.619 -8.884 1.00 93.06 329 PHE A O 1
ATOM 2641 N N . VAL A 1 330 ? 3.176 -10.035 -6.728 1.00 90.88 330 VAL A N 1
ATOM 2642 C CA . VAL A 1 330 ? 4.384 -9.364 -6.225 1.00 90.88 330 VAL A CA 1
ATOM 2643 C C . VAL A 1 330 ? 5.654 -10.052 -6.745 1.00 90.88 330 VAL A C 1
ATOM 2645 O O . VAL A 1 330 ? 6.567 -9.381 -7.227 1.00 90.88 330 VAL A O 1
ATOM 2648 N N . ILE A 1 331 ? 5.721 -11.386 -6.709 1.00 91.75 331 ILE A N 1
ATOM 2649 C CA . ILE A 1 331 ? 6.896 -12.134 -7.185 1.00 91.75 331 ILE A CA 1
ATOM 2650 C C . ILE A 1 331 ? 7.044 -12.023 -8.708 1.00 91.75 331 ILE A C 1
ATOM 2652 O O . ILE A 1 331 ? 8.150 -11.824 -9.209 1.00 91.75 331 ILE A O 1
ATOM 2656 N N . SER A 1 332 ? 5.947 -12.117 -9.458 1.00 92.69 332 SER A N 1
ATOM 2657 C CA . SER A 1 332 ? 5.995 -12.083 -10.927 1.00 92.69 332 SER A CA 1
ATOM 2658 C C . SER A 1 332 ? 6.223 -10.678 -11.496 1.00 92.69 332 SER A C 1
ATOM 2660 O O . SER A 1 332 ? 7.035 -10.500 -12.412 1.00 92.69 332 SER A O 1
ATOM 2662 N N . PHE A 1 333 ? 5.528 -9.665 -10.968 1.00 89.19 333 PHE A N 1
ATOM 2663 C CA . PHE A 1 333 ? 5.546 -8.303 -11.502 1.00 89.19 333 PHE A CA 1
ATOM 2664 C C . PHE A 1 333 ? 6.417 -7.335 -10.707 1.00 89.19 333 PHE A C 1
ATOM 2666 O O . PHE A 1 333 ? 6.964 -6.420 -11.308 1.00 89.19 333 PHE A O 1
ATOM 2673 N N . THR A 1 334 ? 6.599 -7.468 -9.400 1.00 86.88 334 THR A N 1
ATOM 2674 C CA . THR A 1 334 ? 7.412 -6.488 -8.652 1.00 86.88 334 THR A CA 1
ATOM 2675 C C . THR A 1 334 ? 8.878 -6.914 -8.558 1.00 86.88 334 THR A C 1
ATOM 2677 O O . THR A 1 334 ? 9.765 -6.060 -8.602 1.00 86.88 334 THR A O 1
ATOM 2680 N N . SER A 1 335 ? 9.150 -8.219 -8.474 1.00 87.31 335 SER A N 1
ATOM 2681 C CA . SER A 1 335 ? 10.512 -8.759 -8.410 1.00 87.31 335 SER A CA 1
ATOM 2682 C C . SER A 1 335 ? 11.155 -8.939 -9.793 1.00 87.31 335 SER A C 1
ATOM 2684 O O . SER A 1 335 ? 10.495 -9.224 -10.793 1.00 87.31 335 SER A O 1
ATOM 2686 N N . ASP A 1 336 ? 12.487 -8.838 -9.839 1.00 87.75 336 ASP A N 1
ATOM 2687 C CA . ASP A 1 336 ? 13.297 -9.189 -11.014 1.00 87.75 336 ASP A CA 1
ATOM 2688 C C . ASP A 1 336 ? 13.544 -10.717 -11.111 1.00 87.75 336 ASP A C 1
ATOM 2690 O O . ASP A 1 336 ? 14.370 -11.152 -11.908 1.00 87.75 336 ASP A O 1
ATOM 2694 N N . PHE A 1 337 ? 12.839 -11.545 -10.328 1.00 91.19 337 PHE A N 1
ATOM 2695 C CA . PHE A 1 337 ? 12.993 -13.007 -10.319 1.00 91.19 337 PHE A CA 1
ATOM 2696 C C . PHE A 1 337 ? 12.693 -13.654 -11.682 1.00 91.19 337 PHE A C 1
ATOM 2698 O O . PHE A 1 337 ? 13.559 -14.323 -12.242 1.00 91.19 337 PHE A O 1
ATOM 2705 N N . ILE A 1 338 ? 11.508 -13.410 -12.255 1.00 93.88 338 ILE A N 1
ATOM 2706 C CA . ILE A 1 338 ? 11.099 -14.027 -13.532 1.00 93.88 338 ILE A CA 1
ATOM 2707 C C . ILE A 1 338 ? 12.010 -13.619 -14.702 1.00 93.88 338 ILE A C 1
ATOM 2709 O O . ILE A 1 338 ? 12.463 -14.509 -15.418 1.00 93.88 338 ILE A O 1
ATOM 2713 N N . PRO A 1 339 ? 12.354 -12.330 -14.905 1.00 92.62 339 PRO A N 1
ATOM 2714 C CA . PRO A 1 339 ? 13.288 -11.951 -15.964 1.00 92.62 339 PRO A CA 1
ATOM 2715 C C . PRO A 1 339 ? 14.664 -12.616 -15.849 1.00 92.62 339 PRO A C 1
ATOM 2717 O O . PRO A 1 339 ? 15.239 -13.003 -16.861 1.00 92.62 339 PRO A O 1
ATOM 2720 N N . ARG A 1 340 ? 15.187 -12.779 -14.626 1.00 92.50 340 ARG A N 1
ATOM 2721 C CA . ARG A 1 340 ? 16.464 -13.472 -14.395 1.00 92.50 340 ARG A CA 1
ATOM 2722 C C . ARG A 1 340 ? 16.371 -14.949 -14.761 1.00 92.50 340 ARG A C 1
ATOM 2724 O O . ARG A 1 340 ? 17.273 -15.462 -15.411 1.00 92.50 340 ARG A O 1
ATOM 2731 N N . LEU A 1 341 ? 15.268 -15.597 -14.390 1.00 93.81 341 LEU A N 1
ATOM 2732 C CA . LEU A 1 341 ? 15.007 -16.999 -14.703 1.00 93.81 341 LEU A CA 1
ATOM 2733 C C . LEU A 1 341 ? 14.910 -17.228 -16.218 1.00 93.81 341 LEU A C 1
ATOM 2735 O O . LEU A 1 341 ? 15.557 -18.119 -16.758 1.00 93.81 341 LEU A O 1
ATOM 2739 N N . VAL A 1 342 ? 14.145 -16.382 -16.913 1.00 94.69 342 VAL A N 1
ATOM 2740 C CA . VAL A 1 342 ? 13.994 -16.437 -18.374 1.00 94.69 342 VAL A CA 1
ATOM 2741 C C . VAL A 1 342 ? 15.337 -16.216 -19.069 1.00 94.69 342 VAL A C 1
ATOM 2743 O O . VAL A 1 342 ? 15.681 -16.976 -19.969 1.00 94.69 342 VAL A O 1
ATOM 2746 N N . TYR A 1 343 ? 16.127 -15.232 -18.626 1.00 93.62 343 TYR A N 1
ATOM 2747 C CA . TYR A 1 343 ? 17.474 -15.017 -19.155 1.00 93.62 343 TYR A CA 1
ATOM 2748 C C . TYR A 1 343 ? 18.357 -16.255 -18.977 1.00 93.62 343 TYR A C 1
ATOM 2750 O O . TYR A 1 343 ? 18.971 -16.714 -19.934 1.00 93.62 343 TYR A O 1
ATOM 2758 N N . GLN A 1 344 ? 18.374 -16.829 -17.773 1.00 94.06 344 GLN A N 1
ATOM 2759 C CA . GLN A 1 344 ? 19.215 -17.976 -17.450 1.00 94.06 344 GLN A CA 1
ATOM 2760 C C . GLN A 1 344 ? 18.892 -19.215 -18.298 1.00 94.06 344 GLN A C 1
ATOM 2762 O O . GLN A 1 344 ? 19.816 -19.910 -18.708 1.00 94.06 344 GLN A O 1
ATOM 2767 N N . TYR A 1 345 ? 17.610 -19.487 -18.565 1.00 93.00 345 TYR A N 1
ATOM 2768 C CA . TYR A 1 345 ? 17.197 -20.690 -19.297 1.00 93.00 345 TYR A CA 1
ATOM 2769 C C . TYR A 1 345 ? 17.090 -20.518 -20.814 1.00 93.00 345 TYR A C 1
ATOM 2771 O O . TYR A 1 345 ? 17.262 -21.499 -21.529 1.00 93.00 345 TYR A O 1
ATOM 2779 N N . MET A 1 346 ? 16.764 -19.322 -21.315 1.00 92.06 346 MET A N 1
ATOM 2780 C CA . MET A 1 346 ? 16.511 -19.115 -22.751 1.00 92.06 346 MET A CA 1
ATOM 2781 C C . MET A 1 346 ? 17.631 -18.370 -23.477 1.00 92.06 346 MET A C 1
ATOM 2783 O O . MET A 1 346 ? 17.812 -18.593 -24.670 1.00 92.06 346 MET A O 1
ATOM 2787 N N . TYR A 1 347 ? 18.353 -17.480 -22.791 1.00 90.19 347 TYR A N 1
ATOM 2788 C CA . TYR A 1 347 ? 19.275 -16.534 -23.435 1.00 90.19 347 TYR A CA 1
ATOM 2789 C C . TYR A 1 347 ? 20.733 -16.695 -22.991 1.00 90.19 347 TYR A C 1
ATOM 2791 O O . TYR A 1 347 ? 21.637 -16.274 -23.710 1.00 90.19 347 TYR A O 1
ATOM 2799 N N . SER A 1 348 ? 20.986 -17.289 -21.821 1.00 92.44 348 SER A N 1
ATOM 2800 C CA . SER A 1 348 ? 22.343 -17.488 -21.317 1.00 92.44 348 SER A CA 1
ATOM 2801 C C . SER A 1 348 ? 23.030 -18.650 -22.043 1.00 92.44 348 SER A C 1
ATOM 2803 O O . SER A 1 348 ? 22.514 -19.767 -21.995 1.00 92.44 348 SER A O 1
ATOM 2805 N N . PRO A 1 349 ? 24.200 -18.431 -22.669 1.00 88.12 349 PRO A N 1
ATOM 2806 C CA . PRO A 1 349 ? 24.935 -19.494 -23.354 1.00 88.12 349 PRO A CA 1
ATOM 2807 C C . PRO A 1 349 ? 25.470 -20.560 -22.383 1.00 88.12 349 PRO A C 1
ATOM 2809 O O . PRO A 1 349 ? 25.483 -21.739 -22.720 1.00 88.12 349 PRO A O 1
ATOM 2812 N N . ASP A 1 350 ? 25.839 -20.153 -21.163 1.00 89.88 350 ASP A N 1
ATOM 2813 C CA . ASP A 1 350 ? 26.481 -21.016 -20.158 1.00 89.88 350 ASP A CA 1
ATOM 2814 C C . ASP A 1 350 ? 25.560 -21.341 -18.965 1.00 89.88 350 ASP A C 1
ATOM 2816 O O . ASP A 1 350 ? 25.994 -21.919 -17.969 1.00 89.88 350 ASP A O 1
ATOM 2820 N N . GLY A 1 351 ? 24.300 -20.885 -18.990 1.00 88.00 351 GLY A N 1
ATOM 2821 C CA . GLY A 1 351 ? 23.383 -20.967 -17.843 1.00 88.00 351 GLY A CA 1
ATOM 2822 C C . GLY A 1 351 ? 23.783 -20.082 -16.650 1.00 88.00 351 GLY A C 1
ATOM 2823 O O . GLY A 1 351 ? 23.238 -20.223 -15.551 1.00 88.00 351 GLY A O 1
ATOM 2824 N N . THR A 1 352 ? 24.731 -19.160 -16.845 1.00 92.38 352 THR A N 1
ATOM 2825 C CA . THR A 1 352 ? 25.182 -18.194 -15.834 1.00 92.38 352 THR A CA 1
ATOM 2826 C C . THR A 1 352 ? 24.439 -16.858 -15.956 1.00 92.38 352 THR A C 1
ATOM 2828 O O . THR A 1 352 ? 23.830 -16.544 -16.978 1.00 92.38 352 THR A O 1
ATOM 2831 N N . MET A 1 353 ? 24.503 -16.025 -14.914 1.00 90.75 353 MET A N 1
ATOM 2832 C CA . MET A 1 353 ? 23.908 -14.677 -14.916 1.00 90.75 353 MET A CA 1
ATOM 2833 C C . MET A 1 353 ? 24.812 -13.606 -15.556 1.00 90.75 353 MET A C 1
ATOM 2835 O O . MET A 1 353 ? 24.498 -12.411 -15.493 1.00 90.75 353 MET A O 1
ATOM 2839 N N . HIS A 1 354 ? 25.938 -13.999 -16.160 1.00 92.62 354 HIS A N 1
ATOM 2840 C CA . HIS A 1 354 ? 26.830 -13.066 -16.843 1.00 92.62 354 HIS A CA 1
ATOM 2841 C C . HIS A 1 354 ? 26.122 -12.440 -18.047 1.00 92.62 354 HIS A C 1
ATOM 2843 O O . HIS A 1 354 ? 25.426 -13.117 -18.796 1.00 92.62 354 HIS A O 1
ATOM 2849 N N . GLY A 1 355 ? 26.252 -11.120 -18.203 1.00 90.81 355 GLY A N 1
ATOM 2850 C CA . GLY A 1 355 ? 25.611 -10.373 -19.291 1.00 90.81 355 GLY A CA 1
ATOM 2851 C C . GLY A 1 355 ? 24.148 -9.969 -19.055 1.00 90.81 355 GLY A C 1
ATOM 2852 O O . GLY A 1 355 ? 23.637 -9.165 -19.830 1.00 90.81 355 GLY A O 1
ATOM 2853 N N . PHE A 1 356 ? 23.502 -10.398 -17.960 1.00 91.06 356 PHE A N 1
ATOM 2854 C CA . PHE A 1 356 ? 22.084 -10.095 -17.688 1.00 91.06 356 PHE A CA 1
ATOM 2855 C C . PHE A 1 356 ? 21.757 -8.596 -17.757 1.00 91.06 356 PHE A C 1
ATOM 2857 O O . PHE A 1 356 ? 20.794 -8.192 -18.402 1.00 91.06 356 PHE A O 1
ATOM 2864 N N . ILE A 1 357 ? 22.578 -7.743 -17.135 1.00 90.75 357 ILE A N 1
ATOM 2865 C CA . ILE A 1 357 ? 22.356 -6.287 -17.155 1.00 90.75 357 ILE A CA 1
ATOM 2866 C C . ILE A 1 357 ? 22.460 -5.735 -18.581 1.00 90.75 357 ILE A C 1
ATOM 2868 O O . ILE A 1 357 ? 21.678 -4.866 -18.950 1.00 90.75 357 ILE A O 1
ATOM 2872 N N . ASN A 1 358 ? 23.391 -6.247 -19.389 1.00 91.50 358 ASN A N 1
ATOM 2873 C CA . ASN A 1 358 ? 23.563 -5.803 -20.771 1.00 91.50 358 ASN A CA 1
ATOM 2874 C C . ASN A 1 358 ? 22.374 -6.223 -21.651 1.00 91.50 358 ASN A C 1
ATOM 2876 O O . ASN A 1 358 ? 21.971 -5.452 -22.509 1.00 91.50 358 ASN A O 1
ATOM 2880 N N . HIS A 1 359 ? 21.786 -7.394 -21.389 1.00 90.44 359 HIS A N 1
ATOM 2881 C CA . HIS A 1 359 ? 20.566 -7.871 -22.049 1.00 90.44 359 HIS A CA 1
ATOM 2882 C C . HIS A 1 359 ? 19.307 -7.117 -21.588 1.00 90.44 359 HIS A C 1
ATOM 2884 O O . HIS A 1 359 ? 18.374 -6.922 -22.353 1.00 90.44 359 HIS A O 1
ATOM 2890 N N . THR A 1 360 ? 19.240 -6.695 -20.324 1.00 90.75 360 THR A N 1
ATOM 2891 C CA . THR A 1 360 ? 18.030 -6.054 -19.768 1.00 90.75 360 THR A CA 1
ATOM 2892 C C . THR A 1 360 ? 17.879 -4.587 -20.200 1.00 90.75 360 THR A C 1
ATOM 2894 O O . THR A 1 360 ? 16.826 -3.984 -19.996 1.00 90.75 360 THR A O 1
ATOM 2897 N N . LEU A 1 361 ? 18.945 -3.971 -20.715 1.00 91.50 361 LEU A N 1
ATOM 2898 C CA . LEU A 1 361 ? 18.976 -2.555 -21.068 1.00 91.50 361 LEU A CA 1
ATOM 2899 C C . LEU A 1 361 ? 18.768 -2.361 -22.573 1.00 91.50 361 LEU A C 1
ATOM 2901 O O . LEU A 1 361 ? 19.579 -2.815 -23.375 1.00 91.50 361 LEU A O 1
ATOM 2905 N N . SER A 1 362 ? 17.744 -1.597 -22.945 1.00 91.75 362 SER A N 1
ATOM 2906 C CA . SER A 1 362 ? 17.492 -1.181 -24.325 1.00 91.75 362 SER A CA 1
ATOM 2907 C C . SER A 1 362 ? 18.268 0.086 -24.684 1.00 91.75 362 SER A C 1
ATOM 2909 O O . SER A 1 362 ? 18.486 0.966 -23.842 1.00 91.75 362 SER A O 1
ATOM 2911 N N . TYR A 1 363 ? 18.654 0.200 -25.955 1.00 92.88 363 TYR A N 1
ATOM 2912 C CA . TYR A 1 363 ? 19.371 1.354 -26.497 1.00 92.88 363 TYR A CA 1
ATOM 2913 C C . TYR A 1 363 ? 18.409 2.470 -26.915 1.00 92.88 363 TYR A C 1
ATOM 2915 O O . TYR A 1 363 ? 17.336 2.208 -27.458 1.00 92.88 363 TYR A O 1
ATOM 2923 N N . PHE A 1 364 ? 18.811 3.717 -26.686 1.00 92.56 364 PHE A N 1
ATOM 2924 C CA . PHE A 1 364 ? 18.100 4.911 -27.127 1.00 92.56 364 PHE A CA 1
ATOM 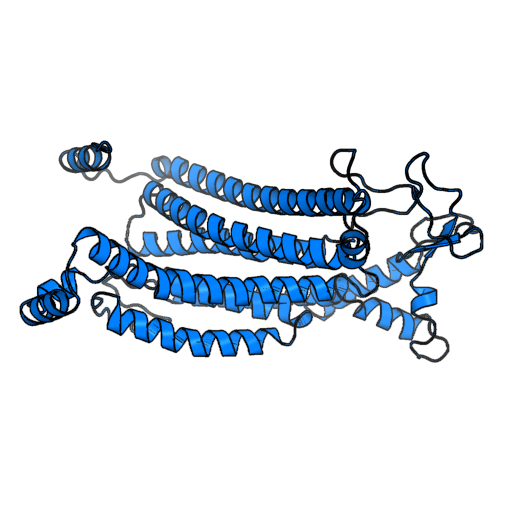2925 C C . PHE A 1 364 ? 19.067 5.926 -27.725 1.00 92.56 364 PHE A C 1
ATOM 2927 O O . PHE A 1 364 ? 20.078 6.250 -27.102 1.00 92.56 364 PHE A O 1
ATOM 2934 N N . ASN A 1 365 ? 18.753 6.430 -28.916 1.00 92.31 365 ASN A N 1
ATOM 2935 C CA . ASN A 1 365 ? 19.528 7.488 -29.547 1.00 92.31 365 ASN A CA 1
ATOM 2936 C C . ASN A 1 365 ? 19.112 8.846 -28.964 1.00 92.31 365 ASN A C 1
ATOM 2938 O O . ASN A 1 365 ? 17.934 9.193 -28.970 1.00 92.31 365 ASN A O 1
ATOM 2942 N N . VAL A 1 366 ? 20.073 9.622 -28.462 1.00 88.25 366 VAL A N 1
ATOM 2943 C CA . VAL A 1 366 ? 19.811 10.916 -27.805 1.00 88.25 366 VAL A CA 1
ATOM 2944 C C . VAL A 1 366 ? 19.219 11.941 -28.782 1.00 88.25 366 VAL A C 1
ATOM 2946 O O . VAL A 1 366 ? 18.489 12.831 -28.361 1.00 88.25 366 VAL A O 1
ATOM 2949 N N . SER A 1 367 ? 19.454 11.794 -30.086 1.00 87.12 367 SER A N 1
ATOM 2950 C CA . SER A 1 367 ? 18.846 12.671 -31.100 1.00 87.12 367 SER A CA 1
ATOM 2951 C C . SER A 1 367 ? 17.321 12.528 -31.229 1.00 87.12 367 SER A C 1
ATOM 2953 O O . SER A 1 367 ? 16.671 13.461 -31.689 1.00 87.12 367 SER A O 1
ATOM 2955 N N . ASP A 1 368 ? 16.731 11.426 -30.751 1.00 87.62 368 ASP A N 1
ATOM 2956 C CA . ASP A 1 368 ? 15.290 11.147 -30.867 1.00 87.62 368 ASP A CA 1
ATOM 2957 C C . ASP A 1 368 ? 14.455 11.723 -29.701 1.00 87.62 368 ASP A C 1
ATOM 2959 O O . ASP A 1 368 ? 13.300 11.334 -29.484 1.00 87.62 368 ASP A O 1
ATOM 2963 N N . PHE A 1 369 ? 15.021 12.632 -28.900 1.00 86.56 369 PHE A N 1
ATOM 2964 C CA . PHE A 1 369 ? 14.259 13.339 -27.870 1.00 86.56 369 PHE A CA 1
ATOM 2965 C C . PHE A 1 369 ? 13.260 14.327 -28.484 1.00 86.56 369 PHE A C 1
ATOM 2967 O O . PHE A 1 369 ? 13.534 15.001 -29.474 1.00 86.56 369 PHE A O 1
ATOM 2974 N N . GLN A 1 370 ? 12.091 14.465 -27.850 1.00 83.94 370 GLN A N 1
ATOM 2975 C CA . GLN A 1 370 ? 11.161 15.535 -28.206 1.00 83.94 370 GLN A CA 1
ATOM 2976 C C . GLN A 1 370 ? 11.767 16.899 -27.835 1.00 83.94 370 GLN A C 1
ATOM 2978 O O . GLN A 1 370 ? 12.371 17.008 -26.757 1.00 83.94 370 GLN A O 1
ATOM 2983 N N . PRO A 1 371 ? 11.573 17.944 -28.661 1.00 81.00 371 PRO A N 1
ATOM 2984 C CA . PRO A 1 371 ? 12.111 19.276 -28.394 1.00 81.00 371 PRO A CA 1
ATOM 2985 C C . PRO A 1 371 ? 11.727 19.768 -26.991 1.00 81.00 371 PRO A C 1
ATOM 2987 O O . PRO A 1 371 ? 10.556 19.720 -26.615 1.00 81.00 371 PRO A O 1
ATOM 2990 N N . GLY A 1 372 ? 12.708 20.214 -26.199 1.00 76.88 372 GLY A N 1
ATOM 2991 C CA . GLY A 1 372 ? 12.487 20.709 -24.832 1.00 76.88 372 GLY A CA 1
ATOM 2992 C C . GLY A 1 372 ? 12.351 19.636 -23.738 1.00 76.88 372 GLY A C 1
ATOM 2993 O O . GLY A 1 372 ? 12.155 19.985 -22.576 1.00 76.88 372 GLY A O 1
ATOM 2994 N N . THR A 1 373 ? 12.476 18.343 -24.069 1.00 78.12 373 THR A N 1
ATOM 2995 C CA . THR A 1 373 ? 12.524 17.236 -23.079 1.00 78.12 373 THR A CA 1
ATOM 2996 C C . THR A 1 373 ? 13.938 16.736 -22.778 1.00 78.12 373 THR A C 1
ATOM 2998 O O . THR A 1 373 ? 14.136 15.852 -21.940 1.00 78.12 373 THR A O 1
ATOM 3001 N N . GLU A 1 374 ? 14.919 17.310 -23.463 1.00 76.94 374 GLU A N 1
ATOM 3002 C CA . GLU A 1 374 ? 16.338 17.043 -23.298 1.00 76.94 374 GLU A CA 1
ATOM 3003 C C . GLU A 1 374 ? 16.869 17.532 -21.934 1.00 76.94 374 GLU A C 1
ATOM 3005 O O . GLU A 1 374 ? 16.329 18.465 -21.329 1.00 76.94 374 GLU A O 1
ATOM 3010 N N . PRO A 1 375 ? 17.908 16.878 -21.383 1.00 74.75 375 PRO A N 1
ATOM 3011 C CA . PRO A 1 375 ? 18.454 17.252 -20.086 1.00 74.75 375 PRO A CA 1
ATOM 3012 C C . PRO A 1 375 ? 19.070 18.661 -20.123 1.00 74.75 375 PRO A C 1
ATOM 3014 O O . PRO A 1 375 ? 20.078 18.882 -20.782 1.00 74.75 375 PRO A O 1
ATOM 3017 N N . LEU A 1 376 ? 18.520 19.586 -19.324 1.00 68.88 376 LEU A N 1
ATOM 3018 C CA . LEU A 1 376 ? 18.964 20.991 -19.218 1.00 68.88 376 LEU A CA 1
ATOM 3019 C C . LEU A 1 376 ? 20.449 21.163 -18.846 1.00 68.88 376 LEU A C 1
ATOM 3021 O O . LEU A 1 376 ? 21.063 22.174 -19.171 1.00 68.88 376 LEU A O 1
ATOM 3025 N N . GLN A 1 377 ? 21.018 20.201 -18.117 1.00 68.50 377 GLN A N 1
ATOM 3026 C CA . GLN A 1 377 ? 22.433 20.168 -17.748 1.00 68.50 377 GLN A CA 1
ATOM 3027 C C . GLN A 1 377 ? 22.951 18.735 -17.916 1.00 68.50 377 GLN A C 1
ATOM 3029 O O . GLN A 1 377 ? 22.841 17.940 -16.973 1.00 68.50 377 GLN A O 1
ATOM 3034 N N . PRO A 1 378 ? 23.486 18.364 -19.092 1.00 68.00 378 PRO A N 1
ATOM 3035 C CA . PRO A 1 378 ? 24.139 17.077 -19.253 1.00 68.00 378 PRO A CA 1
ATOM 3036 C C . PRO A 1 378 ? 25.363 17.018 -18.333 1.00 68.00 378 PRO A C 1
ATOM 3038 O O . PRO A 1 378 ? 26.177 17.946 -18.268 1.00 68.00 378 PRO A O 1
ATOM 3041 N N . MET A 1 379 ? 25.482 15.921 -17.584 1.00 68.19 379 MET A N 1
ATOM 3042 C CA . MET A 1 379 ? 26.665 15.665 -16.769 1.00 68.19 379 MET A CA 1
ATOM 3043 C C . MET A 1 379 ? 27.887 15.657 -17.699 1.00 68.19 379 MET A C 1
ATOM 3045 O O . MET A 1 379 ? 27.894 14.946 -18.702 1.00 68.19 379 MET A O 1
ATOM 3049 N N . HIS A 1 380 ? 28.899 16.474 -17.401 1.00 66.81 380 HIS A N 1
ATOM 3050 C CA . HIS A 1 380 ? 30.114 16.538 -18.212 1.00 66.81 380 HIS A CA 1
ATOM 3051 C C . HIS A 1 380 ? 30.963 15.291 -17.948 1.00 66.81 380 HIS A C 1
ATOM 3053 O O . HIS A 1 380 ? 31.791 15.273 -17.044 1.00 66.81 380 HIS A O 1
ATOM 3059 N N . LEU A 1 381 ? 30.743 14.237 -18.738 1.00 75.00 381 LEU A N 1
ATOM 3060 C CA . LEU A 1 381 ? 31.570 13.025 -18.722 1.00 75.00 381 LEU A CA 1
ATOM 3061 C C . LEU A 1 381 ? 32.878 13.186 -19.529 1.00 75.00 381 LEU A C 1
ATOM 3063 O O . LEU A 1 381 ? 33.661 12.246 -19.611 1.00 75.00 381 LEU A O 1
ATOM 3067 N N . GLY A 1 382 ? 33.125 14.363 -20.121 1.00 73.38 382 GLY A N 1
ATOM 3068 C CA . GLY A 1 382 ? 34.300 14.641 -20.959 1.00 73.38 382 GLY A CA 1
ATOM 3069 C C . GLY A 1 382 ? 34.152 14.225 -22.429 1.00 73.38 382 GLY A C 1
ATOM 3070 O O . GLY A 1 382 ? 35.085 14.404 -23.202 1.00 73.38 382 GLY A O 1
ATOM 3071 N N . TYR A 1 383 ? 32.989 13.702 -22.826 1.00 78.62 383 TYR A N 1
ATOM 3072 C CA . TYR A 1 383 ? 32.642 13.342 -24.204 1.00 78.62 383 TYR A CA 1
ATOM 3073 C C . TYR A 1 383 ? 31.140 13.539 -24.455 1.00 78.62 383 TYR A C 1
ATOM 3075 O O . TYR A 1 383 ? 30.345 13.586 -23.512 1.00 78.62 383 TYR A O 1
ATOM 3083 N N . HIS A 1 384 ? 30.754 13.662 -25.728 1.00 78.81 384 HIS A N 1
ATOM 3084 C CA . HIS A 1 384 ? 29.351 13.770 -26.124 1.00 78.81 384 HIS A CA 1
ATOM 3085 C C . HIS A 1 384 ? 28.674 12.393 -26.075 1.00 78.81 384 HIS A C 1
ATOM 3087 O O . HIS A 1 384 ? 29.198 11.418 -26.612 1.00 78.81 384 HIS A O 1
ATOM 3093 N N . VAL A 1 385 ? 27.516 12.298 -25.420 1.00 8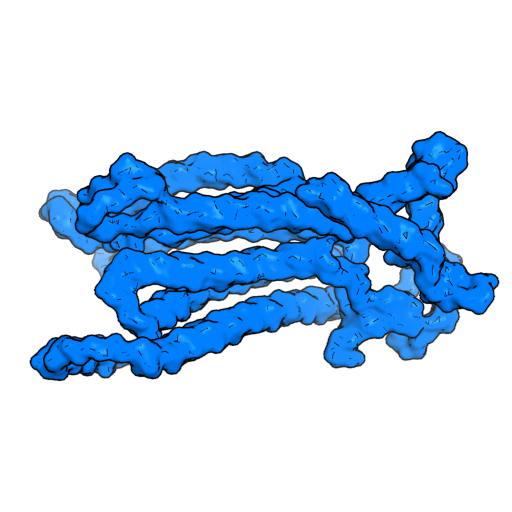3.81 385 VAL A N 1
ATOM 3094 C CA . VAL A 1 385 ? 26.773 11.038 -25.280 1.00 83.81 385 VAL A CA 1
ATOM 3095 C C . VAL A 1 385 ? 25.791 10.910 -26.441 1.00 83.81 385 VAL A C 1
ATOM 3097 O O . VAL A 1 385 ? 24.804 11.635 -26.496 1.00 83.81 385 VAL A O 1
ATOM 3100 N N . GLU A 1 386 ? 26.052 9.982 -27.360 1.00 86.50 386 GLU A N 1
ATOM 3101 C CA . GLU A 1 386 ? 25.186 9.728 -28.525 1.00 86.50 386 GLU A CA 1
ATOM 3102 C C . GLU A 1 386 ? 24.054 8.737 -28.219 1.00 86.50 386 GLU A C 1
ATOM 3104 O O . GLU A 1 386 ? 22.932 8.881 -28.703 1.00 86.50 386 GLU A O 1
ATOM 3109 N N . ILE A 1 387 ? 24.331 7.734 -27.381 1.00 90.19 387 ILE A N 1
ATOM 3110 C CA . ILE A 1 387 ? 23.395 6.656 -27.054 1.00 90.19 387 ILE A CA 1
ATOM 3111 C C . ILE A 1 387 ? 23.266 6.543 -25.538 1.00 90.19 387 ILE A C 1
ATOM 3113 O O . ILE A 1 387 ? 24.264 6.452 -24.821 1.00 90.19 387 ILE A O 1
ATOM 3117 N N . CYS A 1 388 ? 22.031 6.493 -25.042 1.00 89.44 388 CYS A N 1
ATOM 3118 C CA . CYS A 1 388 ? 21.738 6.185 -23.649 1.00 89.44 388 CYS A CA 1
ATOM 3119 C C . CYS A 1 388 ? 21.014 4.837 -23.518 1.00 89.44 388 CYS A C 1
ATOM 3121 O O . CYS A 1 388 ? 20.481 4.283 -24.479 1.00 89.44 388 CYS A O 1
ATOM 3123 N N . ARG A 1 389 ? 21.048 4.267 -22.312 1.00 90.38 389 ARG A N 1
ATOM 3124 C CA . ARG A 1 389 ? 20.442 2.968 -22.003 1.00 90.38 389 ARG A CA 1
ATOM 3125 C C . ARG A 1 389 ? 19.355 3.128 -20.952 1.00 90.38 389 ARG A C 1
ATOM 3127 O O . ARG A 1 389 ? 19.551 3.831 -19.962 1.00 90.38 389 ARG A O 1
ATOM 3134 N N . TYR A 1 390 ? 18.234 2.443 -21.144 1.00 88.62 390 TYR A N 1
ATOM 3135 C CA . TYR A 1 390 ? 17.106 2.447 -20.212 1.00 88.62 390 TYR A CA 1
ATOM 3136 C C . TYR A 1 390 ? 16.589 1.025 -19.977 1.00 88.62 390 TYR A C 1
ATOM 3138 O O . TYR A 1 390 ? 16.845 0.121 -20.766 1.00 88.62 390 TYR A O 1
ATOM 3146 N N . LYS A 1 391 ? 15.918 0.808 -18.840 1.00 86.81 391 LYS A N 1
ATOM 3147 C CA . LYS A 1 391 ? 15.400 -0.509 -18.439 1.00 86.81 391 LYS A CA 1
ATOM 3148 C C . LYS A 1 391 ? 14.017 -0.723 -19.057 1.00 86.81 391 LYS A C 1
ATOM 3150 O O . LYS A 1 391 ? 13.016 -0.409 -18.418 1.00 86.81 391 LYS A O 1
ATOM 3155 N N . ASP A 1 392 ? 13.977 -1.249 -20.273 1.00 88.12 392 ASP A N 1
ATOM 3156 C CA . ASP A 1 392 ? 12.769 -1.742 -20.940 1.00 88.12 392 ASP A CA 1
ATOM 3157 C C . ASP A 1 392 ? 13.155 -2.795 -21.997 1.00 88.12 392 ASP A C 1
ATOM 3159 O O . ASP A 1 392 ? 14.316 -2.877 -22.392 1.00 88.12 392 ASP A O 1
ATOM 3163 N N . TYR A 1 393 ? 12.201 -3.606 -22.453 1.00 90.88 393 TYR A N 1
ATOM 3164 C CA . TYR A 1 393 ? 12.437 -4.637 -23.477 1.00 90.88 393 TYR A CA 1
ATOM 3165 C C . TYR A 1 393 ? 11.930 -4.153 -24.837 1.00 90.88 393 TYR A C 1
ATOM 3167 O O . TYR A 1 393 ? 10.809 -4.462 -25.256 1.00 90.88 393 TYR A O 1
ATOM 3175 N N . ARG A 1 394 ? 12.752 -3.347 -25.512 1.00 92.44 394 ARG A N 1
ATOM 3176 C CA . ARG A 1 394 ? 12.433 -2.731 -26.806 1.00 92.44 394 ARG A CA 1
ATOM 3177 C C . ARG A 1 394 ? 13.537 -2.945 -27.823 1.00 92.44 394 ARG A C 1
ATOM 3179 O O . ARG A 1 394 ? 14.710 -3.022 -27.465 1.00 92.44 394 ARG A O 1
ATOM 3186 N N . GLU A 1 395 ? 13.131 -2.988 -29.083 1.00 93.50 395 GLU A N 1
ATOM 3187 C CA . GLU A 1 395 ? 14.044 -3.130 -30.209 1.00 93.50 395 GLU A CA 1
ATOM 3188 C C . GLU A 1 395 ? 14.979 -1.912 -30.335 1.00 93.50 395 GLU A C 1
ATOM 3190 O O . GLU A 1 395 ? 14.568 -0.772 -30.065 1.00 93.50 395 GLU A O 1
ATOM 3195 N N . PRO A 1 396 ? 16.245 -2.126 -30.738 1.00 93.50 396 PRO A N 1
ATOM 3196 C CA . PRO A 1 396 ? 17.234 -1.065 -30.840 1.00 93.50 396 PRO A CA 1
ATOM 3197 C C . PRO A 1 396 ? 16.937 -0.106 -32.007 1.00 93.50 396 PRO A C 1
ATOM 3199 O O . PRO A 1 396 ? 16.219 -0.466 -32.946 1.00 93.50 396 PRO A O 1
ATOM 3202 N N . PRO A 1 397 ? 17.532 1.102 -32.005 1.00 92.56 397 PRO A N 1
ATOM 3203 C CA . PRO A 1 397 ? 17.236 2.133 -33.002 1.00 92.56 397 PRO A CA 1
ATOM 3204 C C . PRO A 1 397 ? 17.666 1.782 -34.434 1.00 92.56 397 PRO A C 1
ATOM 3206 O O . PRO A 1 397 ? 17.117 2.328 -35.380 1.00 92.56 397 PRO A O 1
ATOM 3209 N N . TRP A 1 398 ? 18.623 0.866 -34.611 1.00 92.12 398 TRP A N 1
ATOM 3210 C CA . TRP A 1 398 ? 19.081 0.394 -35.928 1.00 92.12 398 TRP A CA 1
ATOM 3211 C C . TRP A 1 398 ? 18.279 -0.800 -36.475 1.00 92.12 398 TRP A C 1
ATOM 3213 O O . TRP A 1 398 ? 18.624 -1.341 -37.524 1.00 92.12 398 TRP A O 1
ATOM 3223 N N . SER A 1 399 ? 17.248 -1.260 -35.759 1.00 93.31 399 SER A N 1
ATOM 3224 C CA . SER A 1 399 ? 16.353 -2.320 -36.237 1.00 93.31 399 SER A CA 1
ATOM 3225 C C . SER A 1 399 ? 15.329 -1.785 -37.248 1.00 93.31 399 SER A C 1
ATOM 3227 O O . SER A 1 399 ? 15.114 -0.580 -37.361 1.00 93.31 399 SER A O 1
ATOM 3229 N N . SER A 1 400 ? 14.649 -2.684 -37.966 1.00 92.19 400 SER A N 1
ATOM 3230 C CA . SER A 1 400 ? 13.567 -2.321 -38.896 1.00 92.19 400 SER A CA 1
ATOM 3231 C C . SER A 1 400 ? 12.352 -1.677 -38.214 1.00 92.19 400 SER A C 1
ATOM 3233 O O . SER A 1 400 ? 11.587 -0.977 -38.870 1.00 92.19 400 SER A O 1
ATOM 3235 N N . THR A 1 401 ? 12.160 -1.927 -36.917 1.00 92.06 401 THR A N 1
ATOM 3236 C CA . THR A 1 401 ? 11.027 -1.455 -36.103 1.00 92.06 401 THR A CA 1
ATOM 3237 C C . THR A 1 401 ? 11.558 -0.806 -34.818 1.00 92.06 401 THR A C 1
ATOM 3239 O O . THR A 1 401 ? 11.495 -1.409 -33.741 1.00 92.06 401 THR A O 1
ATOM 3242 N N . PRO A 1 402 ? 12.141 0.404 -34.908 1.00 90.00 402 PRO A N 1
ATOM 3243 C CA . PRO A 1 402 ? 12.851 1.018 -33.794 1.00 90.00 402 PRO A CA 1
ATOM 3244 C C . PRO A 1 402 ? 11.907 1.332 -32.631 1.00 90.00 402 PRO A C 1
ATOM 3246 O O . PRO A 1 402 ? 10.828 1.899 -32.812 1.00 90.00 402 PRO A O 1
ATOM 3249 N N . TYR A 1 403 ? 12.350 1.013 -31.411 1.00 89.69 403 TYR A N 1
ATOM 3250 C CA . TYR A 1 403 ? 11.657 1.313 -30.153 1.00 89.69 403 TYR A CA 1
ATOM 3251 C C . TYR A 1 403 ? 10.321 0.597 -29.913 1.00 89.69 403 TYR A C 1
ATOM 3253 O O . TYR A 1 403 ? 9.640 0.894 -28.920 1.00 89.69 403 TYR A O 1
ATOM 3261 N N . GLU A 1 404 ? 9.933 -0.342 -30.773 1.00 91.94 404 GLU A N 1
ATOM 3262 C CA . GLU A 1 404 ? 8.781 -1.211 -30.534 1.00 91.94 404 GLU A CA 1
ATOM 3263 C C . GLU A 1 404 ? 9.087 -2.269 -29.465 1.00 91.94 404 GLU A C 1
ATOM 3265 O O . GLU A 1 404 ? 10.242 -2.510 -29.110 1.00 91.94 404 GLU A O 1
ATOM 3270 N N . LEU A 1 405 ? 8.037 -2.866 -28.891 1.00 92.12 405 LEU A N 1
ATOM 3271 C CA . LEU A 1 405 ? 8.185 -3.924 -27.888 1.00 92.12 405 LEU A CA 1
ATOM 3272 C C . LEU A 1 405 ? 8.803 -5.166 -28.533 1.00 92.12 405 LEU A C 1
ATOM 3274 O O . LEU A 1 405 ? 8.260 -5.698 -29.500 1.00 92.12 405 LEU A O 1
ATOM 3278 N N . SER A 1 406 ? 9.908 -5.644 -27.962 1.00 92.44 406 SER A N 1
ATOM 3279 C CA . SER A 1 406 ? 10.623 -6.806 -28.491 1.00 92.44 406 SER A CA 1
ATOM 3280 C C . SER A 1 406 ? 9.879 -8.119 -28.212 1.00 92.44 406 SER A C 1
ATOM 3282 O O . SER A 1 406 ? 9.034 -8.210 -27.315 1.00 92.44 406 SER A O 1
ATOM 3284 N N . LYS A 1 407 ? 10.239 -9.190 -28.928 1.00 92.44 407 LYS A N 1
ATOM 3285 C CA . LYS A 1 407 ? 9.784 -10.563 -28.634 1.00 92.44 407 LYS A CA 1
ATOM 3286 C C . LYS A 1 407 ? 10.118 -10.981 -27.198 1.00 92.44 407 LYS A C 1
ATOM 3288 O O . LYS A 1 407 ? 9.331 -11.683 -26.563 1.00 92.44 407 LYS A O 1
ATOM 3293 N N . GLU A 1 408 ? 11.238 -10.494 -26.666 1.00 92.00 408 GLU A N 1
ATOM 3294 C CA . GLU A 1 408 ? 11.673 -10.740 -25.288 1.00 92.00 408 GLU A CA 1
ATOM 3295 C C . GLU A 1 408 ? 10.649 -10.240 -24.260 1.00 92.00 408 GLU A C 1
ATOM 3297 O O . GLU A 1 408 ? 10.357 -10.931 -23.281 1.00 92.00 408 GLU A O 1
ATOM 3302 N N . PHE A 1 409 ? 10.041 -9.073 -24.509 1.00 93.31 409 PHE A N 1
ATOM 3303 C CA . PHE A 1 409 ? 9.007 -8.506 -23.644 1.00 93.31 409 PHE A CA 1
ATOM 3304 C C . PHE A 1 409 ? 7.824 -9.467 -23.495 1.00 93.31 409 PHE A C 1
ATOM 3306 O O . PHE A 1 409 ? 7.382 -9.753 -22.380 1.00 93.31 409 PHE A O 1
ATOM 3313 N N . TRP A 1 410 ? 7.332 -9.984 -24.622 1.00 94.81 410 TRP A N 1
ATOM 3314 C CA . TRP A 1 410 ? 6.190 -10.893 -24.666 1.00 94.81 410 TRP A CA 1
ATOM 3315 C C . TRP A 1 410 ? 6.512 -12.252 -24.047 1.00 94.81 410 TRP A C 1
ATOM 3317 O O . TRP A 1 410 ? 5.688 -12.780 -23.302 1.00 94.81 410 TRP A O 1
ATOM 3327 N N . ALA A 1 411 ? 7.718 -12.782 -24.272 1.00 94.88 411 ALA A N 1
ATOM 3328 C CA . ALA A 1 411 ? 8.175 -14.016 -23.636 1.00 94.88 411 ALA A CA 1
ATOM 3329 C C . ALA A 1 411 ? 8.225 -13.881 -22.104 1.00 94.88 411 ALA A C 1
ATOM 3331 O O . ALA A 1 411 ? 7.703 -14.730 -21.379 1.00 94.88 411 ALA A O 1
ATOM 3332 N N . ILE A 1 412 ? 8.777 -12.775 -21.596 1.00 94.56 412 ILE A N 1
ATOM 3333 C CA . ILE A 1 412 ? 8.828 -12.497 -20.155 1.00 94.56 412 ILE A CA 1
ATOM 3334 C C . ILE A 1 412 ? 7.422 -12.275 -19.590 1.00 94.56 412 ILE A C 1
ATOM 3336 O O . ILE A 1 412 ? 7.126 -12.741 -18.490 1.00 94.56 412 ILE A O 1
ATOM 3340 N N . LEU A 1 413 ? 6.537 -11.580 -20.310 1.00 94.31 413 LEU A N 1
ATOM 3341 C CA . LEU A 1 413 ? 5.151 -11.380 -19.882 1.00 94.31 413 LEU A CA 1
ATOM 3342 C C . LEU A 1 413 ? 4.386 -12.709 -19.802 1.00 94.31 413 LEU A C 1
ATOM 3344 O O . LEU A 1 413 ? 3.702 -12.952 -18.809 1.00 94.31 413 LEU A O 1
ATOM 3348 N N . ALA A 1 414 ? 4.546 -13.585 -20.795 1.00 96.00 414 ALA A N 1
ATOM 3349 C CA . ALA A 1 414 ? 3.961 -14.921 -20.788 1.00 96.00 414 ALA A CA 1
ATOM 3350 C C . ALA A 1 414 ? 4.480 -15.750 -19.603 1.00 96.00 414 ALA A C 1
ATOM 3352 O O . ALA A 1 414 ? 3.681 -16.322 -18.865 1.00 96.00 414 ALA A O 1
ATOM 3353 N N . ALA A 1 415 ? 5.794 -15.738 -19.351 1.00 96.25 415 ALA A N 1
ATOM 3354 C CA . ALA A 1 415 ? 6.393 -16.419 -18.203 1.00 96.25 415 ALA A CA 1
ATOM 3355 C C . ALA A 1 415 ? 5.885 -15.869 -16.858 1.00 96.25 415 ALA A C 1
ATOM 3357 O O . ALA A 1 415 ? 5.637 -16.637 -15.930 1.00 96.25 415 ALA A O 1
ATOM 3358 N N . ARG A 1 416 ? 5.672 -14.548 -16.747 1.00 95.50 416 ARG A N 1
ATOM 3359 C CA . ARG A 1 416 ? 5.073 -13.926 -15.553 1.00 95.50 416 ARG A CA 1
ATOM 3360 C C . ARG A 1 416 ? 3.657 -14.431 -15.299 1.00 95.50 416 ARG A C 1
ATOM 3362 O O . ARG A 1 416 ? 3.347 -14.789 -14.168 1.00 95.50 416 ARG A O 1
ATOM 3369 N N . LEU A 1 417 ? 2.811 -14.459 -16.328 1.00 95.69 417 LEU A N 1
ATOM 3370 C CA . LEU A 1 417 ? 1.428 -14.926 -16.204 1.00 95.69 417 LEU A CA 1
ATOM 3371 C C . LEU A 1 417 ? 1.364 -16.431 -15.913 1.00 95.69 417 LEU A C 1
ATOM 3373 O O . LEU A 1 417 ? 0.618 -16.845 -15.031 1.00 95.69 417 LEU A O 1
ATOM 3377 N N . ALA A 1 418 ? 2.195 -17.233 -16.585 1.00 96.25 418 ALA A N 1
ATOM 3378 C CA . ALA A 1 418 ? 2.313 -18.665 -16.322 1.00 96.25 418 ALA A CA 1
ATOM 3379 C C . ALA A 1 418 ? 2.737 -18.938 -14.872 1.00 96.25 418 ALA A C 1
ATOM 3381 O O . ALA A 1 418 ? 2.147 -19.786 -14.210 1.00 96.25 418 ALA A O 1
ATOM 3382 N N . PHE A 1 419 ? 3.699 -18.171 -14.346 1.00 96.31 419 PHE A N 1
ATOM 3383 C CA . PHE A 1 419 ? 4.102 -18.275 -12.945 1.00 96.31 419 PHE A CA 1
ATOM 3384 C C . PHE A 1 419 ? 2.943 -17.987 -11.986 1.00 96.31 419 PHE A C 1
ATOM 3386 O O . PHE A 1 419 ? 2.767 -18.726 -11.025 1.00 96.31 419 PHE A O 1
ATOM 3393 N N . VAL A 1 420 ? 2.135 -16.949 -12.240 1.00 95.50 420 VAL A N 1
ATOM 3394 C CA . VAL A 1 420 ? 0.975 -16.633 -11.387 1.00 95.50 420 VAL A CA 1
ATOM 3395 C C . VAL A 1 420 ? -0.027 -17.788 -11.364 1.00 95.50 420 VAL A C 1
ATOM 3397 O O . VAL A 1 420 ? -0.510 -18.127 -10.291 1.00 95.50 420 VAL A O 1
ATOM 3400 N N . ILE A 1 421 ? -0.292 -18.419 -12.512 1.00 95.62 421 ILE A N 1
ATOM 3401 C CA . ILE A 1 421 ? -1.218 -19.559 -12.618 1.00 95.62 421 ILE A CA 1
ATOM 3402 C C . ILE A 1 421 ? -0.685 -20.796 -11.884 1.00 95.62 421 ILE A C 1
ATOM 3404 O O . ILE A 1 421 ? -1.465 -21.507 -11.272 1.00 95.62 421 ILE A O 1
ATOM 3408 N N . VAL A 1 422 ? 0.622 -21.067 -11.956 1.00 95.88 422 VAL A N 1
ATOM 3409 C CA . VAL A 1 422 ? 1.237 -22.233 -11.292 1.00 95.88 422 VAL A CA 1
ATOM 3410 C C . VAL A 1 422 ? 1.396 -22.017 -9.784 1.00 95.88 422 VAL A C 1
ATOM 3412 O O . VAL A 1 422 ? 1.372 -22.975 -9.018 1.00 95.88 422 VAL A O 1
ATOM 3415 N N . PHE A 1 423 ? 1.610 -20.771 -9.355 1.00 94.44 423 PHE A N 1
ATOM 3416 C CA . PHE A 1 423 ? 1.766 -20.421 -7.945 1.00 94.44 423 PHE A CA 1
ATOM 3417 C C . PHE A 1 423 ? 0.431 -20.403 -7.188 1.00 94.44 423 PHE A C 1
ATOM 3419 O O . PHE A 1 423 ? 0.410 -20.694 -5.991 1.00 94.44 423 PHE A O 1
ATOM 3426 N N . GLN A 1 424 ? -0.650 -19.995 -7.862 1.00 90.75 424 GLN A N 1
ATOM 3427 C CA . GLN A 1 424 ? -2.011 -19.970 -7.322 1.00 90.75 424 GLN A CA 1
ATOM 3428 C C . GLN A 1 424 ? -2.595 -21.380 -7.220 1.00 90.75 424 GLN A C 1
ATOM 3430 O O . GLN A 1 424 ? -3.267 -21.634 -6.191 1.00 90.75 424 GLN A O 1
#